Protein AF-0000000085127861 (afdb_homodimer)

Secondary structure (DSSP, 8-state):
--------GGG--HHHHHHHHHHHT--SS---B-HHHHHHHHTS-HHHHHHHHHHHHHTTSEEESSS-EEE-GGGHHHHHHHHHH-HHHHHHHHHHHHHHHHHS-EEEEEEEETTEEEEEEE-----SSS-SSGGG--TT-EEEGGGSHHHHHHHHTS-HHHHHHHHHH------STT----HHHHHHHHHHHHHHT-EEEESSSSTT-EEEEEEEE-TTS-EEEEEEEEE-TTTS-HHHHHHHHHHHHHHHHHHHGGG-/---PPP--GGG--HHHHHHHHHHHT--SS---B-HHHHHHHHTS-HHHHHHHHHHHHHTTSEEESSS-EEE-GGGHHHHHHHHHH-HHHHHHHHHHHHHHHHHS-EEEEEEEETTEEEEEEE-----SSS-SSGGG--TT-EEEGGGSHHHHHHHHTS-HHHHHHHHHH------STT----HHHHHHHHHHHHHHT-EEEESSSSTT-EEEEEEEE-TTS-EEEEEEEEE-TTTS-HHHHHHHHHHHHHHHHHHHGGG-

InterPro domains:
  IPR005471 Transcription regulator IclR, N-terminal [PF09339] (16-66)
  IPR005471 Transcription regulator IclR, N-terminal [PS51077] (13-73)
  IPR005471 Transcription regulator IclR, N-terminal [SM00346] (13-101)
  IPR012794 Beta-ketoadipate transcriptional regulator, PcaR/PcaU/PobR [TIGR02431] (10-260)
  IPR014757 Transcription regulator IclR, C-terminal [PF01614] (81-256)
  IPR014757 Transcription regulator IclR, C-terminal [PS51078] (74-260)
  IPR029016 GAF-like domain superfamily [G3DSA:3.30.450.40] (82-260)
  IPR036388 Winged helix-like DNA-binding domain superfamily [G3DSA:1.10.10.10] (8-81)
  IPR036390 Winged helix DNA-binding domain superfamily [SSF46785] (15-84)
  IPR050707 HTH-type Transcriptional Regulators in Metabolic Pathways [PTHR30136] (10-257)

Foldseek 3Di:
DPPDDDDDPVPDDVLVLLLVLLLVLDDPVHFKDFLVSSCVRSVHDSVSSVVSQVVCVVVQQWDDPVGIIGGGCVVCVVLVVCLVDPQVQVLQQVLQQVLCVVPVFKKFKWADDQQKIFTQYIDQRPPPPDDDRVVPDDGGDIFGLLQDFFSLLNLLLDDPVVNVVSLVVDFQDFQDPQADGDSVVSVVQSVVCNVVQKDWHACRRHHQKIKIKGFQEAPVRHGGIIMMTMDGCVVPPSVRCCVPPVVSRVVSSVVSHHSD/DPPDDDDDPVPDDVLVLLLVLLLVLDDPVHFKDFLVSSCVRSVHDSVSSVVSQVVCVVVQQWDDPVGIIGGGPVVCVVLVVCLVDPQVQVLQQVLQQVLCVVPVFKKFKWADDQQKIFTQYIDQRPPPPDDDRVVPDDGGDIFGLLQAFFSLLNLLLDDPVVNVVSLVVDFQDFQDPQADGDSVVSVVQSVVCNVVQKDWHACRRHRQKIKIKGFQEAPVRHGGIIMMTMDGCVVPPSVRCCVPCVVSRVVSSVVSHHSD

Structure (mmCIF, N/CA/C/O backbone):
data_AF-0000000085127861-model_v1
#
loop_
_entity.id
_entity.type
_entity.pdbx_description
1 polymer 'Transcriptional regulator, IclR family'
#
loop_
_atom_site.group_PDB
_atom_site.id
_atom_site.type_symbol
_atom_site.label_atom_id
_atom_site.label_alt_id
_atom_site.label_comp_id
_atom_site.label_asym_id
_atom_site.label_entity_id
_atom_site.label_seq_id
_atom_site.pdbx_PDB_ins_code
_atom_site.Cartn_x
_atom_site.Cartn_y
_atom_site.Cartn_z
_atom_site.occupancy
_atom_site.B_iso_or_equiv
_atom_site.auth_seq_id
_atom_site.auth_comp_id
_atom_site.auth_asym_id
_atom_site.auth_atom_id
_atom_site.pdbx_PDB_model_num
ATOM 1 N N . MET A 1 1 ? -6.098 -23.094 -6.652 1 32.69 1 MET A N 1
ATOM 2 C CA . MET A 1 1 ? -6.93 -22.047 -7.227 1 32.69 1 MET A CA 1
ATOM 3 C C . MET A 1 1 ? -7.555 -21.188 -6.129 1 32.69 1 MET A C 1
ATOM 5 O O . MET A 1 1 ? -8.312 -21.688 -5.301 1 32.69 1 MET A O 1
ATOM 9 N N . ASN A 1 2 ? -6.934 -20.281 -5.465 1 49.72 2 ASN A N 1
ATOM 10 C CA . ASN A 1 2 ? -7.379 -20.234 -4.074 1 49.72 2 ASN A CA 1
ATOM 11 C C . ASN A 1 2 ? -8.883 -20 -3.979 1 49.72 2 ASN A C 1
ATOM 13 O O . ASN A 1 2 ? -9.383 -18.953 -4.406 1 49.72 2 ASN A O 1
ATOM 17 N N . GLN A 1 3 ? -9.672 -21.219 -4.379 1 59.19 3 GLN A N 1
ATOM 18 C CA . GLN A 1 3 ? -11.117 -21.141 -4.16 1 59.19 3 GLN A CA 1
ATOM 19 C C . GLN A 1 3 ? -11.445 -20.188 -3.016 1 59.19 3 GLN A C 1
ATOM 21 O O . GLN A 1 3 ? -10.742 -20.156 -2.006 1 59.19 3 GLN A O 1
ATOM 26 N N . PRO A 1 4 ? -12.375 -19.281 -3.523 1 72.75 4 PRO A N 1
ATOM 27 C CA . PRO A 1 4 ? -12.789 -18.406 -2.418 1 72.75 4 PRO A CA 1
ATOM 28 C C . PRO A 1 4 ? -13.141 -19.188 -1.153 1 72.75 4 PRO A C 1
ATOM 30 O O . PRO A 1 4 ? -13.648 -20.312 -1.238 1 72.75 4 PRO A O 1
ATOM 33 N N . PHE A 1 5 ? -12.703 -18.781 -0.207 1 82.25 5 PHE A N 1
ATOM 34 C CA . PHE A 1 5 ? -13.078 -19.344 1.084 1 82.25 5 PHE A CA 1
ATOM 35 C C . PHE A 1 5 ? -14.586 -19.531 1.181 1 82.25 5 PHE A C 1
ATOM 37 O O . PHE A 1 5 ? -15.352 -18.609 0.922 1 82.25 5 PHE A O 1
ATOM 44 N N . PRO A 1 6 ? -15.039 -20.766 1.319 1 89 6 PRO A N 1
ATOM 45 C CA . PRO A 1 6 ? -16.484 -21 1.403 1 89 6 PRO A CA 1
ATOM 46 C C . PRO A 1 6 ? -17.141 -20.219 2.537 1 89 6 PRO A C 1
ATOM 48 O O . PRO A 1 6 ? -16.531 -20.031 3.598 1 89 6 PRO A O 1
ATOM 51 N N . ILE A 1 7 ? -18.359 -19.703 2.236 1 92.31 7 ILE A N 1
ATOM 52 C CA . ILE A 1 7 ? -19.078 -18.938 3.254 1 92.31 7 ILE A CA 1
ATOM 53 C C . ILE A 1 7 ? -20.578 -19.266 3.195 1 92.31 7 ILE A C 1
ATOM 55 O O . ILE A 1 7 ? -21.141 -19.422 2.109 1 92.31 7 ILE A O 1
ATOM 59 N N . ASP A 1 8 ? -21.188 -19.469 4.375 1 93.62 8 ASP A N 1
ATOM 60 C CA . ASP A 1 8 ? -22.641 -19.594 4.465 1 93.62 8 ASP A CA 1
ATOM 61 C C . ASP A 1 8 ? -23.328 -18.297 4.004 1 93.62 8 ASP A C 1
ATOM 63 O O . ASP A 1 8 ? -23 -17.219 4.477 1 93.62 8 ASP A O 1
ATOM 67 N N . PRO A 1 9 ? -24.281 -18.438 3.145 1 92.94 9 PRO A N 1
ATOM 68 C CA . PRO A 1 9 ? -24.984 -17.25 2.664 1 92.94 9 PRO A CA 1
ATOM 69 C C . PRO A 1 9 ? -25.531 -16.375 3.801 1 92.94 9 PRO A C 1
ATOM 71 O O . PRO A 1 9 ? -25.594 -15.156 3.67 1 92.94 9 PRO A O 1
ATOM 74 N N . ASP A 1 10 ? -25.859 -16.984 4.867 1 93.94 10 ASP A N 1
ATOM 75 C CA . ASP A 1 10 ? -26.406 -16.25 6.004 1 93.94 10 ASP A CA 1
ATOM 76 C C . ASP A 1 10 ? -25.328 -15.406 6.684 1 93.94 10 ASP A C 1
ATOM 78 O O . ASP A 1 10 ? -25.641 -14.461 7.41 1 93.94 10 ASP A O 1
ATOM 82 N N . ASP A 1 11 ? -24.125 -15.758 6.484 1 95.06 11 ASP A N 1
ATOM 83 C CA . ASP A 1 11 ? -23.031 -15.039 7.117 1 95.06 11 ASP A CA 1
ATOM 84 C C . ASP A 1 11 ? -22.5 -13.93 6.215 1 95.06 11 ASP A C 1
ATOM 86 O O . ASP A 1 11 ? -21.766 -13.047 6.672 1 95.06 11 ASP A O 1
ATOM 90 N N . PHE A 1 12 ? -22.875 -13.961 4.992 1 96.88 12 PHE A N 1
ATOM 91 C CA . PHE A 1 12 ? -22.312 -13.055 3.998 1 96.88 12 PHE A CA 1
ATOM 92 C C . PHE A 1 12 ? -22.906 -11.656 4.137 1 96.88 12 PHE A C 1
ATOM 94 O O . PHE A 1 12 ? -24.125 -11.492 4.199 1 96.88 12 PHE A O 1
ATOM 101 N N . ILE A 1 13 ? -22.094 -10.695 4.176 1 97.19 13 ILE A N 1
ATOM 102 C CA . ILE A 1 13 ? -22.547 -9.305 4.312 1 97.19 13 ILE A CA 1
ATOM 103 C C . ILE A 1 13 ? -22.469 -8.609 2.957 1 97.19 13 ILE A C 1
ATOM 105 O O . ILE A 1 13 ? -21.422 -8.094 2.57 1 97.19 13 ILE A O 1
ATOM 109 N N . ALA A 1 14 ? -23.562 -8.414 2.355 1 96.38 14 ALA A N 1
ATOM 110 C CA . ALA A 1 14 ? -23.672 -7.902 0.99 1 96.38 14 ALA A CA 1
ATOM 111 C C . ALA A 1 14 ? -23.188 -6.457 0.909 1 96.38 14 ALA A C 1
ATOM 113 O O . ALA A 1 14 ? -22.516 -6.074 -0.058 1 96.38 14 ALA A O 1
ATOM 114 N N . GLY A 1 15 ? -23.547 -5.645 1.892 1 96.38 15 GLY A N 1
ATOM 115 C CA . GLY A 1 15 ? -23.141 -4.25 1.896 1 96.38 15 GLY A CA 1
ATOM 116 C C . GLY A 1 15 ? -21.625 -4.078 1.909 1 96.38 15 GLY A C 1
ATOM 117 O O . GLY A 1 15 ? -21.094 -3.186 1.248 1 96.38 15 GLY A O 1
ATOM 118 N N . LEU A 1 16 ? -21 -4.906 2.645 1 97.25 16 LEU A N 1
ATOM 119 C CA . LEU A 1 16 ? -19.547 -4.895 2.682 1 97.25 16 LEU A CA 1
ATOM 120 C C . LEU A 1 16 ? -18.969 -5.297 1.33 1 97.25 16 LEU A C 1
ATOM 122 O O . LEU A 1 16 ? -18.078 -4.621 0.805 1 97.25 16 LEU A O 1
ATOM 126 N N . ALA A 1 17 ? -19.469 -6.336 0.783 1 97.31 17 ALA A N 1
ATOM 127 C CA . ALA A 1 17 ? -18.984 -6.836 -0.5 1 97.31 17 ALA A CA 1
ATOM 128 C C . ALA A 1 17 ? -19.125 -5.785 -1.595 1 97.31 17 ALA A C 1
ATOM 130 O O . ALA A 1 17 ? -18.203 -5.543 -2.367 1 97.31 17 ALA A O 1
ATOM 131 N N . LYS A 1 18 ? -20.266 -5.191 -1.631 1 97.38 18 LYS A N 1
ATOM 132 C CA . LYS A 1 18 ? -20.531 -4.164 -2.633 1 97.38 18 LYS A CA 1
ATOM 133 C C . LYS A 1 18 ? -19.609 -2.957 -2.436 1 97.38 18 LYS A C 1
ATOM 135 O O . LYS A 1 18 ? -19.109 -2.387 -3.404 1 97.38 18 LYS A O 1
ATOM 140 N N . GLY A 1 19 ? -19.453 -2.588 -1.191 1 97.44 19 GLY A N 1
ATOM 141 C CA . GLY A 1 19 ? -18.562 -1.467 -0.896 1 97.44 19 GLY A CA 1
ATOM 142 C C . GLY A 1 19 ? -17.141 -1.701 -1.329 1 97.44 19 GLY A C 1
ATOM 143 O O . GLY A 1 19 ? -16.5 -0.813 -1.903 1 97.44 19 GLY A O 1
ATOM 144 N N . LEU A 1 20 ? -16.656 -2.883 -1.036 1 96.25 20 LEU A N 1
ATOM 145 C CA . LEU A 1 20 ? -15.289 -3.229 -1.438 1 96.25 20 LEU A CA 1
ATOM 146 C C . LEU A 1 20 ? -15.18 -3.311 -2.957 1 96.25 20 LEU A C 1
ATOM 148 O O . LEU A 1 20 ? -14.148 -2.934 -3.527 1 96.25 20 LEU A O 1
ATOM 152 N N . ALA A 1 21 ? -16.219 -3.764 -3.607 1 96 21 ALA A N 1
ATOM 153 C CA . ALA A 1 21 ? -16.234 -3.771 -5.07 1 96 21 ALA A CA 1
ATOM 154 C C . ALA A 1 21 ? -16.141 -2.355 -5.629 1 96 21 ALA A C 1
ATOM 156 O O . ALA A 1 21 ? -15.453 -2.113 -6.621 1 96 21 ALA A O 1
ATOM 157 N N . VAL A 1 22 ? -16.844 -1.441 -5.027 1 96.44 22 VAL A N 1
ATOM 158 C CA . VAL A 1 22 ? -16.797 -0.042 -5.438 1 96.44 22 VAL A CA 1
ATOM 159 C C . VAL A 1 22 ? -15.375 0.494 -5.258 1 96.44 22 VAL A C 1
ATOM 161 O O . VAL A 1 22 ? -14.836 1.15 -6.152 1 96.44 22 VAL A O 1
ATOM 164 N N . LEU A 1 23 ? -14.766 0.206 -4.125 1 94.38 23 LEU A N 1
ATOM 165 C CA . LEU A 1 23 ? -13.391 0.645 -3.885 1 94.38 23 LEU A CA 1
ATOM 166 C C . LEU A 1 23 ? -12.445 0.084 -4.945 1 94.38 23 LEU A C 1
ATOM 168 O O . LEU A 1 23 ? -11.562 0.793 -5.434 1 94.38 23 LEU A O 1
ATOM 172 N N . GLU A 1 24 ? -12.672 -1.13 -5.332 1 91.88 24 GLU A N 1
ATOM 173 C CA . GLU A 1 24 ? -11.812 -1.811 -6.301 1 91.88 24 GLU A CA 1
ATOM 174 C C . GLU A 1 24 ? -12.039 -1.271 -7.711 1 91.88 24 GLU A C 1
ATOM 176 O O . GLU A 1 24 ? -11.258 -1.555 -8.625 1 91.88 24 GLU A O 1
ATOM 181 N N . SER A 1 25 ? -13.086 -0.525 -7.891 1 93.25 25 SER A N 1
ATOM 182 C CA . SER A 1 25 ? -13.406 0.002 -9.211 1 93.25 25 SER A CA 1
ATOM 183 C C . SER A 1 25 ? -12.453 1.123 -9.609 1 93.25 25 SER A C 1
ATOM 185 O O . SER A 1 25 ? -12.352 1.48 -10.781 1 93.25 25 SER A O 1
ATOM 187 N N . PHE A 1 26 ? -11.812 1.666 -8.578 1 91.75 26 PHE A N 1
ATOM 188 C CA . PHE A 1 26 ? -10.805 2.682 -8.852 1 91.75 26 PHE A CA 1
ATOM 189 C C . PHE A 1 26 ? -9.477 2.035 -9.227 1 91.75 26 PHE A C 1
ATOM 191 O O . PHE A 1 26 ? -8.984 1.156 -8.516 1 91.75 26 PHE A O 1
ATOM 198 N N . ASP A 1 27 ? -9 2.369 -10.383 1 81 27 ASP A N 1
ATOM 199 C CA . ASP A 1 27 ? -7.723 1.786 -10.797 1 81 27 ASP A CA 1
ATOM 200 C C . ASP A 1 27 ? -6.902 2.779 -11.609 1 81 27 ASP A C 1
ATOM 202 O O . ASP A 1 27 ? -7.199 3.977 -11.625 1 81 27 ASP A O 1
ATOM 206 N N . THR A 1 28 ? -5.848 2.363 -12.234 1 71.62 28 THR A N 1
ATOM 207 C CA . THR A 1 28 ? -4.898 3.227 -12.93 1 71.62 28 THR A CA 1
ATOM 208 C C . THR A 1 28 ? -5.559 3.893 -14.133 1 71.62 28 THR A C 1
ATOM 210 O O . THR A 1 28 ? -5.203 5.016 -14.5 1 71.62 28 THR A O 1
ATOM 213 N N . GLU A 1 29 ? -6.5 3.232 -14.688 1 74.62 29 GLU A N 1
ATOM 214 C CA . GLU A 1 29 ? -7.16 3.76 -15.875 1 74.62 29 GLU A CA 1
ATOM 215 C C . GLU A 1 29 ? -8.297 4.707 -15.5 1 74.62 29 GLU A C 1
ATOM 217 O O . GLU A 1 29 ? -8.602 5.641 -16.25 1 74.62 29 GLU A O 1
ATOM 222 N N . ARG A 1 30 ? -8.898 4.461 -14.391 1 79.06 30 ARG A N 1
ATOM 223 C CA . ARG A 1 30 ? -10.031 5.246 -13.922 1 79.06 30 ARG A CA 1
ATOM 224 C C . ARG A 1 30 ? -9.82 5.707 -12.484 1 79.06 30 ARG A C 1
ATOM 226 O O . ARG A 1 30 ? -10.219 5.02 -11.539 1 79.06 30 ARG A O 1
ATOM 233 N N . GLN A 1 31 ? -9.422 6.902 -12.422 1 85.75 31 GLN A N 1
ATOM 234 C CA . GLN A 1 31 ? -9.031 7.43 -11.117 1 85.75 31 GLN A CA 1
ATOM 235 C C . GLN A 1 31 ? -10.172 8.211 -10.469 1 85.75 31 GLN A C 1
ATOM 237 O O . GLN A 1 31 ? -10.188 8.398 -9.25 1 85.75 31 GLN A O 1
ATOM 242 N N . ARG A 1 32 ? -11.016 8.688 -11.352 1 92.75 32 ARG A N 1
ATOM 243 C CA . ARG A 1 32 ? -12.18 9.438 -10.914 1 92.75 32 ARG A CA 1
ATOM 244 C C . ARG A 1 32 ? -13.469 8.82 -11.461 1 92.75 32 ARG A C 1
ATOM 246 O O . ARG A 1 32 ? -13.586 8.586 -12.664 1 92.75 32 ARG A O 1
ATOM 253 N N . LEU A 1 33 ? -14.289 8.531 -10.578 1 96.38 33 LEU A N 1
ATOM 254 C CA . LEU A 1 33 ? -15.547 7.91 -10.992 1 96.38 33 LEU A CA 1
ATOM 255 C C . LEU A 1 33 ? -16.734 8.695 -10.461 1 96.38 33 LEU A C 1
ATOM 257 O O . LEU A 1 33 ? -16.688 9.219 -9.344 1 96.38 33 LEU A O 1
ATOM 261 N N . ASN A 1 34 ? -17.734 8.805 -11.258 1 97.38 34 ASN A N 1
ATOM 262 C CA . ASN A 1 34 ? -19.031 9.195 -10.734 1 97.38 34 ASN A CA 1
ATOM 263 C C . ASN A 1 34 ? -19.891 7.973 -10.398 1 97.38 34 ASN A C 1
ATOM 265 O O . ASN A 1 34 ? -19.422 6.836 -10.523 1 97.38 34 ASN A O 1
ATOM 269 N N . ALA A 1 35 ? -21.094 8.258 -9.945 1 97.44 35 ALA A N 1
ATOM 270 C CA . ALA A 1 35 ? -21.953 7.172 -9.477 1 97.44 35 ALA A CA 1
ATOM 271 C C . ALA A 1 35 ? -22.281 6.199 -10.602 1 97.44 35 ALA A C 1
ATOM 273 O O . ALA A 1 35 ? -22.328 4.988 -10.391 1 97.44 35 ALA A O 1
ATOM 274 N N . THR A 1 36 ? -22.484 6.684 -11.758 1 97.75 36 THR A N 1
ATOM 275 C CA . THR A 1 36 ? -22.812 5.852 -12.906 1 97.75 36 THR A CA 1
ATOM 276 C C . THR A 1 36 ? -21.641 4.945 -13.273 1 97.75 36 THR A C 1
ATOM 278 O O . THR A 1 36 ? -21.812 3.738 -13.461 1 97.75 36 THR A O 1
ATOM 281 N N . MET A 1 37 ? -20.516 5.469 -13.367 1 97.12 37 MET A N 1
ATOM 282 C CA . MET A 1 37 ? -19.312 4.719 -13.711 1 97.12 37 MET A CA 1
ATOM 283 C C . MET A 1 37 ? -19 3.662 -12.648 1 97.12 37 MET A C 1
ATOM 285 O O . MET A 1 37 ? -18.656 2.525 -12.977 1 97.12 37 MET A O 1
ATOM 289 N N . ALA A 1 38 ? -19.125 4.051 -11.383 1 97.25 38 ALA A N 1
ATOM 290 C CA . ALA A 1 38 ? -18.891 3.115 -10.289 1 97.25 38 ALA A CA 1
ATOM 291 C C . ALA A 1 38 ? -19.891 1.958 -10.336 1 97.25 38 ALA A C 1
ATOM 293 O O . ALA A 1 38 ? -19.531 0.807 -10.078 1 97.25 38 ALA A O 1
ATOM 294 N N . ALA A 1 39 ? -21.125 2.299 -10.641 1 98 39 ALA A N 1
ATOM 295 C CA . ALA A 1 39 ? -22.156 1.275 -10.758 1 98 39 ALA A CA 1
ATOM 296 C C . ALA A 1 39 ? -21.812 0.271 -11.852 1 98 39 ALA A C 1
ATOM 298 O O . ALA A 1 39 ? -21.891 -0.941 -11.641 1 98 39 ALA A O 1
ATOM 299 N N . GLU A 1 40 ? -21.438 0.696 -12.945 1 97 40 GLU A N 1
ATOM 300 C CA . GLU A 1 40 ? -21.094 -0.15 -14.086 1 97 40 GLU A CA 1
ATOM 301 C C . GLU A 1 40 ? -19.906 -1.049 -13.758 1 97 40 GLU A C 1
ATOM 303 O O . GLU A 1 40 ? -19.922 -2.248 -14.047 1 97 40 GLU A O 1
ATOM 308 N N . ARG A 1 41 ? -18.969 -0.551 -13.125 1 94.75 41 ARG A N 1
ATOM 309 C CA . ARG A 1 41 ? -17.719 -1.267 -12.883 1 94.75 41 ARG A CA 1
ATOM 310 C C . ARG A 1 41 ? -17.859 -2.252 -11.727 1 94.75 41 ARG A C 1
ATOM 312 O O . ARG A 1 41 ? -17.188 -3.287 -11.703 1 94.75 41 ARG A O 1
ATOM 319 N N . SER A 1 42 ? -18.688 -1.932 -10.781 1 95.75 42 SER A N 1
ATOM 320 C CA . SER A 1 42 ? -18.844 -2.785 -9.609 1 95.75 42 SER A CA 1
ATOM 321 C C . SER A 1 42 ? -20 -3.754 -9.773 1 95.75 42 SER A C 1
ATOM 323 O O . SER A 1 42 ? -20.172 -4.68 -8.977 1 95.75 42 SER A O 1
ATOM 325 N N . GLY A 1 43 ? -20.844 -3.553 -10.773 1 96.12 43 GLY A N 1
ATOM 326 C CA . GLY A 1 43 ? -21.953 -4.445 -11.055 1 96.12 43 GLY A CA 1
ATOM 327 C C . GLY A 1 43 ? -23.109 -4.266 -10.102 1 96.12 43 GLY A C 1
ATOM 328 O O . GLY A 1 43 ? -23.766 -5.238 -9.719 1 96.12 43 GLY A O 1
ATOM 329 N N . ILE A 1 44 ? -23.312 -3.043 -9.602 1 97.5 44 ILE A N 1
ATOM 330 C CA . ILE A 1 44 ? -24.438 -2.762 -8.703 1 97.5 44 ILE A CA 1
ATOM 331 C C . ILE A 1 44 ? -25.266 -1.606 -9.258 1 97.5 44 ILE A C 1
ATOM 333 O O . ILE A 1 44 ? -24.938 -1.053 -10.312 1 97.5 44 ILE A O 1
ATOM 337 N N . THR A 1 45 ? -26.438 -1.333 -8.648 1 97.31 45 THR A N 1
ATOM 338 C CA . THR A 1 45 ? -27.312 -0.262 -9.133 1 97.31 45 THR A CA 1
ATOM 339 C C . THR A 1 45 ? -26.672 1.102 -8.875 1 97.31 45 THR A C 1
ATOM 341 O O . THR A 1 45 ? -25.828 1.243 -7.984 1 97.31 45 THR A O 1
ATOM 344 N N . ARG A 1 46 ? -27.078 2.049 -9.625 1 97.44 46 ARG A N 1
ATOM 345 C CA . ARG A 1 46 ? -26.578 3.406 -9.461 1 97.44 46 ARG A CA 1
ATOM 346 C C . ARG A 1 46 ? -26.875 3.936 -8.062 1 97.44 46 ARG A C 1
ATOM 348 O O . ARG A 1 46 ? -26.031 4.605 -7.449 1 97.44 46 ARG A O 1
ATOM 355 N N . THR A 1 47 ? -28.062 3.689 -7.578 1 97.31 47 THR A N 1
ATOM 356 C CA . THR A 1 47 ? -28.469 4.133 -6.246 1 97.31 47 THR A CA 1
ATOM 357 C C . THR A 1 47 ? -27.547 3.527 -5.184 1 97.31 47 THR A C 1
ATOM 359 O O . THR A 1 47 ? -27.062 4.234 -4.297 1 97.31 47 THR A O 1
ATOM 362 N N . ALA A 1 48 ? -27.297 2.26 -5.277 1 97.5 48 ALA A N 1
ATOM 363 C CA . ALA A 1 48 ? -26.406 1.587 -4.348 1 97.5 48 ALA A CA 1
ATOM 364 C C . ALA A 1 48 ? -24.984 2.152 -4.453 1 97.5 48 ALA A C 1
ATOM 366 O O . ALA A 1 48 ? -24.328 2.4 -3.436 1 97.5 48 ALA A O 1
ATOM 367 N N . ALA A 1 49 ? -24.516 2.33 -5.656 1 98.06 49 ALA A N 1
ATOM 368 C CA . ALA A 1 49 ? -23.188 2.875 -5.879 1 98.06 49 ALA A CA 1
ATOM 369 C C . ALA A 1 49 ? -23.031 4.238 -5.215 1 98.06 49 ALA A C 1
ATOM 371 O O . ALA A 1 49 ? -22.016 4.508 -4.559 1 98.06 49 ALA A O 1
ATOM 372 N N . ARG A 1 50 ? -24 5.043 -5.398 1 97.5 50 ARG A N 1
ATOM 373 C CA . ARG A 1 50 ? -23.938 6.375 -4.809 1 97.5 50 ARG A CA 1
ATOM 374 C C . ARG A 1 50 ? -23.844 6.297 -3.289 1 97.5 50 ARG A C 1
ATOM 376 O O . ARG A 1 50 ? -23.031 6.988 -2.678 1 97.5 50 ARG A O 1
ATOM 383 N N . ARG A 1 51 ? -24.672 5.508 -2.674 1 98.06 51 ARG A N 1
ATOM 384 C CA . ARG A 1 51 ? -24.641 5.367 -1.223 1 98.06 51 ARG A CA 1
ATOM 385 C C . ARG A 1 51 ? -23.297 4.848 -0.746 1 98.06 51 ARG A C 1
ATOM 387 O O . ARG A 1 51 ? -22.766 5.305 0.27 1 98.06 51 ARG A O 1
ATOM 394 N N . HIS A 1 52 ? -22.766 3.904 -1.446 1 98.44 52 HIS A N 1
ATOM 395 C CA . HIS A 1 52 ? -21.469 3.361 -1.071 1 98.44 52 HIS A CA 1
ATOM 396 C C . HIS A 1 52 ? -20.359 4.402 -1.251 1 98.44 52 HIS A C 1
ATOM 398 O O . HIS A 1 52 ? -19.469 4.52 -0.406 1 98.44 52 HIS A O 1
ATOM 404 N N . LEU A 1 53 ? -20.438 5.121 -2.346 1 98.25 53 LEU A N 1
ATOM 405 C CA . LEU A 1 53 ? -19.469 6.188 -2.58 1 98.25 53 LEU A CA 1
ATOM 406 C C . LEU A 1 53 ? -19.516 7.215 -1.454 1 98.25 53 LEU A C 1
ATOM 408 O O . LEU A 1 53 ? -18.469 7.613 -0.936 1 98.25 53 LEU A O 1
ATOM 412 N N . LEU A 1 54 ? -20.672 7.609 -1.097 1 98 54 LEU A N 1
ATOM 413 C CA . LEU A 1 54 ? -20.844 8.602 -0.04 1 98 54 LEU A CA 1
ATOM 414 C C . LEU A 1 54 ? -20.359 8.055 1.301 1 98 54 LEU A C 1
ATOM 416 O O . LEU A 1 54 ? -19.703 8.766 2.066 1 98 54 LEU A O 1
ATOM 420 N N . THR A 1 55 ? -20.688 6.844 1.608 1 98 55 THR A N 1
ATOM 421 C CA . THR A 1 55 ? -20.234 6.215 2.848 1 98 55 THR A CA 1
ATOM 422 C C . THR A 1 55 ? -18.719 6.129 2.893 1 98 55 THR A C 1
ATOM 424 O O . THR A 1 55 ? -18.094 6.469 3.904 1 98 55 THR A O 1
ATOM 427 N N . LEU A 1 56 ? -18.109 5.684 1.794 1 97.44 56 LEU A N 1
ATOM 428 C CA . LEU A 1 56 ? -16.656 5.566 1.71 1 97.44 56 LEU A CA 1
ATOM 429 C C . LEU A 1 56 ? -16 6.934 1.869 1 97.44 56 LEU A C 1
ATOM 431 O O . LEU A 1 56 ? -14.914 7.035 2.443 1 97.44 56 LEU A O 1
ATOM 435 N N . THR A 1 57 ? -16.609 7.949 1.288 1 96.62 57 THR A N 1
ATOM 436 C CA . THR A 1 57 ? -16.109 9.312 1.451 1 96.62 57 THR A CA 1
ATOM 437 C C . THR A 1 57 ? -16.188 9.75 2.91 1 96.62 57 THR A C 1
ATOM 439 O O . THR A 1 57 ? -15.234 10.289 3.461 1 96.62 57 THR A O 1
ATOM 442 N N . HI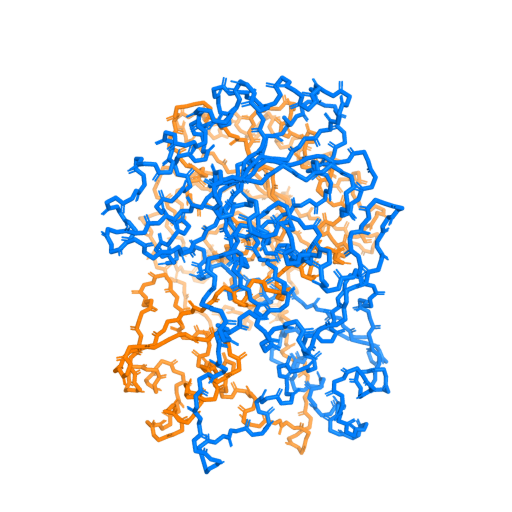S A 1 58 ? -17.312 9.469 3.508 1 95.88 58 HIS A N 1
ATOM 443 C CA . HIS A 1 58 ? -17.531 9.805 4.91 1 95.88 58 HIS A CA 1
ATOM 444 C C . HIS A 1 58 ? -16.5 9.125 5.805 1 95.88 58 HIS A C 1
ATOM 446 O O . HIS A 1 58 ? -16.031 9.711 6.789 1 95.88 58 HIS A O 1
ATOM 452 N N . LEU A 1 59 ? -16.141 7.945 5.438 1 94.62 59 LEU A N 1
ATOM 453 C CA . LEU A 1 59 ? -15.219 7.156 6.234 1 94.62 59 LEU A CA 1
ATOM 454 C C . LEU A 1 59 ? -13.773 7.516 5.902 1 94.62 59 LEU A C 1
ATOM 456 O O . LEU A 1 59 ? -12.844 6.984 6.516 1 94.62 59 LEU A O 1
ATOM 460 N N . GLY A 1 60 ? -13.5 8.266 4.879 1 93.25 60 GLY A N 1
ATOM 461 C CA . GLY A 1 60 ? -12.188 8.812 4.602 1 93.25 60 GLY A CA 1
ATOM 462 C C . GLY A 1 60 ? -11.438 8.039 3.529 1 93.25 60 GLY A C 1
ATOM 463 O O . GLY A 1 60 ? -10.273 8.344 3.238 1 93.25 60 GLY A O 1
ATOM 464 N N . TYR A 1 61 ? -12.07 7.09 2.844 1 94.56 61 TYR A N 1
ATOM 465 C CA . TYR A 1 61 ? -11.391 6.262 1.853 1 94.56 61 TYR A CA 1
ATOM 466 C C . TYR A 1 61 ? -11.43 6.914 0.476 1 94.56 61 TYR A C 1
ATOM 468 O O . TYR A 1 61 ? -10.641 6.566 -0.405 1 94.56 61 TYR A O 1
ATOM 476 N N . LEU A 1 62 ? -12.406 7.785 0.33 1 95.38 62 LEU A N 1
ATOM 477 C CA . LEU A 1 62 ? -12.555 8.523 -0.922 1 95.38 62 LEU A CA 1
ATOM 478 C C . LEU A 1 62 ? -12.648 10.023 -0.664 1 95.38 62 LEU A C 1
ATOM 480 O O . LEU A 1 62 ? -12.961 10.445 0.452 1 95.38 62 LEU A O 1
ATOM 484 N N . GLU A 1 63 ? -12.273 10.758 -1.604 1 93.69 63 GLU A N 1
ATOM 485 C CA . GLU A 1 63 ? -12.555 12.188 -1.69 1 93.69 63 GLU A CA 1
ATOM 486 C C . GLU A 1 63 ? -13.5 12.492 -2.854 1 93.69 63 GLU A C 1
ATOM 488 O O . GLU A 1 63 ? -13.734 11.633 -3.707 1 93.69 63 GLU A O 1
ATOM 493 N N . THR A 1 64 ? -14.102 13.672 -2.865 1 95.44 64 THR A N 1
ATOM 494 C CA . THR A 1 64 ? -15.055 14.016 -3.91 1 95.44 64 THR A CA 1
ATOM 495 C C . THR A 1 64 ? -15.102 15.523 -4.125 1 95.44 64 THR A C 1
ATOM 497 O O . THR A 1 64 ? -14.797 16.297 -3.213 1 95.44 64 THR A O 1
ATOM 500 N N . ASP A 1 65 ? -15.422 15.898 -5.297 1 92.88 65 ASP A N 1
ATOM 501 C CA . ASP A 1 65 ? -15.703 17.297 -5.594 1 92.88 65 ASP A CA 1
ATOM 502 C C . ASP A 1 65 ? -17.203 17.531 -5.75 1 92.88 65 ASP A C 1
ATOM 504 O O . ASP A 1 65 ? -17.625 18.578 -6.262 1 92.88 65 ASP A O 1
ATOM 508 N N . GLY A 1 66 ? -17.969 16.516 -5.312 1 93.06 66 GLY A N 1
ATOM 509 C CA . GLY A 1 66 ? -19.406 16.594 -5.438 1 93.06 66 GLY A CA 1
ATOM 510 C C . GLY A 1 66 ? -19.953 15.766 -6.574 1 93.06 66 GLY A C 1
ATOM 511 O O . GLY A 1 66 ? -21.047 15.18 -6.461 1 93.06 66 GLY A O 1
ATOM 512 N N . SER A 1 67 ? -19.188 15.656 -7.656 1 94.19 67 SER A N 1
ATOM 513 C CA . SER A 1 67 ? -19.641 14.914 -8.828 1 94.19 67 SER A CA 1
ATOM 514 C C . SER A 1 67 ? -18.812 13.648 -9.031 1 94.19 67 SER A C 1
ATOM 516 O O . SER A 1 67 ? -19.359 12.617 -9.445 1 94.19 67 SER A O 1
ATOM 518 N N . HIS A 1 68 ? -17.562 13.719 -8.781 1 96.69 68 HIS A N 1
ATOM 519 C CA . HIS A 1 68 ? -16.656 12.578 -8.953 1 96.69 68 HIS A CA 1
ATOM 520 C C . HIS A 1 68 ? -15.969 12.219 -7.645 1 96.69 68 HIS A C 1
ATOM 522 O O . HIS A 1 68 ? -15.891 13.047 -6.734 1 96.69 68 HIS A O 1
ATOM 528 N N . PHE A 1 69 ? -15.578 11.031 -7.629 1 96.69 69 PHE A N 1
ATOM 529 C CA . PHE A 1 69 ? -14.898 10.461 -6.469 1 96.69 69 PHE A CA 1
ATOM 530 C C . PHE A 1 69 ? -13.547 9.891 -6.859 1 96.69 69 PHE A C 1
ATOM 532 O O . PHE A 1 69 ? -13.359 9.414 -7.984 1 96.69 69 PHE A O 1
ATOM 539 N N . TRP A 1 70 ? -12.57 9.914 -5.891 1 94.25 70 TRP A N 1
ATOM 540 C CA . TRP A 1 70 ? -11.273 9.281 -6.102 1 94.25 70 TRP A CA 1
ATOM 541 C C . TRP A 1 70 ? -10.688 8.789 -4.785 1 94.25 70 TRP A C 1
ATOM 543 O O . TRP A 1 70 ? -11.148 9.172 -3.709 1 94.25 70 TRP A O 1
ATOM 553 N N . LEU A 1 71 ? -9.695 7.918 -4.895 1 92.88 71 LEU A N 1
ATOM 554 C CA . LEU A 1 71 ? -9.109 7.277 -3.723 1 92.88 71 LEU A CA 1
ATOM 555 C C . LEU A 1 71 ? -8.391 8.297 -2.85 1 92.88 71 LEU A C 1
ATOM 557 O O . LEU A 1 71 ? -7.688 9.172 -3.361 1 92.88 71 LEU A O 1
ATOM 561 N N . ALA A 1 72 ? -8.594 8.172 -1.529 1 92.56 72 ALA A N 1
ATOM 562 C CA . ALA A 1 72 ? -7.891 9 -0.545 1 92.56 72 ALA A CA 1
ATOM 563 C C . ALA A 1 72 ? -6.703 8.242 0.051 1 92.56 72 ALA A C 1
ATOM 565 O O . ALA A 1 72 ? -6.625 7.02 -0.047 1 92.56 72 ALA A O 1
ATOM 566 N N . PRO A 1 73 ? -5.785 8.93 0.744 1 89.94 73 PRO A N 1
ATOM 567 C CA . PRO A 1 73 ? -4.578 8.305 1.293 1 89.94 73 PRO A CA 1
ATOM 568 C C . PRO A 1 73 ? -4.887 7.238 2.34 1 89.94 73 PRO A C 1
ATOM 570 O O . PRO A 1 73 ? -4.074 6.336 2.564 1 89.94 73 PRO A O 1
ATOM 573 N N . LYS A 1 74 ? -6.016 7.32 2.916 1 90.75 74 LYS A N 1
ATOM 574 C CA . LYS A 1 74 ? -6.363 6.371 3.969 1 90.75 74 LYS A CA 1
ATOM 575 C C . LYS A 1 74 ? -6.293 4.934 3.461 1 90.75 74 LYS A C 1
ATOM 577 O O . LYS A 1 74 ? -6.094 4 4.246 1 90.75 74 LYS A O 1
ATOM 582 N N . VAL A 1 75 ? -6.434 4.719 2.152 1 90.5 75 VAL A N 1
ATOM 583 C CA . VAL A 1 75 ? -6.379 3.377 1.587 1 90.5 75 VAL A CA 1
ATOM 584 C C . VAL A 1 75 ? -5 2.77 1.823 1 90.5 75 VAL A C 1
ATOM 586 O O . VAL A 1 75 ? -4.832 1.55 1.759 1 90.5 75 VAL A O 1
ATOM 589 N N . LEU A 1 76 ? -4.016 3.594 2.107 1 88.56 76 LEU A N 1
ATOM 590 C CA . LEU A 1 76 ? -2.658 3.119 2.355 1 88.56 76 LEU A CA 1
ATOM 591 C C . LEU A 1 76 ? -2.557 2.447 3.721 1 88.56 76 LEU A C 1
ATOM 593 O O . LEU A 1 76 ? -1.589 1.736 3.998 1 88.56 76 LEU A O 1
ATOM 597 N N . ARG A 1 77 ? -3.498 2.645 4.59 1 84.88 77 ARG A N 1
ATOM 598 C CA . ARG A 1 77 ? -3.459 2.111 5.945 1 84.88 77 ARG A CA 1
ATOM 599 C C . ARG A 1 77 ? -3.377 0.589 5.938 1 84.88 77 ARG A C 1
ATOM 601 O O . ARG A 1 77 ? -2.551 0.001 6.637 1 84.88 77 ARG A O 1
ATOM 608 N N . LEU A 1 78 ? -4.211 0.019 5.117 1 83.69 78 LEU A N 1
ATOM 609 C CA . LEU A 1 78 ? -4.281 -1.438 5.125 1 83.69 78 LEU A CA 1
ATOM 610 C C . LEU A 1 78 ? -2.99 -2.047 4.59 1 83.69 78 LEU A C 1
ATOM 612 O O . LEU A 1 78 ? -2.52 -3.064 5.102 1 83.69 78 LEU A O 1
ATOM 616 N N . SER A 1 79 ? -2.457 -1.459 3.584 1 82.62 79 SER A N 1
ATOM 617 C CA . SER A 1 79 ? -1.194 -1.947 3.039 1 82.62 79 SER A CA 1
ATOM 618 C C . SER A 1 79 ? -0.062 -1.803 4.051 1 82.62 79 SER A C 1
ATOM 620 O O . SER A 1 79 ? 0.794 -2.684 4.16 1 82.62 79 SER A O 1
ATOM 622 N N . GLY A 1 80 ? -0.077 -0.696 4.715 1 78.94 80 GLY A N 1
ATOM 623 C CA . GLY A 1 80 ? 0.924 -0.509 5.754 1 78.94 80 GLY A CA 1
ATOM 624 C C . GLY A 1 80 ? 0.866 -1.569 6.836 1 78.94 80 GLY A C 1
ATOM 625 O O . GLY A 1 80 ? 1.901 -2.09 7.262 1 78.94 80 GLY A O 1
ATOM 626 N N . SER A 1 81 ? -0.25 -1.858 7.266 1 82.38 81 SER A N 1
ATOM 627 C CA . SER A 1 81 ? -0.433 -2.877 8.289 1 82.38 81 SER A CA 1
ATOM 628 C C . SER A 1 81 ? 0.017 -4.25 7.797 1 82.38 81 SER A C 1
ATOM 630 O O . SER A 1 81 ? 0.657 -5 8.531 1 82.38 81 SER A O 1
ATOM 632 N N . TYR A 1 82 ? -0.331 -4.523 6.57 1 85.19 82 TYR A N 1
ATOM 633 C CA . TYR A 1 82 ? 0.076 -5.789 5.969 1 85.19 82 TYR A CA 1
ATOM 634 C C . TYR A 1 82 ? 1.595 -5.891 5.895 1 85.19 82 TYR A C 1
ATOM 636 O O . TYR A 1 82 ? 2.176 -6.891 6.324 1 85.19 82 TYR A O 1
ATOM 644 N N . LEU A 1 83 ? 2.176 -4.883 5.398 1 79 83 LEU A N 1
ATOM 645 C CA . LEU A 1 83 ? 3.619 -4.902 5.176 1 79 83 LEU A CA 1
ATOM 646 C C . LEU A 1 83 ? 4.371 -4.941 6.5 1 79 83 LEU A C 1
ATOM 648 O O . LEU A 1 83 ? 5.453 -5.527 6.586 1 79 83 LEU A O 1
ATOM 652 N N . ALA A 1 84 ? 3.844 -4.391 7.469 1 73.38 84 ALA A N 1
ATOM 653 C CA . ALA A 1 84 ? 4.488 -4.355 8.781 1 73.38 84 ALA A CA 1
ATOM 654 C C . ALA A 1 84 ? 4.301 -5.676 9.516 1 73.38 84 ALA A C 1
ATOM 656 O O . ALA A 1 84 ? 5.027 -5.973 10.469 1 73.38 84 ALA A O 1
ATOM 657 N N . SER A 1 85 ? 3.365 -6.484 9.07 1 76.5 85 SER A N 1
ATOM 658 C CA . SER A 1 85 ? 3.006 -7.605 9.93 1 76.5 85 SER A CA 1
ATOM 659 C C . SER A 1 85 ? 3.104 -8.93 9.188 1 76.5 85 SER A C 1
ATOM 661 O O . SER A 1 85 ? 3.25 -9.984 9.805 1 76.5 85 SER A O 1
ATOM 663 N N . ALA A 1 86 ? 2.992 -8.914 7.891 1 85.81 86 ALA A N 1
ATOM 664 C CA . ALA A 1 86 ? 2.955 -10.164 7.137 1 85.81 86 ALA A CA 1
ATOM 665 C C . ALA A 1 86 ? 4.297 -10.891 7.211 1 85.81 86 ALA A C 1
ATOM 667 O O . ALA A 1 86 ? 5.352 -10.266 7.098 1 85.81 86 ALA A O 1
ATOM 668 N N . ARG A 1 87 ? 4.199 -12.125 7.355 1 86.31 87 ARG A N 1
ATOM 669 C CA . ARG A 1 87 ? 5.379 -12.961 7.562 1 86.31 87 ARG A CA 1
ATOM 670 C C . ARG A 1 87 ? 6.227 -13.039 6.297 1 86.31 87 ARG A C 1
ATOM 672 O O . ARG A 1 87 ? 7.445 -12.867 6.352 1 86.31 87 ARG A O 1
ATOM 679 N N . LEU A 1 88 ? 5.625 -13.203 5.176 1 92.38 88 LEU A N 1
ATOM 680 C CA . LEU A 1 88 ? 6.355 -13.445 3.938 1 92.38 88 LEU A CA 1
ATOM 681 C C . LEU A 1 88 ? 7.199 -12.234 3.553 1 92.38 88 LEU A C 1
ATOM 683 O O . LEU A 1 88 ? 8.414 -12.352 3.359 1 92.38 88 LEU A O 1
ATOM 687 N N . PRO A 1 89 ? 6.629 -11.039 3.504 1 89.69 89 PRO A N 1
ATOM 688 C CA . PRO A 1 89 ? 7.473 -9.883 3.193 1 89.69 89 PRO A CA 1
ATOM 689 C C . PRO A 1 89 ? 8.617 -9.703 4.184 1 89.69 89 PRO A C 1
ATOM 691 O O . PRO A 1 89 ? 9.742 -9.391 3.781 1 89.69 89 PRO A O 1
ATOM 694 N N . ARG A 1 90 ? 8.391 -9.969 5.387 1 84.94 90 ARG A N 1
ATOM 695 C CA . ARG A 1 90 ? 9.398 -9.781 6.426 1 84.94 90 ARG A CA 1
ATOM 696 C C . ARG A 1 90 ? 10.578 -10.734 6.227 1 84.94 90 ARG A C 1
ATOM 698 O O . ARG A 1 90 ? 11.734 -10.344 6.395 1 84.94 90 ARG A O 1
ATOM 705 N N . ILE A 1 91 ? 10.25 -11.898 5.82 1 91.94 91 ILE A N 1
ATOM 706 C CA . ILE A 1 91 ? 11.258 -12.938 5.688 1 91.94 91 ILE A CA 1
ATOM 707 C C . ILE A 1 91 ? 12.047 -12.734 4.395 1 91.94 91 ILE A C 1
ATOM 709 O O . ILE A 1 91 ? 13.258 -12.977 4.352 1 91.94 91 ILE A O 1
ATOM 713 N N . VAL A 1 92 ? 11.461 -12.258 3.395 1 95.12 92 VAL A N 1
ATOM 714 C CA . VAL A 1 92 ? 12.07 -12.266 2.072 1 95.12 92 VAL A CA 1
ATOM 715 C C . VAL A 1 92 ? 12.828 -10.961 1.844 1 95.12 92 VAL A C 1
ATOM 717 O O . VAL A 1 92 ? 13.797 -10.914 1.083 1 95.12 92 VAL A O 1
ATOM 720 N N . GLN A 1 93 ? 12.453 -9.922 2.518 1 89.81 93 GLN A N 1
ATOM 721 C CA . GLN A 1 93 ? 12.938 -8.578 2.213 1 89.81 93 GLN A CA 1
ATOM 722 C C . GLN A 1 93 ? 14.445 -8.477 2.395 1 89.81 93 GLN A C 1
ATOM 724 O O . GLN A 1 93 ? 15.148 -7.941 1.536 1 89.81 93 GLN A O 1
ATOM 729 N N . PRO A 1 94 ? 15.016 -9.031 3.494 1 88.88 94 PRO A N 1
ATOM 730 C CA . PRO A 1 94 ? 16.469 -8.961 3.641 1 88.88 94 PRO A CA 1
ATOM 731 C C . PRO A 1 94 ? 17.219 -9.664 2.504 1 88.88 94 PRO A C 1
ATOM 733 O O . PRO A 1 94 ? 18.281 -9.211 2.082 1 88.88 94 PRO A O 1
ATOM 736 N N . VAL A 1 95 ? 16.688 -10.703 2.035 1 94.88 95 VAL A N 1
ATOM 737 C CA . VAL A 1 95 ? 17.297 -11.461 0.948 1 94.88 95 VAL A CA 1
ATOM 738 C C . VAL A 1 95 ? 17.234 -10.648 -0.342 1 94.88 95 VAL A C 1
ATOM 740 O O . VAL A 1 95 ? 18.203 -10.633 -1.11 1 94.88 95 VAL A O 1
ATOM 743 N N . LEU A 1 96 ? 16.125 -9.969 -0.576 1 92.94 96 LEU A N 1
ATOM 744 C CA . LEU A 1 96 ? 16 -9.109 -1.753 1 92.94 96 LEU A CA 1
ATOM 745 C C . LEU A 1 96 ? 17.031 -7.984 -1.713 1 92.94 96 LEU A C 1
ATOM 747 O O . LEU A 1 96 ? 17.625 -7.656 -2.736 1 92.94 96 LEU A O 1
ATOM 751 N N . TYR A 1 97 ? 17.234 -7.477 -0.574 1 85.69 97 TYR A N 1
ATOM 752 C CA . TYR A 1 97 ? 18.234 -6.422 -0.422 1 85.69 97 TYR A CA 1
ATOM 753 C C . TYR A 1 97 ? 19.625 -6.934 -0.748 1 85.69 97 TYR A C 1
ATOM 755 O O . TYR A 1 97 ? 20.406 -6.266 -1.443 1 85.69 97 TYR A O 1
ATOM 763 N N . ARG A 1 98 ? 19.953 -8.031 -0.248 1 91.5 98 ARG A N 1
ATOM 764 C CA . ARG A 1 98 ? 21.266 -8.625 -0.502 1 91.5 98 ARG A CA 1
ATOM 765 C C . ARG A 1 98 ? 21.469 -8.883 -1.991 1 91.5 98 ARG A C 1
ATOM 767 O O . ARG A 1 98 ? 22.531 -8.586 -2.539 1 91.5 98 ARG A O 1
ATOM 774 N N . LEU A 1 99 ? 20.469 -9.406 -2.645 1 93.75 99 LEU A N 1
ATOM 775 C CA . LEU A 1 99 ? 20.547 -9.672 -4.074 1 93.75 99 LEU A CA 1
ATOM 776 C C . LEU A 1 99 ? 20.734 -8.383 -4.859 1 93.75 99 LEU A C 1
ATOM 778 O O . LEU A 1 99 ? 21.547 -8.328 -5.789 1 93.75 99 LEU A O 1
ATOM 782 N N . ALA A 1 100 ? 19.969 -7.418 -4.48 1 88.88 100 ALA A N 1
ATOM 783 C CA . ALA A 1 100 ? 20.078 -6.125 -5.145 1 88.88 100 ALA A CA 1
ATOM 784 C C . ALA A 1 100 ? 21.469 -5.523 -4.965 1 88.88 100 ALA A C 1
ATOM 786 O O . ALA A 1 100 ? 22.047 -4.992 -5.914 1 88.88 100 ALA A O 1
ATOM 787 N N . ALA A 1 101 ? 21.969 -5.594 -3.785 1 83.19 101 ALA A N 1
ATOM 788 C CA . ALA A 1 101 ? 23.297 -5.074 -3.488 1 83.19 101 ALA A CA 1
ATOM 789 C C . ALA A 1 101 ? 24.359 -5.809 -4.293 1 83.19 101 ALA A C 1
ATOM 791 O O . ALA A 1 101 ? 25.312 -5.191 -4.785 1 83.19 101 ALA A O 1
ATOM 792 N N . GLN A 1 102 ? 24.188 -7.016 -4.434 1 88.69 102 GLN A N 1
ATOM 793 C CA . GLN A 1 102 ? 25.156 -7.875 -5.109 1 88.69 102 GLN A CA 1
ATOM 794 C C . GLN A 1 102 ? 25.125 -7.656 -6.617 1 88.69 102 GLN A C 1
ATOM 796 O O . GLN A 1 102 ? 26.156 -7.758 -7.285 1 88.69 102 GLN A O 1
ATOM 801 N N . THR A 1 103 ? 23.953 -7.297 -7.137 1 89.88 103 THR A N 1
ATOM 802 C CA . THR A 1 103 ? 23.812 -7.363 -8.586 1 89.88 103 THR A CA 1
ATOM 803 C C . THR A 1 103 ? 23.516 -5.98 -9.164 1 89.88 103 THR A C 1
ATOM 805 O O . THR A 1 103 ? 23.625 -5.773 -10.375 1 89.88 103 THR A O 1
ATOM 808 N N . GLN A 1 104 ? 23 -5.109 -8.328 1 83.25 104 GLN A N 1
ATOM 809 C CA . GLN A 1 104 ? 22.531 -3.787 -8.734 1 83.25 104 GLN A CA 1
ATOM 810 C C . GLN A 1 104 ? 21.312 -3.887 -9.633 1 83.25 104 GLN A C 1
ATOM 812 O O . GLN A 1 104 ? 21.156 -3.119 -10.586 1 83.25 104 GLN A O 1
ATOM 817 N N . LEU A 1 105 ? 20.578 -4.922 -9.445 1 86.94 105 LEU A N 1
ATOM 818 C CA . LEU A 1 105 ? 19.312 -5.148 -10.133 1 86.94 105 LEU A CA 1
ATOM 819 C C . LEU A 1 105 ? 18.141 -5.176 -9.148 1 86.94 105 LEU A C 1
ATOM 821 O O . LEU A 1 105 ? 18.359 -5.188 -7.93 1 86.94 105 LEU A O 1
ATOM 825 N N . SER A 1 106 ? 16.891 -5.125 -9.648 1 86.31 106 SER A N 1
ATOM 826 C CA . SER A 1 106 ? 15.703 -5.125 -8.805 1 86.31 106 SER A CA 1
ATOM 827 C C . SER A 1 106 ? 15.07 -6.508 -8.734 1 86.31 106 SER A C 1
ATOM 829 O O . SER A 1 106 ? 14.875 -7.156 -9.766 1 86.31 106 SER A O 1
ATOM 831 N N . PHE A 1 107 ? 14.789 -6.871 -7.531 1 92.69 107 PHE A N 1
ATOM 832 C CA . PHE A 1 107 ? 14.172 -8.172 -7.281 1 92.69 107 PHE A CA 1
ATOM 833 C C . PHE A 1 107 ? 12.82 -8 -6.582 1 92.69 107 PHE A C 1
ATOM 835 O O . PHE A 1 107 ? 12.594 -7 -5.902 1 92.69 107 PHE A O 1
ATOM 842 N N . SER A 1 108 ? 11.953 -8.992 -6.793 1 94.31 108 SER A N 1
ATOM 843 C CA . SER A 1 108 ? 10.633 -8.938 -6.168 1 94.31 108 SER A CA 1
ATOM 844 C C . SER A 1 108 ? 10.172 -10.32 -5.723 1 94.31 108 SER A C 1
ATOM 846 O O . SER A 1 108 ? 10.703 -11.336 -6.184 1 94.31 108 SER A O 1
ATOM 848 N N . CYS A 1 109 ? 9.344 -10.344 -4.773 1 96.44 109 CYS A N 1
ATOM 849 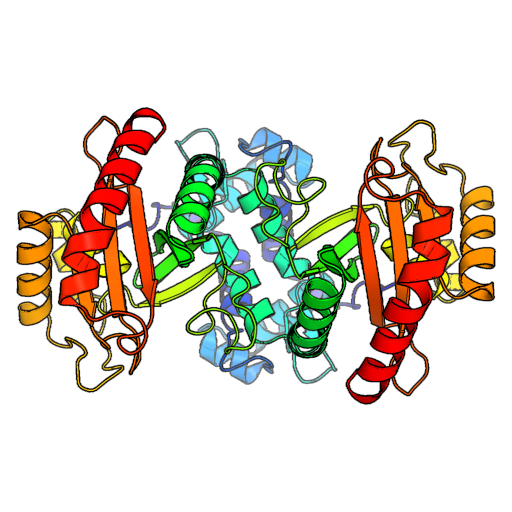C CA . CYS A 1 109 ? 8.562 -11.508 -4.355 1 96.44 109 CYS A CA 1
ATOM 850 C C . CYS A 1 109 ? 7.086 -11.312 -4.664 1 96.44 109 CYS A C 1
ATOM 852 O O . CYS A 1 109 ? 6.516 -10.266 -4.352 1 96.44 109 CYS A O 1
ATOM 854 N N . VAL A 1 110 ? 6.555 -12.336 -5.25 1 96.88 110 VAL A N 1
ATOM 855 C CA . VAL A 1 110 ? 5.227 -12.188 -5.828 1 96.88 110 VAL A CA 1
ATOM 856 C C . VAL A 1 110 ? 4.344 -13.367 -5.418 1 96.88 110 VAL A C 1
ATOM 858 O O . VAL A 1 110 ? 4.809 -14.508 -5.379 1 96.88 110 VAL A O 1
ATOM 861 N N . VAL A 1 111 ? 3.086 -13.039 -5.094 1 96.19 111 VAL A N 1
ATOM 862 C CA . VAL A 1 111 ? 2.119 -14.078 -4.77 1 96.19 111 VAL A CA 1
ATOM 863 C C . VAL A 1 111 ? 0.955 -14.031 -5.758 1 96.19 111 VAL A C 1
ATOM 865 O O . VAL A 1 111 ? 0.771 -13.039 -6.461 1 96.19 111 VAL A O 1
ATOM 868 N N . ARG A 1 112 ? 0.267 -15.117 -5.816 1 93.88 112 ARG A N 1
ATOM 869 C CA . ARG A 1 112 ? -0.886 -15.18 -6.707 1 93.88 112 ARG A CA 1
ATOM 870 C C . ARG A 1 112 ? -2.15 -14.703 -6 1 93.88 112 ARG A C 1
ATOM 872 O O . ARG A 1 112 ? -2.369 -15.016 -4.828 1 93.88 112 ARG A O 1
ATOM 879 N N . ASP A 1 113 ? -2.947 -13.984 -6.711 1 89.12 113 ASP A N 1
ATOM 880 C CA . ASP A 1 113 ? -4.289 -13.57 -6.316 1 89.12 113 ASP A CA 1
ATOM 881 C C . ASP A 1 113 ? -5.258 -13.656 -7.492 1 89.12 113 ASP A C 1
ATOM 883 O O . ASP A 1 113 ? -5.406 -12.695 -8.25 1 89.12 113 ASP A O 1
ATOM 887 N N . GLY A 1 114 ? -5.957 -14.828 -7.477 1 87.19 114 GLY A N 1
ATOM 888 C CA . GLY A 1 114 ? -6.852 -15.062 -8.602 1 87.19 114 GLY A CA 1
ATOM 889 C C . GLY A 1 114 ? -6.125 -15.172 -9.93 1 87.19 114 GLY A C 1
ATOM 890 O O . GLY A 1 114 ? -5.246 -16.016 -10.094 1 87.19 114 GLY A O 1
ATOM 891 N N . HIS A 1 115 ? -6.461 -14.188 -10.844 1 89.19 115 HIS A N 1
ATOM 892 C CA . HIS A 1 115 ? -5.902 -14.227 -12.195 1 89.19 115 HIS A CA 1
ATOM 893 C C . HIS A 1 115 ? -4.664 -13.344 -12.305 1 89.19 115 HIS A C 1
ATOM 895 O O . HIS A 1 115 ? -4.031 -13.281 -13.359 1 89.19 115 HIS A O 1
ATOM 901 N N . GLU A 1 116 ? -4.359 -12.734 -11.203 1 92.12 116 GLU A N 1
ATOM 902 C CA . GLU A 1 116 ? -3.207 -11.836 -11.188 1 92.12 116 GLU A CA 1
ATOM 903 C C . GLU A 1 116 ? -2.193 -12.266 -10.125 1 92.12 116 GLU A C 1
ATOM 905 O O . GLU A 1 116 ? -2.439 -13.203 -9.367 1 92.12 116 GLU A O 1
ATOM 910 N N . VAL A 1 117 ? -1.042 -11.664 -10.266 1 94.69 117 VAL A N 1
ATOM 911 C CA . VAL A 1 117 ? -0.028 -11.781 -9.227 1 94.69 117 VAL A CA 1
ATOM 912 C C . VAL A 1 117 ? 0.242 -10.406 -8.609 1 94.69 117 VAL A C 1
ATOM 914 O O . VAL A 1 117 ? 0.025 -9.383 -9.25 1 94.69 117 VAL A O 1
ATOM 917 N N . VAL A 1 118 ? 0.62 -10.43 -7.355 1 92 118 VAL A N 1
ATOM 918 C CA . VAL A 1 118 ? 0.813 -9.203 -6.598 1 92 118 VAL A CA 1
ATOM 919 C C . VAL A 1 118 ? 2.23 -9.156 -6.031 1 92 118 VAL A C 1
ATOM 921 O O . VAL A 1 118 ? 2.701 -10.141 -5.445 1 92 118 VAL A O 1
ATOM 924 N N . ILE A 1 119 ? 2.898 -8.023 -6.223 1 91.31 119 ILE A N 1
ATOM 925 C CA . ILE A 1 119 ? 4.223 -7.836 -5.637 1 91.31 119 ILE A CA 1
ATOM 926 C C . ILE A 1 119 ? 4.09 -7.531 -4.148 1 91.31 119 ILE A C 1
ATOM 928 O O . ILE A 1 119 ? 3.506 -6.512 -3.766 1 91.31 119 ILE A O 1
ATOM 932 N N . VAL A 1 120 ? 4.711 -8.383 -3.293 1 91.5 120 VAL A N 1
ATOM 933 C CA . VAL A 1 120 ? 4.516 -8.211 -1.857 1 91.5 120 VAL A CA 1
ATOM 934 C C . VAL A 1 120 ? 5.82 -7.766 -1.204 1 91.5 120 VAL A C 1
ATOM 936 O O . VAL A 1 120 ? 5.828 -7.316 -0.056 1 91.5 120 VAL A O 1
ATOM 939 N N . ALA A 1 121 ? 6.898 -7.887 -1.892 1 89.38 121 ALA A N 1
ATOM 940 C CA . ALA A 1 121 ? 8.203 -7.391 -1.474 1 89.38 121 ALA A CA 1
ATOM 941 C C . ALA A 1 121 ? 9.062 -7.016 -2.682 1 89.38 121 ALA A C 1
ATOM 943 O O . ALA A 1 121 ? 8.93 -7.609 -3.752 1 89.38 121 ALA A O 1
ATOM 944 N N . ARG A 1 122 ? 9.859 -6.016 -2.451 1 87.88 122 ARG A N 1
ATOM 945 C CA . ARG A 1 122 ? 10.656 -5.551 -3.578 1 87.88 122 ARG A CA 1
ATOM 946 C C . ARG A 1 122 ? 11.883 -4.781 -3.098 1 87.88 122 ARG A C 1
ATOM 948 O O . ARG A 1 122 ? 11.836 -4.105 -2.068 1 87.88 122 ARG A O 1
ATOM 955 N N . SER A 1 123 ? 13.039 -4.945 -3.789 1 81.06 123 SER A N 1
ATOM 956 C CA . SER A 1 123 ? 14.25 -4.18 -3.52 1 81.06 123 SER A CA 1
ATOM 957 C C . SER A 1 123 ? 14.414 -3.035 -4.512 1 81.06 123 SER A C 1
ATOM 959 O O . SER A 1 123 ? 14.516 -3.262 -5.719 1 81.06 123 SER A O 1
ATOM 961 N N . ALA A 1 124 ? 13.609 -2.113 -4.762 1 60.38 124 ALA A N 1
ATOM 962 C CA . ALA A 1 124 ? 13.758 -1.139 -5.84 1 60.38 124 ALA A CA 1
ATOM 963 C C . ALA A 1 124 ? 15.086 -0.391 -5.723 1 60.38 124 ALA A C 1
ATOM 965 O O . ALA A 1 124 ? 15.469 0.033 -4.633 1 60.38 124 ALA A O 1
ATOM 966 N N . LEU A 1 125 ? 16.172 -0.665 -6.695 1 54.41 125 LEU A N 1
ATOM 967 C CA . LEU A 1 125 ? 17.391 0.125 -6.805 1 54.41 125 LEU A CA 1
ATOM 968 C C . LEU A 1 125 ? 17.094 1.498 -7.402 1 54.41 125 LEU A C 1
ATOM 970 O O . LEU A 1 125 ? 16.188 1.639 -8.234 1 54.41 125 LEU A O 1
ATOM 974 N N . HIS A 1 126 ? 17.297 2.605 -6.586 1 48.12 126 HIS A N 1
ATOM 975 C CA . HIS A 1 126 ? 17.297 3.922 -7.211 1 48.12 126 HIS A CA 1
ATOM 976 C C . HIS A 1 126 ? 18.25 3.961 -8.398 1 48.12 126 HIS A C 1
ATOM 978 O O . HIS A 1 126 ? 19.469 3.805 -8.234 1 48.12 126 HIS A O 1
ATOM 984 N N . GLU A 1 127 ? 18.188 3.297 -9.344 1 41.59 127 GLU A N 1
ATOM 985 C CA . GLU A 1 127 ? 19.125 3.525 -10.438 1 41.59 127 GLU A CA 1
ATOM 986 C C . GLU A 1 127 ? 19.281 5.016 -10.734 1 41.59 127 GLU A C 1
ATOM 988 O O . GLU A 1 127 ? 18.297 5.746 -10.781 1 41.59 127 GLU A O 1
ATOM 993 N N . ARG A 1 128 ? 20.469 5.66 -10.453 1 36.69 128 ARG A N 1
ATOM 994 C CA . ARG A 1 128 ? 20.938 6.926 -11.008 1 36.69 128 ARG A CA 1
ATOM 995 C C . ARG A 1 128 ? 20.469 7.102 -12.445 1 36.69 128 ARG A C 1
ATOM 997 O O . ARG A 1 128 ? 20.625 6.203 -13.273 1 36.69 128 ARG A O 1
ATOM 1004 N N . GLY A 1 129 ? 19.812 8.461 -12.719 1 37.44 129 GLY A N 1
ATOM 1005 C CA . GLY A 1 129 ? 19.359 8.93 -14.008 1 37.44 129 GLY A CA 1
ATOM 1006 C C . GLY A 1 129 ? 18.109 8.211 -14.5 1 37.44 129 GLY A C 1
ATOM 1007 O O . GLY A 1 129 ? 17.438 8.688 -15.414 1 37.44 129 GLY A O 1
ATOM 1008 N N . GLN A 1 130 ? 18.609 6.992 -14.961 1 34.09 130 GLN A N 1
ATOM 1009 C CA . GLN A 1 130 ? 17.594 6.348 -15.789 1 34.09 130 GLN A CA 1
ATOM 1010 C C . GLN A 1 130 ? 16.266 6.254 -15.055 1 34.09 130 GLN A C 1
ATOM 1012 O O . GLN A 1 130 ? 16.234 6.156 -13.828 1 34.09 130 GLN A O 1
ATOM 1017 N N . ARG A 1 131 ? 15.188 6.441 -15.773 1 34.5 131 ARG A N 1
ATOM 1018 C CA . ARG A 1 131 ? 13.742 6.336 -15.578 1 34.5 131 ARG A CA 1
ATOM 1019 C C . ARG A 1 131 ? 13.414 5.422 -14.406 1 34.5 131 ARG A C 1
ATOM 1021 O O . ARG A 1 131 ? 14.203 4.543 -14.055 1 34.5 131 ARG A O 1
ATOM 1028 N N . LEU A 1 132 ? 12.211 5.734 -13.531 1 37.06 132 LEU A N 1
ATOM 1029 C CA . LEU A 1 132 ? 11.297 5.062 -12.609 1 37.06 132 LEU A CA 1
ATOM 1030 C C . LEU A 1 132 ? 11.578 3.564 -12.562 1 37.06 132 LEU A C 1
ATOM 1032 O O . LEU A 1 132 ? 12.148 3.006 -13.492 1 37.06 132 LEU A O 1
ATOM 1036 N N . MET A 1 133 ? 11.141 2.924 -11.344 1 43.09 133 MET A N 1
ATOM 1037 C CA . MET A 1 133 ? 11.016 1.471 -11.273 1 43.09 133 MET A CA 1
ATOM 1038 C C . MET A 1 133 ? 10.906 0.87 -12.672 1 43.09 133 MET A C 1
ATOM 1040 O O . MET A 1 133 ? 10.188 1.388 -13.523 1 43.09 133 MET A O 1
ATOM 1044 N N . ALA A 1 134 ? 12.062 0.301 -13.07 1 40.25 134 ALA A N 1
ATOM 1045 C CA . ALA A 1 134 ? 11.812 -0.607 -14.188 1 40.25 134 ALA A CA 1
ATOM 1046 C C . ALA A 1 134 ? 10.344 -1.006 -14.25 1 40.25 134 ALA A C 1
ATOM 1048 O O . ALA A 1 134 ? 9.812 -1.628 -13.328 1 40.25 134 ALA A O 1
ATOM 1049 N N . HIS A 1 135 ? 9.758 -0.338 -15.07 1 55 135 HIS A N 1
ATOM 1050 C CA . HIS A 1 135 ? 8.5 -0.751 -15.688 1 55 135 HIS A CA 1
ATOM 1051 C C . HIS A 1 135 ? 7.309 -0.289 -14.859 1 55 135 HIS A C 1
ATOM 1053 O O . HIS A 1 135 ? 6.211 -0.84 -14.977 1 55 135 HIS A O 1
ATOM 1059 N N . GLY A 1 136 ? 7.641 0.676 -13.789 1 64.81 136 GLY A N 1
ATOM 1060 C CA . GLY A 1 136 ? 6.512 1.2 -13.039 1 64.81 136 GLY A CA 1
ATOM 1061 C C . GLY A 1 136 ? 6.004 0.243 -11.977 1 64.81 136 GLY A C 1
ATOM 1062 O O . GLY A 1 136 ? 4.883 0.39 -11.484 1 64.81 136 GLY A O 1
ATOM 1063 N N . LEU A 1 137 ? 6.902 -0.688 -11.633 1 73.94 137 LEU A N 1
ATOM 1064 C CA . LEU A 1 137 ? 6.484 -1.693 -10.664 1 73.94 137 LEU A CA 1
ATOM 1065 C C . LEU A 1 137 ? 6.711 -1.2 -9.234 1 73.94 137 LEU A C 1
ATOM 1067 O O . LEU A 1 137 ? 7.723 -0.558 -8.953 1 73.94 137 LEU A O 1
ATOM 1071 N N . HIS A 1 138 ? 5.785 -1.433 -8.359 1 75.56 138 HIS A N 1
ATOM 1072 C CA . HIS A 1 138 ? 5.836 -1.082 -6.945 1 75.56 138 HIS A CA 1
ATOM 1073 C C . HIS A 1 138 ? 5.133 -2.133 -6.09 1 75.56 138 HIS A C 1
ATOM 1075 O O . HIS A 1 138 ? 4.492 -3.041 -6.621 1 75.56 138 HIS A O 1
ATOM 1081 N N . LEU A 1 139 ? 5.391 -2.039 -4.832 1 79.31 139 LEU A N 1
ATOM 1082 C CA . LEU A 1 139 ? 4.656 -2.918 -3.928 1 79.31 139 LEU A CA 1
ATOM 1083 C C . LEU A 1 139 ? 3.154 -2.814 -4.172 1 79.31 139 LEU A C 1
ATOM 1085 O O . LEU A 1 139 ? 2.621 -1.714 -4.324 1 79.31 139 LEU A O 1
ATOM 1089 N N . GLY A 1 140 ? 2.527 -4.012 -4.355 1 81.56 140 GLY A N 1
ATOM 1090 C CA . GLY A 1 140 ? 1.095 -4.047 -4.605 1 81.56 140 GLY A CA 1
ATOM 1091 C C . GLY A 1 140 ? 0.75 -4.059 -6.082 1 81.56 140 GLY A C 1
ATOM 1092 O O . GLY A 1 140 ? -0.403 -4.285 -6.457 1 81.56 140 GLY A O 1
ATOM 1093 N N . SER A 1 141 ? 1.735 -3.84 -6.93 1 83.69 141 SER A N 1
ATOM 1094 C CA . SER A 1 141 ? 1.483 -3.957 -8.359 1 83.69 141 SER A CA 1
ATOM 1095 C C . SER A 1 141 ? 0.858 -5.305 -8.703 1 83.69 141 SER A C 1
ATOM 1097 O O . SER A 1 141 ? 1.271 -6.34 -8.18 1 83.69 141 SER A O 1
ATOM 1099 N N . ARG A 1 142 ? -0.147 -5.184 -9.562 1 87.75 142 ARG A N 1
ATOM 1100 C CA . ARG A 1 142 ? -0.829 -6.387 -10.031 1 87.75 142 ARG A CA 1
ATOM 1101 C C . ARG A 1 142 ? -0.541 -6.637 -11.508 1 87.75 142 ARG A C 1
ATOM 1103 O O . ARG A 1 142 ? -0.561 -5.707 -12.32 1 87.75 142 ARG A O 1
ATOM 1110 N N . LEU A 1 143 ? -0.202 -7.844 -11.773 1 91.31 143 LEU A N 1
ATOM 1111 C CA . LEU A 1 143 ? 0.18 -8.227 -13.125 1 91.31 143 LEU A CA 1
ATOM 1112 C C . LEU A 1 143 ? -0.546 -9.492 -13.562 1 91.31 143 LEU A C 1
ATOM 1114 O O . LEU A 1 143 ? -0.873 -10.344 -12.727 1 91.31 143 LEU A O 1
ATOM 1118 N N . PRO A 1 144 ? -0.781 -9.617 -14.836 1 94.44 144 PRO A N 1
ATOM 1119 C CA . PRO A 1 144 ? -1.431 -10.836 -15.305 1 94.44 144 PRO A CA 1
ATOM 1120 C C . PRO A 1 144 ? -0.557 -12.078 -15.133 1 94.44 144 PRO A C 1
ATOM 1122 O O . PRO A 1 144 ? 0.585 -12.109 -15.594 1 94.44 144 PRO A O 1
ATOM 1125 N N . ALA A 1 145 ? -1.152 -13.094 -14.586 1 96.56 145 ALA A N 1
ATOM 1126 C CA . ALA A 1 145 ? -0.387 -14.289 -14.234 1 96.56 145 ALA A CA 1
ATOM 1127 C C . ALA A 1 145 ? 0.095 -15.016 -15.484 1 96.56 145 ALA A C 1
ATOM 1129 O O . ALA A 1 145 ? 1.22 -15.523 -15.523 1 96.56 145 ALA A O 1
ATOM 1130 N N . HIS A 1 146 ? -0.67 -14.969 -16.531 1 97.25 146 HIS A N 1
ATOM 1131 C CA . HIS A 1 146 ? -0.371 -15.789 -17.703 1 97.25 146 HIS A CA 1
ATOM 1132 C C . HIS A 1 146 ? 0.788 -15.203 -18.5 1 97.25 146 HIS A C 1
ATOM 1134 O O . HIS A 1 146 ? 1.377 -15.891 -19.344 1 97.25 146 HIS A O 1
ATOM 1140 N N . ALA A 1 147 ? 1.148 -13.93 -18.234 1 96.88 147 ALA A N 1
ATOM 1141 C CA . ALA A 1 147 ? 2.086 -13.242 -19.125 1 96.88 147 ALA A CA 1
ATOM 1142 C C . ALA A 1 147 ? 3.324 -12.781 -18.359 1 96.88 147 ALA A C 1
ATOM 1144 O O . ALA A 1 147 ? 4.105 -11.969 -18.859 1 96.88 147 ALA A O 1
ATOM 1145 N N . THR A 1 148 ? 3.49 -13.227 -17.141 1 96.75 148 THR A N 1
ATOM 1146 C CA . THR A 1 148 ? 4.645 -12.852 -16.328 1 96.75 148 THR A CA 1
ATOM 1147 C C . THR A 1 148 ? 5.402 -14.086 -15.852 1 96.75 148 THR A C 1
ATOM 1149 O O . THR A 1 148 ? 4.812 -15.156 -15.703 1 96.75 148 THR A O 1
ATOM 1152 N N . SER A 1 149 ? 6.734 -13.898 -15.664 1 97.62 149 SER A N 1
ATOM 1153 C CA . SER A 1 149 ? 7.551 -15.016 -15.195 1 97.62 149 SER A CA 1
ATOM 1154 C C . SER A 1 149 ? 7.047 -15.539 -13.852 1 97.62 149 SER A C 1
ATOM 1156 O O . SER A 1 149 ? 6.91 -16.75 -13.664 1 97.62 149 SER A O 1
ATOM 1158 N N . THR A 1 150 ? 6.723 -14.648 -12.922 1 98.06 150 THR A N 1
ATOM 1159 C CA . THR A 1 150 ? 6.254 -15.039 -11.602 1 98.06 150 THR A CA 1
ATOM 1160 C C . THR A 1 150 ? 4.891 -15.719 -11.688 1 98.06 150 THR A C 1
ATOM 1162 O O . THR A 1 150 ? 4.648 -16.719 -11.016 1 98.06 150 THR A O 1
ATOM 1165 N N . GLY A 1 151 ? 4.008 -15.156 -12.508 1 97.88 151 GLY A N 1
ATOM 1166 C CA . GLY A 1 151 ? 2.703 -15.773 -12.695 1 97.88 151 GLY A CA 1
ATOM 1167 C C . GLY A 1 151 ? 2.783 -17.203 -13.227 1 97.88 151 GLY A C 1
ATOM 1168 O O . GLY A 1 151 ? 2.107 -18.094 -12.711 1 97.88 151 GLY A O 1
ATOM 1169 N N . ARG A 1 152 ? 3.635 -17.391 -14.156 1 98.25 152 ARG A N 1
ATOM 1170 C CA . ARG A 1 152 ? 3.777 -18.719 -14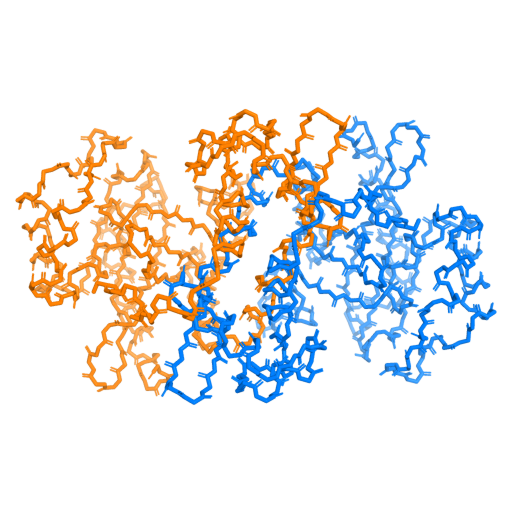.758 1 98.25 152 ARG A CA 1
ATOM 1171 C C . ARG A 1 152 ? 4.367 -19.703 -13.766 1 98.25 152 ARG A C 1
ATOM 1173 O O . ARG A 1 152 ? 3.947 -20.875 -13.711 1 98.25 152 ARG A O 1
ATOM 1180 N N . VAL A 1 153 ? 5.305 -19.281 -12.977 1 98.56 153 VAL A N 1
ATOM 1181 C CA . VAL A 1 153 ? 5.871 -20.125 -11.93 1 98.56 153 VAL A CA 1
ATOM 1182 C C . VAL A 1 153 ? 4.781 -20.531 -10.953 1 98.56 153 VAL A C 1
ATOM 1184 O O . VAL A 1 153 ? 4.695 -21.703 -10.562 1 98.56 153 VAL A O 1
ATOM 1187 N N . LEU A 1 154 ? 3.938 -19.656 -10.594 1 98.25 154 LEU A N 1
ATOM 1188 C CA . LEU A 1 154 ? 2.9 -19.906 -9.602 1 98.25 154 LEU A CA 1
ATOM 1189 C C . LEU A 1 154 ? 1.776 -20.75 -10.188 1 98.25 154 LEU A C 1
ATOM 1191 O O . LEU A 1 154 ? 1.216 -21.609 -9.508 1 98.25 154 LEU A O 1
ATOM 1195 N N . LEU A 1 155 ? 1.458 -20.484 -11.453 1 97.62 155 LEU A N 1
ATOM 1196 C CA . LEU A 1 155 ? 0.453 -21.297 -12.133 1 97.62 155 LEU A CA 1
ATOM 1197 C C . LEU A 1 155 ? 0.947 -22.719 -12.32 1 97.62 155 LEU A C 1
ATOM 1199 O O . LEU A 1 155 ? 0.176 -23.672 -12.172 1 97.62 155 LEU A O 1
ATOM 1203 N N . ALA A 1 156 ? 2.225 -22.875 -12.695 1 98.12 156 ALA A N 1
ATOM 1204 C CA . ALA A 1 156 ? 2.812 -24.188 -12.922 1 98.12 156 ALA A CA 1
ATOM 1205 C C . ALA A 1 156 ? 2.756 -25.047 -11.656 1 98.12 156 ALA A C 1
ATOM 1207 O O . ALA A 1 156 ? 2.795 -26.266 -11.727 1 98.12 156 ALA A O 1
ATOM 1208 N N . ALA A 1 157 ? 2.658 -24.422 -10.5 1 97.38 157 ALA A N 1
ATOM 1209 C CA . ALA A 1 157 ? 2.686 -25.125 -9.219 1 97.38 157 ALA A CA 1
ATOM 1210 C C . ALA A 1 157 ? 1.29 -25.594 -8.82 1 97.38 157 ALA A C 1
ATOM 1212 O O . ALA A 1 157 ? 1.134 -26.359 -7.863 1 97.38 157 ALA A O 1
ATOM 1213 N N . LEU A 1 158 ? 0.284 -25.203 -9.539 1 95.69 158 LEU A N 1
ATOM 1214 C CA . LEU A 1 158 ? -1.082 -25.594 -9.211 1 95.69 158 LEU A CA 1
ATOM 1215 C C . LEU A 1 158 ? -1.318 -27.062 -9.531 1 95.69 158 LEU A C 1
ATOM 1217 O O . LEU A 1 158 ? -0.815 -27.578 -10.531 1 95.69 158 LEU A O 1
ATOM 1221 N N . PRO A 1 159 ? -2.143 -27.688 -8.703 1 94.5 159 PRO A N 1
ATOM 1222 C CA . PRO A 1 159 ? -2.633 -29 -9.117 1 94.5 159 PRO A CA 1
ATOM 1223 C C . PRO A 1 159 ? -3.375 -28.953 -10.453 1 94.5 159 PRO A C 1
ATOM 1225 O O . PRO A 1 159 ? -4.008 -27.953 -10.781 1 94.5 159 PRO A O 1
ATOM 1228 N N . ALA A 1 160 ? -3.363 -30.031 -11.117 1 93.94 160 ALA A N 1
ATOM 1229 C CA . ALA A 1 160 ? -3.896 -30.109 -12.477 1 93.94 160 ALA A CA 1
ATOM 1230 C C . ALA A 1 160 ? -5.352 -29.656 -12.523 1 93.94 160 ALA A C 1
ATOM 1232 O O . ALA A 1 160 ? -5.746 -28.922 -13.422 1 93.94 160 ALA A O 1
ATOM 1233 N N . ALA A 1 161 ? -6.141 -30.078 -11.602 1 94.19 161 ALA A N 1
ATOM 1234 C CA . ALA A 1 161 ? -7.562 -29.734 -11.578 1 94.19 161 ALA A CA 1
ATOM 1235 C C . ALA A 1 161 ? -7.758 -28.234 -11.391 1 94.19 161 ALA A C 1
ATOM 1237 O O . ALA A 1 161 ? -8.609 -27.625 -12.047 1 94.19 161 ALA A O 1
ATOM 1238 N N . GLU A 1 162 ? -6.965 -27.625 -10.531 1 93.12 162 GLU A N 1
ATOM 1239 C CA . GLU A 1 162 ? -7.051 -26.188 -10.281 1 93.12 162 GLU A CA 1
ATOM 1240 C C . GLU A 1 162 ? -6.578 -25.391 -11.492 1 93.12 162 GLU A C 1
ATOM 1242 O O . GLU A 1 162 ? -7.148 -24.344 -11.805 1 93.12 162 GLU A O 1
ATOM 1247 N N . LEU A 1 163 ? -5.574 -25.859 -12.125 1 94.81 163 LEU A N 1
ATOM 1248 C CA . LEU A 1 163 ? -5.078 -25.188 -13.32 1 94.81 163 LEU A CA 1
ATOM 1249 C C . LEU A 1 163 ? -6.121 -25.203 -14.43 1 94.81 163 LEU A C 1
ATOM 1251 O O . LEU A 1 163 ? -6.344 -24.188 -15.102 1 94.81 163 LEU A O 1
ATOM 1255 N N . ARG A 1 164 ? -6.766 -26.297 -14.617 1 93.81 164 ARG A N 1
ATOM 1256 C CA . ARG A 1 164 ? -7.809 -26.406 -15.633 1 93.81 164 ARG A CA 1
ATOM 1257 C C . ARG A 1 164 ? -8.945 -25.422 -15.367 1 93.81 164 ARG A C 1
ATOM 1259 O O . ARG A 1 164 ? -9.445 -24.781 -16.281 1 93.81 164 ARG A O 1
ATOM 1266 N N . GLN A 1 165 ? -9.32 -25.406 -14.117 1 92.69 165 GLN A N 1
ATOM 1267 C CA . GLN A 1 165 ? -10.367 -24.453 -13.734 1 92.69 165 GL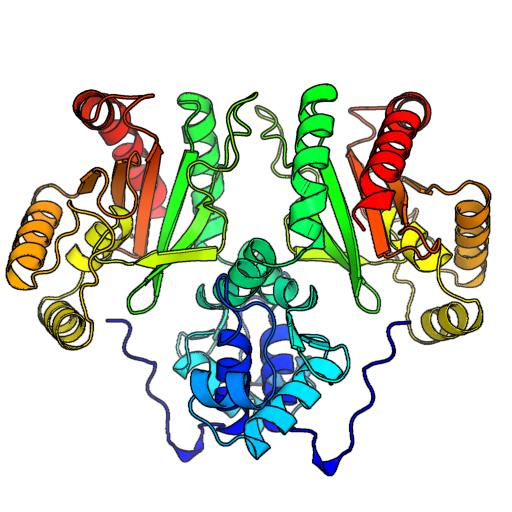N A CA 1
ATOM 1268 C C . GLN A 1 165 ? -9.93 -23.016 -14 1 92.69 165 GLN A C 1
ATOM 1270 O O . GLN A 1 165 ? -10.719 -22.203 -14.477 1 92.69 165 GLN A O 1
ATOM 1275 N N . TRP A 1 166 ? -8.688 -22.719 -13.625 1 93.38 166 TRP A N 1
ATOM 1276 C CA . TRP A 1 166 ? -8.141 -21.391 -13.859 1 93.38 166 TRP A CA 1
ATOM 1277 C C . TRP A 1 166 ? -8.164 -21.031 -15.344 1 93.38 166 TRP A C 1
ATOM 1279 O O . TRP A 1 166 ? -8.609 -19.953 -15.727 1 93.38 166 TRP A O 1
ATOM 1289 N N . LEU A 1 167 ? -7.781 -21.938 -16.172 1 93.75 167 LEU A N 1
ATOM 1290 C CA . LEU A 1 167 ? -7.715 -21.734 -17.625 1 93.75 167 LEU A CA 1
ATOM 1291 C C . LEU A 1 167 ? -9.109 -21.562 -18.219 1 93.75 167 LEU A C 1
ATOM 1293 O O . LEU A 1 167 ? -9.297 -20.828 -19.188 1 93.75 167 LEU A O 1
ATOM 1297 N N . ALA A 1 168 ? -10.047 -22.172 -17.578 1 91.69 168 ALA A N 1
ATOM 1298 C CA . ALA A 1 168 ? -11.422 -22.125 -18.078 1 91.69 168 ALA A CA 1
ATOM 1299 C C . ALA A 1 168 ? -12.094 -20.812 -17.719 1 91.69 168 ALA A C 1
ATOM 1301 O O . ALA A 1 168 ? -13.031 -20.375 -18.391 1 91.69 168 ALA A O 1
ATOM 1302 N N . SER A 1 169 ? -11.617 -20.234 -16.703 1 88.19 169 SER A N 1
ATOM 1303 C CA . SER A 1 169 ? -12.336 -19.094 -16.156 1 88.19 169 SER A CA 1
ATOM 1304 C C . SER A 1 169 ? -11.672 -17.781 -16.547 1 88.19 169 SER A C 1
ATOM 1306 O O . SER A 1 169 ? -12.164 -16.703 -16.203 1 88.19 169 SER A O 1
ATOM 1308 N N . HIS A 1 170 ? -10.617 -17.828 -17.25 1 83.31 170 HIS A N 1
ATOM 1309 C CA . HIS A 1 170 ? -9.867 -16.609 -17.5 1 83.31 170 HIS A CA 1
ATOM 1310 C C . HIS A 1 170 ? -9.461 -16.5 -18.953 1 83.31 170 HIS A C 1
ATOM 1312 O O . HIS A 1 170 ? -8.945 -17.453 -19.547 1 83.31 170 HIS A O 1
ATOM 1318 N N . ASP A 1 171 ? -9.75 -15.266 -19.453 1 87.62 171 ASP A N 1
ATOM 1319 C CA . ASP A 1 171 ? -9.266 -14.977 -20.797 1 87.62 171 ASP A CA 1
ATOM 1320 C C . ASP A 1 171 ? -7.789 -14.602 -20.781 1 87.62 171 ASP A C 1
ATOM 1322 O O . ASP A 1 171 ? -7.344 -13.852 -19.906 1 87.62 171 ASP A O 1
ATOM 1326 N N . LEU A 1 172 ? -7.066 -15.164 -21.703 1 95.06 172 LEU A N 1
ATOM 1327 C CA . LEU A 1 172 ? -5.652 -14.844 -21.859 1 95.06 172 LEU A CA 1
ATOM 1328 C C . LEU A 1 172 ? -5.461 -13.648 -22.781 1 95.06 172 LEU A C 1
ATOM 1330 O O . LEU A 1 172 ? -5.199 -13.82 -23.984 1 95.06 172 LEU A O 1
ATOM 1334 N N . ARG A 1 173 ? -5.562 -12.531 -22.25 1 93.25 173 ARG A N 1
ATOM 1335 C CA . ARG A 1 173 ? -5.512 -11.297 -23.031 1 93.25 173 ARG A CA 1
ATOM 1336 C C . ARG A 1 173 ? -4.137 -11.102 -23.656 1 93.25 173 ARG A C 1
ATOM 1338 O O . ARG A 1 173 ? -3.113 -11.328 -23.016 1 93.25 173 ARG A O 1
ATOM 1345 N N . ARG A 1 174 ? -4.152 -10.625 -24.922 1 96.31 174 ARG A N 1
ATOM 1346 C CA . ARG A 1 174 ? -2.908 -10.266 -25.594 1 96.31 174 ARG A CA 1
ATOM 1347 C C . ARG A 1 174 ? -2.402 -8.906 -25.109 1 96.31 174 ARG A C 1
ATOM 1349 O O . ARG A 1 174 ? -3.109 -7.902 -25.219 1 96.31 174 ARG A O 1
ATOM 1356 N N . LEU A 1 175 ? -1.244 -8.867 -24.641 1 95.06 175 LEU A N 1
ATOM 1357 C CA . LEU A 1 175 ? -0.662 -7.617 -24.156 1 95.06 175 LEU A CA 1
ATOM 1358 C C . LEU A 1 175 ? 0.402 -7.105 -25.125 1 95.06 175 LEU A C 1
ATOM 1360 O O . LEU A 1 175 ? 0.559 -5.895 -25.297 1 95.06 175 LEU A O 1
ATOM 1364 N N . THR A 1 176 ? 1.164 -7.984 -25.688 1 95.94 176 THR A N 1
ATOM 1365 C CA . THR A 1 176 ? 2.154 -7.723 -26.734 1 95.94 176 THR A CA 1
ATOM 1366 C C . THR A 1 176 ? 2.084 -8.789 -27.812 1 95.94 176 THR A C 1
ATOM 1368 O O . THR A 1 176 ? 1.294 -9.727 -27.719 1 95.94 176 THR A O 1
ATOM 1371 N N . ALA A 1 177 ? 2.885 -8.609 -28.828 1 96.12 177 ALA A N 1
ATOM 1372 C CA . ALA A 1 177 ? 2.947 -9.578 -29.906 1 96.12 177 ALA A CA 1
ATOM 1373 C C . ALA A 1 177 ? 3.498 -10.922 -29.422 1 96.12 177 ALA A C 1
ATOM 1375 O O . ALA A 1 177 ? 3.326 -11.945 -30.078 1 96.12 177 ALA A O 1
ATOM 1376 N N . HIS A 1 178 ? 4.137 -10.945 -28.266 1 96.19 178 HIS A N 1
ATOM 1377 C CA . HIS A 1 178 ? 4.812 -12.141 -27.781 1 96.19 178 HIS A CA 1
ATOM 1378 C C . HIS A 1 178 ? 3.965 -12.859 -26.734 1 96.19 178 HIS A C 1
ATOM 1380 O O . HIS A 1 178 ? 4.332 -13.938 -26.266 1 96.19 178 HIS A O 1
ATOM 1386 N N . THR A 1 179 ? 2.787 -12.344 -26.344 1 97.44 179 THR A N 1
ATOM 1387 C CA . THR A 1 179 ? 1.953 -12.914 -25.297 1 97.44 179 THR A CA 1
ATOM 1388 C C . THR A 1 179 ? 1.358 -14.242 -25.734 1 97.44 179 THR A C 1
ATOM 1390 O O . THR A 1 179 ? 0.853 -14.367 -26.859 1 97.44 179 THR A O 1
ATOM 1393 N N . VAL A 1 180 ? 1.491 -15.227 -24.922 1 96.81 180 VAL A N 1
ATOM 1394 C CA . VAL A 1 180 ? 0.807 -16.5 -25.156 1 96.81 180 VAL A CA 1
ATOM 1395 C C . VAL A 1 180 ? -0.68 -16.344 -24.844 1 96.81 180 VAL A C 1
ATOM 1397 O O . VAL A 1 180 ? -1.053 -16.047 -23.703 1 96.81 180 VAL A O 1
ATOM 1400 N N . THR A 1 181 ? -1.578 -16.547 -25.781 1 95.69 181 THR A N 1
ATOM 1401 C CA . THR A 1 181 ? -2.994 -16.266 -25.594 1 95.69 181 THR A CA 1
ATOM 1402 C C . THR A 1 181 ? -3.836 -17.516 -25.766 1 95.69 181 THR A C 1
ATOM 1404 O O . THR A 1 181 ? -5.062 -17.469 -25.688 1 95.69 181 THR A O 1
ATOM 1407 N N . ASP A 1 182 ? -3.16 -18.562 -26.031 1 94.81 182 ASP A N 1
ATOM 1408 C CA . ASP A 1 182 ? -3.822 -19.859 -26.203 1 94.81 182 ASP A CA 1
ATOM 1409 C C . ASP A 1 182 ? -3.627 -20.75 -24.984 1 94.81 182 ASP A C 1
ATOM 1411 O O . ASP A 1 182 ? -2.506 -20.891 -24.5 1 94.81 182 ASP A O 1
ATOM 1415 N N . SER A 1 183 ? -4.75 -21.375 -24.594 1 95.62 183 SER A N 1
ATOM 1416 C CA . SER A 1 183 ? -4.711 -22.156 -23.359 1 95.62 183 SER A CA 1
ATOM 1417 C C . SER A 1 183 ? -3.777 -23.344 -23.5 1 95.62 183 SER A C 1
ATOM 1419 O O . SER A 1 183 ? -3.021 -23.656 -22.578 1 95.62 183 SER A O 1
ATOM 1421 N N . ALA A 1 184 ? -3.857 -24 -24.562 1 95.38 184 ALA A N 1
ATOM 1422 C CA . ALA A 1 184 ? -3.01 -25.172 -24.781 1 95.38 184 ALA A CA 1
ATOM 1423 C C . ALA A 1 184 ? -1.535 -24.781 -24.828 1 95.38 184 ALA A C 1
ATOM 1425 O O . ALA A 1 184 ? -0.681 -25.469 -24.281 1 95.38 184 ALA A O 1
ATOM 1426 N N . ALA A 1 185 ? -1.268 -23.719 -25.562 1 96.81 185 ALA A N 1
ATOM 1427 C CA . ALA A 1 185 ? 0.101 -23.203 -25.625 1 96.81 185 ALA A CA 1
ATOM 1428 C C . ALA A 1 185 ? 0.615 -22.828 -24.25 1 96.81 185 ALA A C 1
ATOM 1430 O O . ALA A 1 185 ? 1.768 -23.094 -23.906 1 96.81 185 ALA A O 1
ATOM 1431 N N . LEU A 1 186 ? -0.225 -22.172 -23.453 1 97.56 186 LEU A N 1
ATOM 1432 C CA . LEU A 1 186 ? 0.168 -21.797 -22.109 1 97.56 186 LEU A CA 1
ATOM 1433 C C . LEU A 1 186 ? 0.44 -23.047 -21.25 1 97.56 186 LEU A C 1
ATOM 1435 O O . LEU A 1 186 ? 1.406 -23.078 -20.484 1 97.56 186 LEU A O 1
ATOM 1439 N N . GLU A 1 187 ? -0.385 -24.016 -21.375 1 96.62 187 GLU A N 1
ATOM 1440 C CA . GLU A 1 187 ? -0.166 -25.266 -20.641 1 96.62 187 GLU A CA 1
ATOM 1441 C C . GLU A 1 187 ? 1.198 -25.859 -20.969 1 96.62 187 GLU A C 1
ATOM 1443 O O . GLU A 1 187 ? 1.874 -26.406 -20.094 1 96.62 187 GLU A O 1
ATOM 1448 N N . GLY A 1 188 ? 1.521 -25.844 -22.25 1 97.06 188 GLY A N 1
ATOM 1449 C CA . GLY A 1 188 ? 2.846 -26.297 -22.656 1 97.06 188 GLY A CA 1
ATOM 1450 C C . GLY A 1 188 ? 3.965 -25.531 -21.969 1 97.06 188 GLY A C 1
ATOM 1451 O O . GLY A 1 188 ? 4.926 -26.125 -21.484 1 97.06 188 GLY A O 1
ATOM 1452 N N . VAL A 1 189 ? 3.818 -24.234 -21.953 1 97.56 189 VAL A N 1
ATOM 1453 C CA . VAL A 1 189 ? 4.793 -23.391 -21.281 1 97.56 189 VAL A CA 1
ATOM 1454 C C . VAL A 1 189 ? 4.879 -23.766 -19.812 1 97.56 189 VAL A C 1
ATOM 1456 O O . VAL A 1 189 ? 5.973 -23.875 -19.25 1 97.56 189 VAL A O 1
ATOM 1459 N N . LEU A 1 190 ? 3.768 -23.984 -19.141 1 98.38 190 LEU A N 1
ATOM 1460 C CA . LEU A 1 190 ? 3.721 -24.297 -17.719 1 98.38 190 LEU A CA 1
ATOM 1461 C C . LEU A 1 190 ? 4.352 -25.656 -17.438 1 98.38 190 LEU A C 1
ATOM 1463 O O . LEU A 1 190 ? 4.988 -25.844 -16.406 1 98.38 190 LEU A O 1
ATOM 1467 N N . ASP A 1 191 ? 4.156 -26.562 -18.344 1 97.62 191 ASP A N 1
ATOM 1468 C CA . ASP A 1 191 ? 4.805 -27.875 -18.219 1 97.62 191 ASP A CA 1
ATOM 1469 C C . ASP A 1 191 ? 6.324 -27.734 -18.219 1 97.62 191 ASP A C 1
ATOM 1471 O O . ASP A 1 191 ? 7.02 -28.391 -17.438 1 97.62 191 ASP A O 1
ATOM 1475 N N . GLU A 1 192 ? 6.773 -26.938 -19.141 1 97.69 192 GLU A N 1
ATOM 1476 C CA . GLU A 1 192 ? 8.211 -26.688 -19.188 1 97.69 192 GLU A CA 1
ATOM 1477 C C . GLU A 1 192 ? 8.703 -26.031 -17.906 1 97.69 192 GLU A C 1
ATOM 1479 O O . GLU A 1 192 ? 9.766 -26.391 -17.391 1 97.69 192 GLU A O 1
ATOM 1484 N N . VAL A 1 193 ? 7.965 -25.062 -17.375 1 98.31 193 VAL A N 1
ATOM 1485 C CA . VAL A 1 193 ? 8.312 -24.375 -16.141 1 98.31 193 VAL A CA 1
ATOM 1486 C C . VAL A 1 193 ? 8.367 -25.375 -14.992 1 98.31 193 VAL A C 1
ATOM 1488 O O . VAL A 1 193 ? 9.273 -25.312 -14.148 1 98.31 193 VAL A O 1
ATOM 1491 N N . ARG A 1 194 ? 7.441 -26.312 -14.992 1 96.75 194 ARG A N 1
ATOM 1492 C CA . ARG A 1 194 ? 7.418 -27.344 -13.961 1 96.75 194 ARG A CA 1
ATOM 1493 C C . ARG A 1 194 ? 8.672 -28.219 -14.016 1 96.75 194 ARG A C 1
ATOM 1495 O O . ARG A 1 194 ? 9.242 -28.562 -12.984 1 96.75 194 ARG A O 1
ATOM 1502 N N . ARG A 1 195 ? 9.062 -28.5 -15.195 1 96.44 195 ARG A N 1
ATOM 1503 C CA . ARG A 1 195 ? 10.203 -29.391 -15.398 1 96.44 195 ARG A CA 1
ATOM 1504 C C . ARG A 1 195 ? 11.508 -28.688 -15.039 1 96.44 195 ARG A C 1
ATOM 1506 O O . ARG A 1 195 ? 12.359 -29.266 -14.359 1 96.44 195 ARG A O 1
ATOM 1513 N N . GLN A 1 196 ? 11.672 -27.484 -15.414 1 96.5 196 GLN A N 1
ATOM 1514 C CA . GLN A 1 196 ? 12.953 -26.812 -15.258 1 96.5 196 GLN A CA 1
ATOM 1515 C C . GLN A 1 196 ? 13.016 -26.031 -13.945 1 96.5 196 GLN A C 1
ATOM 1517 O O . GLN A 1 196 ? 14.094 -25.641 -13.5 1 96.5 196 GLN A O 1
ATOM 1522 N N . ASP A 1 197 ? 11.797 -25.703 -13.438 1 97.31 197 ASP A N 1
ATOM 1523 C CA . ASP A 1 197 ? 11.656 -25.078 -12.117 1 97.31 197 ASP A CA 1
ATOM 1524 C C . ASP A 1 197 ? 12.062 -23.609 -12.156 1 97.31 197 ASP A C 1
ATOM 1526 O O . ASP A 1 197 ? 12.547 -23.062 -11.164 1 97.31 197 ASP A O 1
ATOM 1530 N N . PHE A 1 198 ? 12 -23.016 -13.273 1 98.31 198 PHE A N 1
ATOM 1531 C CA . PHE A 1 198 ? 12.125 -21.578 -13.453 1 98.31 198 PHE A CA 1
ATOM 1532 C C . PHE A 1 198 ? 11.375 -21.109 -14.695 1 98.31 198 PHE A C 1
ATOM 1534 O O . PHE A 1 198 ? 10.938 -21.938 -15.5 1 98.31 198 PHE A O 1
ATOM 1541 N N . CYS A 1 199 ? 11.156 -19.797 -14.828 1 98.38 199 CYS A N 1
ATOM 1542 C CA . CYS A 1 199 ? 10.508 -19.234 -16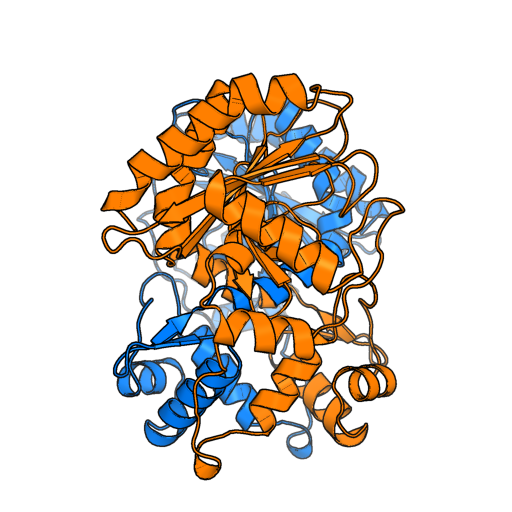 1 98.38 199 CYS A CA 1
ATOM 1543 C C . CYS A 1 199 ? 11.234 -17.969 -16.469 1 98.38 199 CYS A C 1
ATOM 1545 O O . CYS A 1 199 ? 11.523 -17.078 -15.68 1 98.38 199 CYS A O 1
ATOM 1547 N N . LEU A 1 200 ? 11.578 -17.984 -17.688 1 96.81 200 LEU A N 1
ATOM 1548 C CA . LEU A 1 200 ? 12.047 -16.797 -18.375 1 96.81 200 LEU A CA 1
ATOM 1549 C C . LEU A 1 200 ? 10.953 -16.219 -19.266 1 96.81 200 LEU A C 1
ATOM 1551 O O . LEU A 1 200 ? 10.422 -16.906 -20.141 1 96.81 200 LEU A O 1
ATOM 1555 N N . ALA A 1 201 ? 10.5 -15.047 -18.984 1 95.88 201 ALA A N 1
ATOM 1556 C CA . ALA A 1 201 ? 9.508 -14.344 -19.797 1 95.88 201 ALA A CA 1
ATOM 1557 C C . ALA A 1 201 ? 10.148 -13.188 -20.562 1 95.88 201 ALA A C 1
ATOM 1559 O O . ALA A 1 201 ? 10.75 -12.297 -19.953 1 95.88 201 ALA A O 1
ATOM 1560 N N . LEU A 1 202 ? 10 -13.188 -21.828 1 95 202 LEU A N 1
ATOM 1561 C CA . LEU A 1 202 ? 10.633 -12.195 -22.672 1 95 202 LEU A CA 1
ATOM 1562 C C . LEU A 1 202 ? 9.586 -11.344 -23.391 1 95 202 LEU A C 1
ATOM 1564 O O . LEU A 1 202 ? 9.023 -11.781 -24.406 1 95 202 LEU A O 1
ATOM 1568 N N . GLU A 1 203 ? 9.352 -10.141 -22.891 1 94.06 203 GLU A N 1
ATOM 1569 C CA . GLU A 1 203 ? 8.562 -9.094 -23.531 1 94.06 203 GLU A CA 1
ATOM 1570 C C . GLU A 1 203 ? 7.113 -9.531 -23.719 1 94.06 203 GLU A C 1
ATOM 1572 O O . GLU A 1 203 ? 6.48 -9.203 -24.719 1 94.06 203 GLU A O 1
ATOM 1577 N N . GLU A 1 204 ? 6.633 -10.367 -22.875 1 94.25 204 GLU A N 1
ATOM 1578 C CA . GLU A 1 204 ? 5.277 -10.898 -22.984 1 94.25 204 GLU A CA 1
ATOM 1579 C C . GLU A 1 204 ? 4.266 -9.992 -22.281 1 94.25 204 GLU A C 1
ATOM 1581 O O . GLU A 1 204 ? 3.125 -9.875 -22.734 1 94.25 204 GLU A O 1
ATOM 1586 N N . HIS A 1 205 ? 4.691 -9.445 -21.141 1 93.75 205 HIS A N 1
ATOM 1587 C CA . HIS A 1 205 ? 3.83 -8.516 -20.422 1 93.75 205 HIS A CA 1
ATOM 1588 C C . HIS A 1 205 ? 3.949 -7.102 -20.969 1 93.75 205 HIS A C 1
ATOM 1590 O O . HIS A 1 205 ? 2.945 -6.398 -21.125 1 93.75 205 HIS A O 1
ATOM 1596 N N . GLU A 1 206 ? 5.055 -6.715 -21.281 1 92.12 206 GLU A N 1
ATOM 1597 C CA . GLU A 1 206 ? 5.418 -5.406 -21.812 1 92.12 206 GLU A CA 1
ATOM 1598 C C . GLU A 1 206 ? 6.629 -5.512 -22.734 1 92.12 206 GLU A C 1
ATOM 1600 O O . GLU A 1 206 ? 7.566 -6.266 -22.469 1 92.12 206 GLU A O 1
ATOM 1605 N N . LEU A 1 207 ? 6.57 -4.691 -23.812 1 91.5 207 LEU A N 1
ATOM 1606 C CA . LEU A 1 207 ? 7.719 -4.672 -24.719 1 91.5 207 LEU A CA 1
ATOM 1607 C C . LEU A 1 207 ? 8.961 -4.148 -24 1 91.5 207 LEU A C 1
ATOM 1609 O O . LEU A 1 207 ? 8.859 -3.281 -23.141 1 91.5 207 LEU A O 1
ATOM 1613 N N . ALA A 1 208 ? 10.094 -4.668 -24.219 1 90.19 208 ALA A N 1
ATOM 1614 C CA . ALA A 1 208 ? 11.406 -4.25 -23.734 1 90.19 208 ALA A CA 1
ATOM 1615 C C . ALA A 1 208 ? 11.57 -4.602 -22.25 1 90.19 208 ALA A C 1
ATOM 1617 O O . ALA A 1 208 ? 12.375 -3.986 -21.547 1 90.19 208 ALA A O 1
ATOM 1618 N N . VAL A 1 209 ? 10.766 -5.562 -21.812 1 91.12 209 VAL A N 1
ATOM 1619 C CA . VAL A 1 209 ? 10.891 -6.039 -20.438 1 91.12 209 VAL A CA 1
ATOM 1620 C C . VAL A 1 209 ? 11.125 -7.547 -20.438 1 91.12 209 VAL A C 1
ATOM 1622 O O . VAL A 1 209 ? 10.453 -8.289 -21.156 1 91.12 209 VAL A O 1
ATOM 1625 N N . GLN A 1 210 ? 12.078 -7.957 -19.672 1 93.69 210 GLN A N 1
ATOM 1626 C CA . GLN A 1 210 ? 12.328 -9.383 -19.453 1 93.69 210 GLN A CA 1
ATOM 1627 C C . GLN A 1 210 ? 12.391 -9.703 -17.969 1 93.69 210 GLN A C 1
ATOM 1629 O O . GLN A 1 210 ? 12.703 -8.828 -17.156 1 93.69 210 GLN A O 1
ATOM 1634 N N . ALA A 1 211 ? 12.07 -10.961 -17.688 1 95.94 211 ALA A N 1
ATOM 1635 C CA . ALA A 1 211 ? 12.039 -11.352 -16.281 1 95.94 211 ALA A CA 1
ATOM 1636 C C . ALA A 1 211 ? 12.383 -12.828 -16.109 1 95.94 211 ALA A C 1
ATOM 1638 O O . ALA A 1 211 ? 12.078 -13.641 -16.984 1 95.94 211 ALA A O 1
ATOM 1639 N N . LEU A 1 212 ? 13.016 -13.125 -15.055 1 97.5 212 LEU A N 1
ATOM 1640 C CA . LEU A 1 212 ? 13.375 -14.477 -14.648 1 97.5 212 LEU A CA 1
ATOM 1641 C C . LEU A 1 212 ? 12.859 -14.773 -13.242 1 97.5 212 LEU A C 1
ATOM 1643 O O . LEU A 1 212 ? 13.086 -14 -12.312 1 97.5 212 LEU A O 1
ATOM 1647 N N . ALA A 1 213 ? 12.109 -15.93 -13.102 1 98.56 213 ALA A N 1
ATOM 1648 C CA . ALA A 1 213 ? 11.5 -16.219 -11.805 1 98.56 213 ALA A CA 1
ATOM 1649 C C . ALA A 1 213 ? 11.742 -17.656 -11.391 1 98.56 213 ALA A C 1
ATOM 1651 O O . ALA A 1 213 ? 11.875 -18.547 -12.242 1 98.56 213 ALA A O 1
ATOM 1652 N N . VAL A 1 214 ? 11.812 -17.891 -10.094 1 98.81 214 VAL A N 1
ATOM 1653 C CA . VAL A 1 214 ? 11.875 -19.219 -9.492 1 98.81 214 VAL A CA 1
ATOM 1654 C C . VAL A 1 214 ? 10.805 -19.344 -8.406 1 98.81 214 VAL A C 1
ATOM 1656 O O . VAL A 1 214 ? 10.367 -18.344 -7.836 1 98.81 214 VAL A O 1
ATOM 1659 N N . PRO A 1 215 ? 10.344 -20.594 -8.164 1 98.75 215 PRO A N 1
ATOM 1660 C CA . PRO A 1 215 ? 9.359 -20.781 -7.098 1 98.75 215 PRO A CA 1
ATOM 1661 C C . PRO A 1 215 ? 9.969 -20.688 -5.703 1 98.75 215 PRO A C 1
ATOM 1663 O O . PRO A 1 215 ? 11.125 -21.078 -5.5 1 98.75 215 PRO A O 1
ATOM 1666 N N . LEU A 1 216 ? 9.297 -20.094 -4.816 1 98.38 216 LEU A N 1
ATOM 1667 C CA . LEU A 1 216 ? 9.586 -20.172 -3.391 1 98.38 216 LEU A CA 1
ATOM 1668 C C . LEU A 1 216 ? 8.734 -21.25 -2.725 1 98.38 216 LEU A C 1
ATOM 1670 O O . LEU A 1 216 ? 7.512 -21.125 -2.656 1 98.38 216 LEU A O 1
ATOM 1674 N N . ARG A 1 217 ? 9.453 -22.281 -2.217 1 97.81 217 ARG A N 1
ATOM 1675 C CA . ARG A 1 217 ? 8.742 -23.406 -1.621 1 97.81 217 ARG A CA 1
ATOM 1676 C C . ARG A 1 217 ? 9.047 -23.516 -0.13 1 97.81 217 ARG A C 1
ATOM 1678 O O . ARG A 1 217 ? 10.148 -23.172 0.313 1 97.81 217 ARG A O 1
ATOM 1685 N N . ASN A 1 218 ? 7.988 -23.953 0.578 1 96.25 218 ASN A N 1
ATOM 1686 C CA . ASN A 1 218 ? 8.227 -24.25 1.985 1 96.25 218 ASN A CA 1
ATOM 1687 C C . ASN A 1 218 ? 8.805 -25.656 2.168 1 96.25 218 ASN A C 1
ATOM 1689 O O . ASN A 1 218 ? 9.125 -26.328 1.19 1 96.25 218 ASN A O 1
ATOM 1693 N N . MET A 1 219 ? 8.945 -26.094 3.42 1 95.62 219 MET A N 1
ATOM 1694 C CA . MET A 1 219 ? 9.586 -27.359 3.73 1 95.62 219 MET A CA 1
ATOM 1695 C C . MET A 1 219 ? 8.734 -28.531 3.256 1 95.62 219 MET A C 1
ATOM 1697 O O . MET A 1 219 ? 9.242 -29.641 3.045 1 95.62 219 MET A O 1
ATOM 1701 N N . GLU A 1 220 ? 7.477 -28.344 3.012 1 95.81 220 GLU A N 1
ATOM 1702 C CA . GLU A 1 220 ? 6.574 -29.391 2.523 1 95.81 220 GLU A CA 1
ATOM 1703 C C . GLU A 1 220 ? 6.609 -29.484 1.001 1 95.81 220 GLU A C 1
ATOM 1705 O O . GLU A 1 220 ? 5.965 -30.344 0.411 1 95.81 220 GLU A O 1
ATOM 1710 N N . GLY A 1 221 ? 7.277 -28.562 0.367 1 95.5 221 GLY A N 1
ATOM 1711 C CA . GLY A 1 221 ? 7.398 -28.594 -1.082 1 95.5 221 GLY A CA 1
ATOM 1712 C C . GLY A 1 221 ? 6.328 -27.766 -1.781 1 95.5 221 GLY A C 1
ATOM 1713 O O . GLY A 1 221 ? 6.266 -27.75 -3.012 1 95.5 221 GLY A O 1
ATOM 1714 N N . ARG A 1 222 ? 5.508 -27.156 -0.98 1 95.88 222 ARG A N 1
ATOM 1715 C CA . ARG A 1 222 ? 4.449 -26.328 -1.551 1 95.88 222 ARG A CA 1
ATOM 1716 C C . ARG A 1 222 ? 4.988 -24.969 -1.986 1 95.88 222 ARG A C 1
ATOM 1718 O O . ARG A 1 222 ? 5.707 -24.312 -1.233 1 95.88 222 ARG A O 1
ATOM 1725 N N . THR A 1 223 ? 4.66 -24.547 -3.203 1 97.75 223 THR A N 1
ATOM 1726 C CA . THR A 1 223 ? 5.043 -23.219 -3.688 1 97.75 223 THR A CA 1
ATOM 1727 C C . THR A 1 223 ? 4.172 -22.141 -3.057 1 97.75 223 THR A C 1
ATOM 1729 O O . THR A 1 223 ? 2.955 -22.125 -3.258 1 97.75 223 THR A O 1
ATOM 1732 N N . VAL A 1 224 ? 4.789 -21.172 -2.354 1 96.5 224 VAL A N 1
ATOM 1733 C CA . VAL A 1 224 ? 4.023 -20.172 -1.603 1 96.5 224 VAL A CA 1
ATOM 1734 C C . VAL A 1 224 ? 4.156 -18.812 -2.27 1 96.5 224 VAL A C 1
ATOM 1736 O O . VAL A 1 224 ? 3.373 -17.891 -1.989 1 96.5 224 VAL A O 1
ATOM 1739 N N . ALA A 1 225 ? 5.125 -18.609 -3.084 1 98.25 225 ALA A N 1
ATOM 1740 C CA . ALA A 1 225 ? 5.402 -17.375 -3.805 1 98.25 225 ALA A CA 1
ATOM 1741 C C . ALA A 1 225 ? 6.414 -17.609 -4.922 1 98.25 225 ALA A C 1
ATOM 1743 O O . ALA A 1 225 ? 6.828 -18.734 -5.172 1 98.25 225 ALA A O 1
ATOM 1744 N N . ALA A 1 226 ? 6.684 -16.547 -5.645 1 98.69 226 ALA A N 1
ATOM 1745 C CA . ALA A 1 226 ? 7.734 -16.562 -6.66 1 98.69 226 ALA A CA 1
ATOM 1746 C C . ALA A 1 226 ? 8.727 -15.414 -6.438 1 98.69 226 ALA A C 1
ATOM 1748 O O . ALA A 1 226 ? 8.336 -14.32 -6.027 1 98.69 226 ALA A O 1
ATOM 1749 N N . LEU A 1 227 ? 9.93 -15.719 -6.668 1 98.25 227 LEU A N 1
ATOM 1750 C CA . LEU A 1 227 ? 11.023 -14.758 -6.629 1 98.25 227 LEU A CA 1
ATOM 1751 C C . LEU A 1 227 ? 11.5 -14.414 -8.039 1 98.25 227 LEU A C 1
ATOM 1753 O O . LEU A 1 227 ? 11.695 -15.305 -8.867 1 98.25 227 LEU A O 1
ATOM 1757 N N . ASN A 1 228 ? 11.688 -13.062 -8.266 1 97 228 ASN A N 1
ATOM 1758 C CA . ASN A 1 228 ? 12.102 -12.805 -9.641 1 97 228 ASN A CA 1
ATOM 1759 C C . ASN A 1 228 ? 12.984 -11.562 -9.734 1 97 228 ASN A C 1
ATOM 1761 O O . ASN A 1 228 ? 13.148 -10.836 -8.75 1 97 228 ASN A O 1
ATOM 1765 N N . ILE A 1 229 ? 13.586 -11.398 -10.844 1 94.88 229 ILE A N 1
ATOM 1766 C CA . ILE A 1 229 ? 14.273 -10.195 -11.312 1 94.88 229 ILE A CA 1
ATOM 1767 C C . ILE A 1 229 ? 13.625 -9.695 -12.602 1 94.88 229 ILE A C 1
ATOM 1769 O O . ILE A 1 229 ? 13.227 -10.5 -13.453 1 94.88 229 ILE A O 1
ATOM 1773 N N . VAL A 1 230 ? 13.453 -8.43 -12.688 1 91.06 230 VAL A N 1
ATOM 1774 C CA . VAL A 1 230 ? 12.938 -7.781 -13.891 1 91.06 230 VAL A CA 1
ATOM 1775 C C . VAL A 1 230 ? 13.969 -6.789 -14.422 1 91.06 230 VAL A C 1
ATOM 1777 O O . VAL A 1 230 ? 14.523 -5.996 -13.656 1 91.06 230 VAL A O 1
ATOM 1780 N N . THR A 1 231 ? 14.266 -6.859 -15.648 1 88.94 231 THR A N 1
ATOM 1781 C CA . THR A 1 231 ? 15.211 -5.945 -16.281 1 88.94 231 THR A CA 1
ATOM 1782 C C . THR A 1 231 ? 14.875 -5.762 -17.766 1 88.94 231 THR A C 1
ATOM 1784 O O . THR A 1 231 ? 13.797 -6.145 -18.203 1 88.94 231 THR A O 1
ATOM 1787 N N . SER A 1 232 ? 15.688 -5.039 -18.438 1 89.25 232 SER A N 1
ATOM 1788 C CA . SER A 1 232 ? 15.523 -4.82 -19.859 1 89.25 232 SER A CA 1
ATOM 1789 C C . SER A 1 232 ? 16.547 -5.617 -20.672 1 89.25 232 SER A C 1
ATOM 1791 O O . SER A 1 232 ? 17.688 -5.809 -20.219 1 89.25 232 SER A O 1
ATOM 1793 N N . PRO A 1 233 ? 16.125 -6.02 -21.859 1 88.06 233 PRO A N 1
ATOM 1794 C CA . PRO A 1 233 ? 17.094 -6.695 -22.719 1 88.06 233 PRO A CA 1
ATOM 1795 C C . PRO A 1 233 ? 18.281 -5.801 -23.094 1 88.06 233 PRO A C 1
ATOM 1797 O O . PRO A 1 233 ? 19.344 -6.301 -23.453 1 88.06 233 PRO A O 1
ATOM 1800 N N . GLN A 1 234 ? 18.094 -4.531 -23 1 86.56 234 GLN A N 1
ATOM 1801 C CA . GLN A 1 234 ? 19.172 -3.588 -23.281 1 86.56 234 GLN A CA 1
ATOM 1802 C C . GLN A 1 234 ? 20.25 -3.646 -22.188 1 86.56 234 GLN A C 1
ATOM 1804 O O . GLN A 1 234 ? 21.438 -3.484 -22.469 1 86.56 234 GLN A O 1
ATOM 1809 N N . ARG A 1 235 ? 19.859 -3.924 -21.047 1 85.62 235 ARG A N 1
ATOM 1810 C CA . ARG A 1 235 ? 20.797 -3.977 -19.922 1 85.62 235 ARG A CA 1
ATOM 1811 C C . ARG A 1 235 ? 21.484 -5.328 -19.859 1 85.62 235 ARG A C 1
ATOM 1813 O O . ARG A 1 235 ? 22.672 -5.41 -19.484 1 85.62 235 ARG A O 1
ATOM 1820 N N . MET A 1 236 ? 20.719 -6.348 -20.141 1 88.56 236 MET A N 1
ATOM 1821 C CA . MET A 1 236 ? 21.25 -7.703 -20.031 1 88.56 236 MET A CA 1
ATOM 1822 C C . MET A 1 236 ? 20.562 -8.625 -21.047 1 88.56 236 MET A C 1
ATOM 1824 O O . MET A 1 236 ? 19.344 -8.711 -21.078 1 88.56 236 MET A O 1
ATOM 1828 N N . ALA A 1 237 ? 21.406 -9.273 -21.781 1 90.75 237 ALA A N 1
ATOM 1829 C CA . ALA A 1 237 ? 20.844 -10.25 -22.719 1 90.75 237 ALA A CA 1
ATOM 1830 C C . ALA A 1 237 ? 20.188 -11.406 -21.984 1 90.75 237 ALA A C 1
ATOM 1832 O O . ALA A 1 237 ? 20.672 -11.852 -20.938 1 90.75 237 ALA A O 1
ATOM 1833 N N . PRO A 1 238 ? 19.109 -11.984 -22.562 1 88.44 238 PRO A N 1
ATOM 1834 C CA . PRO A 1 238 ? 18.375 -13.062 -21.891 1 88.44 238 PRO A CA 1
ATOM 1835 C C . PRO A 1 238 ? 19.281 -14.234 -21.516 1 88.44 238 PRO A C 1
ATOM 1837 O O . PRO A 1 238 ? 19.141 -14.805 -20.422 1 88.44 238 PRO A O 1
ATOM 1840 N N . ALA A 1 239 ? 20.125 -14.633 -22.359 1 89.12 239 ALA A N 1
ATOM 1841 C CA . ALA A 1 239 ? 21.016 -15.758 -22.094 1 89.12 239 ALA A CA 1
ATOM 1842 C C . ALA A 1 239 ? 21.922 -15.461 -20.906 1 89.12 239 ALA A C 1
ATOM 1844 O O . ALA A 1 239 ? 22.188 -16.344 -20.078 1 89.12 239 ALA A O 1
ATOM 1845 N N . ASP A 1 240 ? 22.359 -14.289 -20.828 1 92.25 240 ASP A N 1
ATOM 1846 C CA . ASP A 1 240 ? 23.219 -13.883 -19.719 1 92.25 240 ASP A CA 1
ATOM 1847 C C . ASP A 1 240 ? 22.422 -13.836 -18.406 1 92.25 240 ASP A C 1
ATOM 1849 O O . ASP A 1 240 ? 22.953 -14.195 -17.359 1 92.25 240 ASP A O 1
ATOM 1853 N N . MET A 1 241 ? 21.203 -13.422 -18.562 1 91.62 241 MET A N 1
ATOM 1854 C CA . MET A 1 241 ? 20.359 -13.352 -17.375 1 91.62 241 MET A CA 1
ATOM 1855 C C . MET A 1 241 ? 20.188 -14.734 -16.75 1 91.62 241 MET A C 1
ATOM 1857 O O . MET A 1 241 ? 20.391 -14.906 -15.539 1 91.62 241 MET A O 1
ATOM 1861 N N . ALA A 1 242 ? 19.859 -15.703 -17.562 1 93.25 242 ALA A N 1
ATOM 1862 C CA . ALA A 1 242 ? 19.672 -17.047 -17.047 1 93.25 242 ALA A CA 1
ATOM 1863 C C . ALA A 1 242 ? 20.953 -17.609 -16.469 1 93.25 242 ALA A C 1
ATOM 1865 O O . ALA A 1 242 ? 20.953 -18.188 -15.375 1 93.25 242 ALA A O 1
ATOM 1866 N N . ALA A 1 243 ? 22.016 -17.375 -17.141 1 94.5 243 ALA A N 1
ATOM 1867 C CA . ALA A 1 243 ? 23.297 -17.953 -16.719 1 94.5 243 ALA A CA 1
ATOM 1868 C C . ALA A 1 243 ? 23.797 -17.297 -15.438 1 94.5 243 ALA A C 1
ATOM 1870 O O . ALA A 1 243 ? 24.328 -17.984 -14.555 1 94.5 243 ALA A O 1
ATOM 1871 N N . GLU A 1 244 ? 23.609 -16.047 -15.328 1 95.5 244 GLU A N 1
ATOM 1872 C CA . GLU A 1 244 ? 24.219 -15.297 -14.234 1 95.5 244 GLU A CA 1
ATOM 1873 C C . GLU A 1 244 ? 23.281 -15.211 -13.039 1 95.5 244 GLU A C 1
ATOM 1875 O O . GLU A 1 244 ? 23.719 -15.242 -11.891 1 95.5 244 GLU A O 1
ATOM 1880 N N . LEU A 1 245 ? 22.031 -15.109 -13.336 1 96.81 245 LEU A N 1
ATOM 1881 C CA . LEU A 1 245 ? 21.141 -14.711 -12.25 1 96.81 245 LEU A CA 1
ATOM 1882 C C . LEU A 1 245 ? 20.328 -15.898 -11.75 1 96.81 245 LEU A C 1
ATOM 1884 O O . LEU A 1 245 ? 19.844 -15.891 -10.609 1 96.81 245 LEU A O 1
ATOM 1888 N N . LEU A 1 246 ? 20.172 -16.906 -12.562 1 97.5 246 LEU A N 1
ATOM 1889 C CA . LEU A 1 246 ? 19.375 -18.062 -12.141 1 97.5 246 LEU A CA 1
ATOM 1890 C C . LEU A 1 246 ? 19.984 -18.719 -10.914 1 97.5 246 LEU A C 1
ATOM 1892 O O . LEU A 1 246 ? 19.281 -18.984 -9.93 1 97.5 246 LEU A O 1
ATOM 1896 N N . PRO A 1 247 ? 21.328 -18.938 -10.867 1 97.81 247 PRO A N 1
ATOM 1897 C CA . PRO A 1 247 ? 21.906 -19.562 -9.672 1 97.81 247 PRO A CA 1
ATOM 1898 C C . PRO A 1 247 ? 21.688 -18.719 -8.414 1 97.81 247 PRO A C 1
ATOM 1900 O O . PRO A 1 247 ? 21.484 -19.281 -7.332 1 97.81 247 PRO A O 1
ATOM 1903 N N . LEU A 1 248 ? 21.703 -17.438 -8.586 1 97.69 248 LEU A N 1
ATOM 1904 C CA . LEU A 1 248 ? 21.516 -16.547 -7.449 1 97.69 248 LEU A CA 1
ATOM 1905 C C . LEU A 1 248 ? 20.078 -16.641 -6.93 1 97.69 248 LEU A C 1
ATOM 1907 O O . LEU A 1 248 ? 19.859 -16.703 -5.719 1 97.69 248 LEU A O 1
ATOM 1911 N N . LEU A 1 249 ? 19.109 -16.656 -7.844 1 98.25 249 LEU A N 1
ATOM 1912 C CA . LEU A 1 249 ? 17.703 -16.781 -7.469 1 98.25 249 LEU A CA 1
ATOM 1913 C C . LEU A 1 249 ? 17.438 -18.125 -6.793 1 98.25 249 LEU A C 1
ATOM 1915 O O . LEU A 1 249 ? 16.719 -18.188 -5.789 1 98.25 249 LEU A O 1
ATOM 1919 N N . GLN A 1 250 ? 18 -19.141 -7.332 1 98.25 250 GLN A N 1
ATOM 1920 C CA . GLN A 1 250 ? 17.797 -20.484 -6.793 1 98.25 250 GLN A CA 1
ATOM 1921 C C . GLN A 1 250 ? 18.422 -20.625 -5.406 1 98.25 250 GLN A C 1
ATOM 1923 O O . GLN A 1 250 ? 17.844 -21.25 -4.516 1 98.25 250 GLN A O 1
ATOM 1928 N N . GLU A 1 251 ? 19.578 -20.047 -5.242 1 98.19 251 GLU A N 1
ATOM 1929 C CA . GLU A 1 251 ? 20.219 -20.047 -3.93 1 98.19 251 GLU A CA 1
ATOM 1930 C C . GLU A 1 251 ? 19.391 -19.281 -2.904 1 98.19 251 GLU A C 1
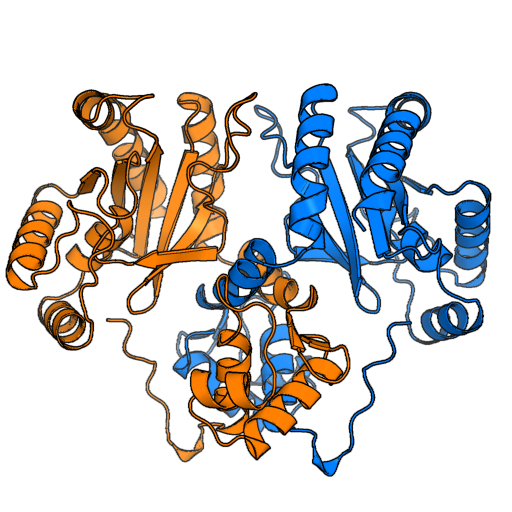ATOM 1932 O O . GLU A 1 251 ? 19.219 -19.734 -1.772 1 98.19 251 GLU A O 1
ATOM 1937 N N . ALA A 1 252 ? 18.906 -18.156 -3.332 1 98.12 252 ALA A N 1
ATOM 1938 C CA . ALA A 1 252 ? 18.047 -17.375 -2.457 1 98.12 252 ALA A CA 1
ATOM 1939 C C . ALA A 1 252 ? 16.797 -18.156 -2.066 1 98.12 252 ALA A C 1
ATOM 1941 O O . ALA A 1 252 ? 16.391 -18.141 -0.903 1 98.12 252 ALA A O 1
ATOM 1942 N N . ALA A 1 253 ? 16.203 -18.812 -3.029 1 98.31 253 ALA A N 1
ATOM 1943 C CA . ALA A 1 253 ? 15 -19.625 -2.77 1 98.31 253 ALA A CA 1
ATOM 1944 C C . ALA A 1 253 ? 15.297 -20.734 -1.774 1 98.31 253 ALA A C 1
ATOM 1946 O O . ALA A 1 253 ? 14.492 -21.016 -0.883 1 98.31 253 ALA A O 1
ATOM 1947 N N . ARG A 1 254 ? 16.453 -21.344 -1.926 1 97.44 254 ARG A N 1
ATOM 1948 C CA . ARG A 1 254 ? 16.859 -22.406 -1.012 1 97.44 254 ARG A CA 1
ATOM 1949 C C . ARG A 1 254 ? 17.047 -21.859 0.403 1 97.44 254 ARG A C 1
ATOM 1951 O O . ARG A 1 254 ? 16.625 -22.5 1.375 1 97.44 254 ARG A O 1
ATOM 1958 N N . GLU A 1 255 ? 17.688 -20.75 0.481 1 97.19 255 GLU A N 1
ATOM 1959 C CA . GLU A 1 255 ? 17.953 -20.125 1.771 1 97.19 255 GLU A CA 1
ATOM 1960 C C . GLU A 1 255 ? 16.641 -19.797 2.49 1 97.19 255 GLU A C 1
ATOM 1962 O O . GLU A 1 255 ? 16.562 -19.875 3.719 1 97.19 255 GLU A O 1
ATOM 1967 N N . LEU A 1 256 ? 15.617 -19.469 1.737 1 97.75 256 LEU A N 1
ATOM 1968 C CA . LEU A 1 256 ? 14.359 -19 2.303 1 97.75 256 LEU A CA 1
ATOM 1969 C C . LEU A 1 256 ? 13.461 -20.172 2.691 1 97.75 256 LEU A C 1
ATOM 1971 O O . LEU A 1 256 ? 12.531 -20.016 3.479 1 97.75 256 LEU A O 1
ATOM 1975 N N . ARG A 1 257 ? 13.75 -21.312 2.209 1 97 257 ARG A N 1
ATOM 1976 C CA . ARG A 1 257 ? 12.852 -22.469 2.297 1 97 257 ARG A CA 1
ATOM 1977 C C . ARG A 1 257 ? 12.523 -22.797 3.748 1 97 257 ARG A C 1
ATOM 1979 O O . ARG A 1 257 ? 11.352 -22.938 4.109 1 97 257 ARG A O 1
ATOM 1986 N N . PRO A 1 258 ? 13.516 -22.828 4.68 1 96.31 258 PRO A N 1
ATOM 1987 C CA . PRO A 1 258 ? 13.203 -23.203 6.059 1 96.31 258 PRO A CA 1
ATOM 1988 C C . PRO A 1 258 ? 12.398 -22.141 6.797 1 96.31 258 PRO A C 1
ATOM 1990 O O . PRO A 1 258 ? 11.852 -22.406 7.867 1 96.31 258 PRO A O 1
ATOM 1993 N N . LEU A 1 259 ? 12.383 -20.969 6.25 1 94.12 259 LEU A N 1
ATOM 1994 C CA . LEU A 1 259 ? 11.727 -19.859 6.93 1 94.12 259 LEU A CA 1
ATOM 1995 C C . LEU A 1 259 ? 10.289 -19.703 6.445 1 94.12 259 LEU A C 1
ATOM 1997 O O . LEU A 1 259 ? 9.523 -18.922 7.004 1 94.12 259 LEU A O 1
ATOM 2001 N N . LEU A 1 260 ? 9.922 -20.422 5.367 1 91.94 260 LEU A N 1
ATOM 2002 C CA . LEU A 1 260 ? 8.625 -20.266 4.715 1 91.94 260 LEU A CA 1
ATOM 2003 C C . LEU A 1 260 ? 7.613 -21.266 5.258 1 91.94 260 LEU A C 1
ATOM 2005 O O . LEU A 1 260 ? 7.984 -22.359 5.668 1 91.94 260 LEU A O 1
ATOM 2009 N N . MET B 1 1 ? -9.547 20.375 9.68 1 33.03 1 MET B N 1
ATOM 2010 C CA . MET B 1 1 ? -9.758 19.188 10.492 1 33.03 1 MET B CA 1
ATOM 2011 C C . MET B 1 1 ? -10.469 18.109 9.695 1 33.03 1 MET B C 1
ATOM 2013 O O . MET B 1 1 ? -11.602 18.297 9.242 1 33.03 1 MET B O 1
ATOM 2017 N N . ASN B 1 2 ? -9.93 17.359 8.797 1 50.22 2 ASN B N 1
ATOM 2018 C CA . ASN B 1 2 ? -10.812 17.125 7.664 1 50.22 2 ASN B CA 1
ATOM 2019 C C . ASN B 1 2 ? -12.117 16.453 8.109 1 50.22 2 ASN B C 1
ATOM 2021 O O . ASN B 1 2 ? -12.102 15.328 8.609 1 50.22 2 ASN B O 1
ATOM 2025 N N . GLN B 1 3 ? -13.023 17.422 8.859 1 59.5 3 GLN B N 1
ATOM 2026 C CA . GLN B 1 3 ? -14.344 16.906 9.18 1 59.5 3 GLN B CA 1
ATOM 2027 C C . GLN B 1 3 ? -14.781 15.844 8.172 1 59.5 3 GLN B C 1
ATOM 2029 O O . GLN B 1 3 ? -14.508 15.961 6.977 1 59.5 3 GLN B O 1
ATOM 2034 N N . PRO B 1 4 ? -15.156 14.742 8.938 1 72.88 4 PRO B N 1
ATOM 2035 C CA . PRO B 1 4 ? -15.672 13.734 8 1 72.88 4 PRO B CA 1
ATOM 2036 C C . PRO B 1 4 ? -16.688 14.312 7.012 1 72.88 4 PRO B C 1
ATOM 2038 O O . PRO B 1 4 ? -17.422 15.242 7.344 1 72.88 4 PRO B O 1
ATOM 2041 N N . PHE B 1 5 ? -16.531 14 5.957 1 82.19 5 PHE B N 1
ATOM 2042 C CA . PHE B 1 5 ? -17.5 14.375 4.93 1 82.19 5 PHE B CA 1
ATOM 2043 C C . PHE B 1 5 ? -18.922 14.117 5.41 1 82.19 5 PHE B C 1
ATOM 2045 O O . PHE B 1 5 ? -19.234 13.016 5.879 1 82.19 5 PHE B O 1
ATOM 2052 N N . PRO B 1 6 ? -19.734 15.148 5.508 1 89 6 PRO B N 1
ATOM 2053 C CA . PRO B 1 6 ? -21.109 14.953 5.977 1 89 6 PRO B CA 1
ATOM 2054 C C . PRO B 1 6 ? -21.875 13.953 5.121 1 89 6 PRO B C 1
ATOM 2056 O O . PRO B 1 6 ? -21.688 13.891 3.904 1 89 6 PRO B O 1
ATOM 2059 N N . ILE B 1 7 ? -22.703 13.125 5.82 1 92.44 7 ILE B N 1
ATOM 2060 C CA . ILE B 1 7 ? -23.484 12.133 5.094 1 92.44 7 ILE B CA 1
ATOM 2061 C C . ILE B 1 7 ? -24.875 12.016 5.715 1 92.44 7 ILE B C 1
ATOM 2063 O O . ILE B 1 7 ? -25.016 12.062 6.941 1 92.44 7 ILE B O 1
ATOM 2067 N N . ASP B 1 8 ? -25.922 11.945 4.867 1 93.62 8 ASP B N 1
ATOM 2068 C CA . ASP B 1 8 ? -27.266 11.633 5.324 1 93.62 8 ASP B CA 1
ATOM 2069 C C . ASP B 1 8 ? -27.328 10.234 5.934 1 93.62 8 ASP B C 1
ATOM 2071 O O . ASP B 1 8 ? -26.891 9.266 5.312 1 93.62 8 ASP B O 1
ATOM 2075 N N . PRO B 1 9 ? -27.891 10.133 7.086 1 93 9 PRO B N 1
ATOM 2076 C CA . PRO B 1 9 ? -28 8.82 7.727 1 93 9 PRO B CA 1
ATOM 2077 C C . PRO B 1 9 ? -28.641 7.77 6.824 1 93 9 PRO B C 1
ATOM 2079 O O . PRO B 1 9 ? -28.297 6.59 6.902 1 93 9 PRO B O 1
ATOM 2082 N N . ASP B 1 10 ? -29.5 8.188 5.977 1 94.06 10 ASP B N 1
ATOM 2083 C CA . ASP B 1 10 ? -30.188 7.258 5.086 1 94.06 10 ASP B CA 1
ATOM 2084 C C . ASP B 1 10 ? -29.234 6.723 4.012 1 94.06 10 ASP B C 1
ATOM 2086 O O . ASP B 1 10 ? -29.5 5.684 3.402 1 94.06 10 ASP B O 1
ATOM 2090 N N . ASP B 1 11 ? -28.203 7.422 3.791 1 95.12 11 ASP B N 1
ATOM 2091 C CA . ASP B 1 11 ? -27.25 7.02 2.758 1 95.12 11 ASP B CA 1
ATOM 2092 C C . ASP B 1 11 ? -26.141 6.16 3.344 1 95.12 11 ASP B C 1
ATOM 2094 O O . ASP B 1 11 ? -25.406 5.5 2.605 1 95.12 11 ASP B O 1
ATOM 2098 N N . PHE B 1 12 ? -26.031 6.164 4.613 1 96.94 12 PHE B N 1
ATOM 2099 C CA . PHE B 1 12 ? -24.906 5.52 5.281 1 96.94 12 PHE B CA 1
ATOM 2100 C C . PHE B 1 12 ? -25.078 4.008 5.293 1 96.94 12 PHE B C 1
ATOM 2102 O O . PHE B 1 12 ? -26.125 3.496 5.684 1 96.94 12 PHE B O 1
ATOM 2109 N N . ILE B 1 13 ? -24.109 3.311 4.906 1 97.25 13 ILE B N 1
ATOM 2110 C CA . ILE B 1 13 ? -24.156 1.853 4.867 1 97.25 13 ILE B CA 1
ATOM 2111 C C . ILE B 1 13 ? -23.391 1.28 6.059 1 97.25 13 ILE B C 1
ATOM 2113 O O . ILE B 1 13 ? -22.172 1.115 6 1 97.25 13 ILE B O 1
ATOM 2117 N N . ALA B 1 14 ? -24.078 0.803 7.008 1 96.38 14 ALA B N 1
ATOM 2118 C CA . ALA B 1 14 ? -23.516 0.363 8.281 1 96.38 14 ALA B CA 1
ATOM 2119 C C . ALA B 1 14 ? -22.641 -0.872 8.094 1 96.38 14 ALA B C 1
ATOM 2121 O O . ALA B 1 14 ? -21.594 -0.996 8.727 1 96.38 14 ALA B O 1
ATOM 2122 N N . GLY B 1 15 ? -23.094 -1.806 7.27 1 96.44 15 GLY B N 1
ATOM 2123 C CA . GLY B 1 15 ? -22.328 -3.016 7.031 1 96.44 15 GLY B CA 1
ATOM 2124 C C . GLY B 1 15 ? -20.953 -2.744 6.457 1 96.44 15 GLY B C 1
ATOM 2125 O O . GLY B 1 15 ? -19.984 -3.406 6.824 1 96.44 15 GLY B O 1
ATOM 2126 N N . LEU B 1 16 ? -20.906 -1.82 5.59 1 97.31 16 LEU B N 1
ATOM 2127 C CA . LEU B 1 16 ? -19.641 -1.41 5.02 1 97.31 16 LEU B CA 1
ATOM 2128 C C . LEU B 1 16 ? -18.734 -0.782 6.082 1 97.31 16 LEU B C 1
ATOM 2130 O O . LEU B 1 16 ? -17.562 -1.141 6.207 1 97.31 16 LEU B O 1
ATOM 2134 N N . ALA B 1 17 ? -19.281 0.094 6.832 1 97.31 17 ALA B N 1
ATOM 2135 C CA . ALA B 1 17 ? -18.531 0.789 7.875 1 97.31 17 ALA B CA 1
ATOM 2136 C C . ALA B 1 17 ? -17.953 -0.198 8.891 1 97.31 17 ALA B C 1
ATOM 2138 O O . ALA B 1 17 ? -16.781 -0.115 9.25 1 97.31 17 ALA B O 1
ATOM 2139 N N . LYS B 1 18 ? -18.766 -1.095 9.297 1 97.38 18 LYS B N 1
ATOM 2140 C CA . LYS B 1 18 ? -18.328 -2.096 10.266 1 97.38 18 LYS B CA 1
ATOM 2141 C C . LYS B 1 18 ? -17.25 -2.992 9.68 1 97.38 18 LYS B C 1
ATOM 2143 O O . LYS B 1 18 ? -16.281 -3.334 10.359 1 97.38 18 LYS B O 1
ATOM 2148 N N . GLY B 1 19 ? -17.453 -3.371 8.445 1 97.44 19 GLY B N 1
ATOM 2149 C CA . GLY B 1 19 ? -16.453 -4.203 7.785 1 97.44 19 GLY B CA 1
ATOM 2150 C C . GLY B 1 19 ? -15.094 -3.537 7.672 1 97.44 19 GLY B C 1
ATOM 2151 O O . GLY B 1 19 ? -14.07 -4.164 7.922 1 97.44 19 GLY B O 1
ATOM 2152 N N . LEU B 1 20 ? -15.125 -2.287 7.285 1 96.25 20 LEU B N 1
ATOM 2153 C CA . LEU B 1 20 ? -13.875 -1.538 7.18 1 96.25 20 LEU B CA 1
ATOM 2154 C C . LEU B 1 20 ? -13.242 -1.342 8.547 1 96.25 20 LEU B C 1
ATOM 2156 O O . LEU B 1 20 ? -12.016 -1.372 8.68 1 96.25 20 LEU B O 1
ATOM 2160 N N . ALA B 1 21 ? -14.047 -1.168 9.555 1 96 21 ALA B N 1
ATOM 2161 C CA . ALA B 1 21 ? -13.531 -1.081 10.922 1 96 21 ALA B CA 1
ATOM 2162 C C . ALA B 1 21 ? -12.836 -2.377 11.328 1 96 21 ALA B C 1
ATOM 2164 O O . ALA B 1 21 ? -11.789 -2.35 11.977 1 96 21 ALA B O 1
ATOM 2165 N N . VAL B 1 22 ? -13.414 -3.488 10.977 1 96.44 22 VAL B N 1
ATOM 2166 C CA . VAL B 1 22 ? -12.812 -4.785 11.258 1 96.44 22 VAL B CA 1
ATOM 2167 C C . VAL B 1 22 ? -11.469 -4.895 10.539 1 96.44 22 VAL B C 1
ATOM 2169 O O . VAL B 1 22 ? -10.469 -5.316 11.133 1 96.44 22 VAL B O 1
ATOM 2172 N N . LEU B 1 23 ? -11.422 -4.52 9.281 1 94.38 23 LEU B N 1
ATOM 2173 C CA . LEU B 1 23 ? -10.172 -4.555 8.531 1 94.38 23 LEU B CA 1
ATOM 2174 C C . LEU B 1 23 ? -9.109 -3.688 9.203 1 94.38 23 LEU B C 1
ATOM 2176 O O . LEU B 1 23 ? -7.949 -4.082 9.289 1 94.38 23 LEU B O 1
ATOM 2180 N N . GLU B 1 24 ? -9.516 -2.566 9.703 1 91.81 24 GLU B N 1
ATOM 2181 C CA . GLU B 1 24 ? -8.602 -1.613 10.328 1 91.81 24 GLU B CA 1
ATOM 2182 C C . GLU B 1 24 ? -8.125 -2.111 11.688 1 91.81 24 GLU B C 1
ATOM 2184 O O . GLU B 1 24 ? -7.188 -1.561 12.266 1 91.81 24 GLU B O 1
ATOM 2189 N N . SER B 1 25 ? -8.766 -3.117 12.195 1 93.25 25 SER B N 1
ATOM 2190 C CA . SER B 1 25 ? -8.406 -3.639 13.508 1 93.25 25 SER B CA 1
ATOM 2191 C C . SER B 1 25 ? -7.094 -4.41 13.461 1 93.25 25 SER B C 1
ATOM 2193 O O . SER B 1 25 ? -6.473 -4.66 14.492 1 93.25 25 SER B O 1
ATOM 2195 N N . PHE B 1 26 ? -6.758 -4.809 12.25 1 91.88 26 PHE B N 1
ATOM 2196 C CA . PHE B 1 26 ? -5.473 -5.469 12.07 1 91.88 26 PHE B CA 1
ATOM 2197 C C . PHE B 1 26 ? -4.348 -4.441 11.961 1 91.88 26 PHE B C 1
ATOM 2199 O O . PHE B 1 26 ? -4.43 -3.506 11.164 1 91.88 26 PHE B O 1
ATOM 2206 N N . ASP B 1 27 ? -3.402 -4.547 12.836 1 81.12 27 ASP B N 1
ATOM 2207 C CA . ASP B 1 27 ? -2.299 -3.592 12.781 1 81.12 27 ASP B CA 1
ATOM 2208 C C . ASP B 1 27 ? -0.98 -4.254 13.18 1 81.12 27 ASP B C 1
ATOM 2210 O O . ASP B 1 27 ? -0.889 -5.484 13.234 1 81.12 27 ASP B O 1
ATOM 2214 N N . THR B 1 28 ? 0.051 -3.512 13.383 1 71.75 28 THR B N 1
ATOM 2215 C CA . THR B 1 28 ? 1.396 -4.02 13.617 1 71.75 28 THR B CA 1
ATOM 2216 C C . THR B 1 28 ? 1.459 -4.781 14.938 1 71.75 28 THR B C 1
ATOM 2218 O O . THR B 1 28 ? 2.238 -5.727 15.078 1 71.75 28 THR B O 1
ATOM 2221 N N . GLU B 1 29 ? 0.647 -4.402 15.844 1 74.62 29 GLU B N 1
ATOM 2222 C CA . GLU B 1 29 ? 0.663 -5.035 17.156 1 74.62 29 GLU B CA 1
ATOM 2223 C C . GLU B 1 29 ? -0.199 -6.297 17.172 1 74.62 29 GLU B C 1
ATOM 2225 O O . GLU B 1 29 ? 0.088 -7.242 17.906 1 74.62 29 GLU B O 1
ATOM 2230 N N . ARG B 1 30 ? -1.215 -6.301 16.406 1 78.88 30 ARG B N 1
ATOM 2231 C CA . ARG B 1 30 ? -2.16 -7.41 16.344 1 78.88 30 ARG B CA 1
ATOM 2232 C C . ARG B 1 30 ? -2.375 -7.867 14.898 1 78.88 30 ARG B C 1
ATOM 2234 O O . ARG B 1 30 ? -3.275 -7.379 14.219 1 78.88 30 ARG B O 1
ATOM 2241 N N . GLN B 1 31 ? -1.702 -8.898 14.633 1 85.81 31 GLN B N 1
ATOM 2242 C CA . GLN B 1 31 ? -1.684 -9.359 13.25 1 85.81 31 GLN B CA 1
ATOM 2243 C C . GLN B 1 31 ? -2.705 -10.469 13.031 1 85.81 31 GLN B C 1
ATOM 2245 O O . GLN B 1 31 ? -3.117 -10.727 11.891 1 85.81 31 GLN B O 1
ATOM 2250 N N . ARG B 1 32 ? -2.984 -11.117 14.125 1 92.75 32 ARG B N 1
ATOM 2251 C CA . ARG B 1 32 ? -3.957 -12.203 14.109 1 92.75 32 ARG B CA 1
ATOM 2252 C C . ARG B 1 32 ? -5.07 -11.961 15.125 1 92.75 32 ARG B C 1
ATOM 2254 O O . ARG B 1 32 ? -4.801 -11.703 16.297 1 92.75 32 ARG B O 1
ATOM 2261 N N . LEU B 1 33 ? -6.211 -11.977 14.625 1 96.38 33 LEU B N 1
ATOM 2262 C CA . LEU B 1 33 ? -7.34 -11.727 15.516 1 96.38 33 LEU B CA 1
ATOM 2263 C C . LEU B 1 33 ? -8.367 -12.852 15.414 1 96.38 33 LEU B C 1
ATOM 2265 O O . LEU B 1 33 ? -8.586 -13.398 14.328 1 96.38 33 LEU B O 1
ATOM 2269 N N . ASN B 1 34 ? -8.922 -13.195 16.516 1 97.44 34 ASN B N 1
ATOM 2270 C CA . ASN B 1 34 ? -10.156 -13.969 16.484 1 97.44 34 ASN B CA 1
ATOM 2271 C C . ASN B 1 34 ? -11.391 -13.07 16.562 1 97.44 34 ASN B C 1
ATOM 2273 O O . ASN B 1 34 ? -11.266 -11.844 16.562 1 97.44 34 ASN B O 1
ATOM 2277 N N . ALA B 1 35 ? -12.539 -13.719 16.578 1 97.44 35 ALA B N 1
ATOM 2278 C CA . ALA B 1 35 ? -13.781 -12.953 16.5 1 97.44 35 ALA B CA 1
ATOM 2279 C C . ALA B 1 35 ? -13.938 -12.055 17.734 1 97.44 35 ALA B C 1
ATOM 2281 O O . ALA B 1 35 ? -14.414 -10.922 17.625 1 97.44 35 ALA B O 1
ATOM 2282 N N . THR B 1 36 ? -13.555 -12.508 18.844 1 97.81 36 THR B N 1
ATOM 2283 C CA . THR B 1 36 ? -13.664 -11.742 20.078 1 97.81 36 THR B CA 1
ATOM 2284 C C . THR B 1 36 ? -12.758 -10.516 20.047 1 97.81 36 THR B C 1
ATOM 2286 O O . THR B 1 36 ? -13.195 -9.406 20.344 1 97.81 36 THR B O 1
ATOM 2289 N N . MET B 1 37 ? -11.57 -10.688 19.688 1 97.19 37 MET B N 1
ATOM 2290 C CA . MET B 1 37 ? -10.602 -9.602 19.609 1 97.19 37 MET B CA 1
ATOM 2291 C C . MET B 1 37 ? -11.031 -8.562 18.578 1 97.19 37 MET B C 1
ATOM 2293 O O . MET B 1 37 ? -10.93 -7.363 18.812 1 97.19 37 MET B O 1
ATOM 2297 N N . ALA B 1 38 ? -11.492 -9.047 17.406 1 97.31 38 ALA B N 1
ATOM 2298 C CA . ALA B 1 38 ? -11.961 -8.148 16.359 1 97.31 38 ALA B CA 1
ATOM 2299 C C . ALA B 1 38 ? -13.156 -7.324 16.828 1 97.31 38 ALA B C 1
ATOM 2301 O O . ALA B 1 38 ? -13.266 -6.137 16.531 1 97.31 38 ALA B O 1
ATOM 2302 N N . ALA B 1 39 ? -14.039 -7.996 17.547 1 98 39 ALA B N 1
ATOM 2303 C CA . ALA B 1 39 ? -15.211 -7.309 18.094 1 98 39 ALA B CA 1
ATOM 2304 C C . ALA B 1 39 ? -14.797 -6.188 19.047 1 98 39 ALA B C 1
ATOM 2306 O O . ALA B 1 39 ? -15.289 -5.062 18.938 1 98 39 ALA B O 1
ATOM 2307 N N . GLU B 1 40 ? -13.93 -6.422 19.906 1 97 40 GLU B N 1
ATOM 2308 C CA . GLU B 1 40 ? -13.453 -5.445 20.875 1 97 40 GLU B CA 1
ATOM 2309 C C . GLU B 1 40 ? -12.781 -4.262 20.188 1 97 40 GLU B C 1
ATOM 2311 O O . GLU B 1 40 ? -13.039 -3.107 20.531 1 97 40 GLU B O 1
ATOM 2316 N N . ARG B 1 41 ? -12.039 -4.496 19.219 1 94.75 41 ARG B N 1
ATOM 2317 C CA . ARG B 1 41 ? -11.227 -3.465 18.578 1 94.75 41 ARG B CA 1
ATOM 2318 C C . ARG B 1 41 ? -12.07 -2.631 17.625 1 94.75 41 ARG B C 1
ATOM 2320 O O . ARG B 1 41 ? -11.789 -1.448 17.406 1 94.75 41 ARG B O 1
ATOM 2327 N N . SER B 1 42 ? -13.055 -3.227 17.031 1 95.81 42 SER B N 1
ATOM 2328 C CA . SER B 1 42 ? -13.867 -2.52 16.047 1 95.81 42 SER B CA 1
ATOM 2329 C C . SER B 1 42 ? -15.109 -1.921 16.688 1 95.81 42 SER B C 1
ATOM 2331 O O . SER B 1 42 ? -15.82 -1.125 16.062 1 95.81 42 SER B O 1
ATOM 2333 N N . GLY B 1 43 ? -15.422 -2.303 17.906 1 96.19 43 GLY B N 1
ATOM 2334 C CA . GLY B 1 43 ? -16.562 -1.753 18.625 1 96.19 43 GLY B CA 1
ATOM 2335 C C . GLY B 1 43 ? -17.891 -2.314 18.156 1 96.19 43 GLY B C 1
ATOM 2336 O O . GLY B 1 43 ? -18.891 -1.596 18.109 1 96.19 43 GLY B O 1
ATOM 2337 N N . ILE B 1 44 ? -17.891 -3.568 17.703 1 97.5 44 ILE B N 1
ATOM 2338 C CA . ILE B 1 44 ? -19.125 -4.207 17.266 1 97.5 44 ILE B CA 1
ATOM 2339 C C . ILE B 1 44 ? -19.328 -5.523 18.031 1 97.5 44 ILE B C 1
ATOM 2341 O O . ILE B 1 44 ? -18.5 -5.895 18.859 1 97.5 44 ILE B O 1
ATOM 2345 N N . THR B 1 45 ? -20.531 -6.168 17.875 1 97.31 45 THR B N 1
ATOM 2346 C CA . THR B 1 45 ? -20.797 -7.414 18.578 1 97.31 45 THR B CA 1
ATOM 2347 C C . THR B 1 45 ? -19.938 -8.547 18.031 1 97.31 45 THR B C 1
ATOM 2349 O O . THR B 1 45 ? -19.484 -8.492 16.891 1 97.31 45 THR B O 1
ATOM 2352 N N . ARG B 1 46 ? -19.75 -9.531 18.828 1 97.38 46 ARG B N 1
ATOM 2353 C CA . ARG B 1 46 ? -18.969 -10.695 18.406 1 97.38 46 ARG B CA 1
ATOM 2354 C C . ARG B 1 46 ? -19.594 -11.367 17.188 1 97.38 46 ARG B C 1
ATOM 2356 O O . ARG B 1 46 ? -18.891 -11.797 16.281 1 97.38 46 ARG B O 1
ATOM 2363 N N . THR B 1 47 ? -20.891 -11.508 17.203 1 97.25 47 THR B N 1
ATOM 2364 C CA . THR B 1 47 ? -21.609 -12.117 16.078 1 97.25 47 THR B CA 1
ATOM 2365 C C . THR B 1 47 ? -21.375 -11.336 14.797 1 97.25 47 THR B C 1
ATOM 2367 O O . THR B 1 47 ? -21.062 -11.922 13.758 1 97.25 47 THR B O 1
ATOM 2370 N N . ALA B 1 48 ? -21.484 -10.047 14.859 1 97.5 48 ALA B N 1
ATOM 2371 C CA . ALA B 1 48 ? -21.219 -9.195 13.703 1 97.5 48 ALA B CA 1
ATOM 2372 C C . ALA B 1 48 ? -19.766 -9.32 13.242 1 97.5 48 ALA B C 1
ATOM 2374 O O . ALA B 1 48 ? -19.5 -9.422 12.047 1 97.5 48 ALA B O 1
ATOM 2375 N N . ALA B 1 49 ? -18.875 -9.281 14.18 1 98.12 49 ALA B N 1
ATOM 2376 C CA . ALA B 1 49 ? -17.453 -9.398 13.867 1 98.12 49 ALA B CA 1
ATOM 2377 C C . ALA B 1 49 ? -17.156 -10.695 13.117 1 98.12 49 ALA B C 1
ATOM 2379 O O . ALA B 1 49 ? -16.438 -10.703 12.117 1 98.12 49 ALA B O 1
ATOM 2380 N N . ARG B 1 50 ? -17.719 -11.734 13.594 1 97.5 50 ARG B N 1
ATOM 2381 C CA . ARG B 1 50 ? -17.5 -13.023 12.945 1 97.5 50 ARG B CA 1
ATOM 2382 C C . ARG B 1 50 ? -17.984 -13.008 11.508 1 97.5 50 ARG B C 1
ATOM 2384 O O . ARG B 1 50 ? -17.297 -13.469 10.602 1 97.5 50 ARG B O 1
ATOM 2391 N N . ARG B 1 51 ? -19.188 -12.523 11.289 1 98.06 51 ARG B N 1
ATOM 2392 C CA . ARG B 1 51 ? -19.734 -12.469 9.938 1 98.06 51 ARG B CA 1
ATOM 2393 C C . ARG B 1 51 ? -18.859 -11.602 9.031 1 98.06 51 ARG B C 1
ATOM 2395 O O . ARG B 1 51 ? -18.641 -11.945 7.867 1 98.06 51 ARG B O 1
ATOM 2402 N N . HIS B 1 52 ? -18.406 -10.516 9.531 1 98.44 52 HIS B N 1
ATOM 2403 C CA . HIS B 1 52 ? -17.547 -9.641 8.734 1 98.44 52 HIS B CA 1
ATOM 2404 C C . HIS B 1 52 ? -16.219 -10.305 8.438 1 98.44 52 HIS B C 1
ATOM 2406 O O . HIS B 1 52 ? -15.703 -10.211 7.32 1 98.44 52 HIS B O 1
ATOM 2412 N N . LEU B 1 53 ? -15.672 -10.961 9.445 1 98.25 53 LEU B N 1
ATOM 2413 C CA . LEU B 1 53 ? -14.422 -11.688 9.25 1 98.25 53 LEU B CA 1
ATOM 2414 C C . LEU B 1 53 ? -14.57 -12.742 8.156 1 98.25 53 LEU B C 1
ATOM 2416 O O . LEU B 1 53 ? -13.727 -12.852 7.27 1 98.25 53 LEU B O 1
ATOM 2420 N N . LEU B 1 54 ? -15.609 -13.469 8.227 1 98 54 LEU B N 1
ATOM 2421 C CA . LEU B 1 54 ? -15.859 -14.523 7.254 1 98 54 LEU B CA 1
ATOM 2422 C C . LEU B 1 54 ? -16.094 -13.938 5.863 1 98 54 LEU B C 1
ATOM 2424 O O . LEU B 1 54 ? -15.586 -14.469 4.871 1 98 54 LEU B O 1
ATOM 2428 N N . THR B 1 55 ? -16.844 -12.898 5.77 1 98 55 THR B N 1
ATOM 2429 C CA . THR B 1 55 ? -17.078 -12.234 4.488 1 98 55 THR B CA 1
ATOM 2430 C C . THR B 1 55 ? -15.781 -11.719 3.891 1 98 55 THR B C 1
ATOM 2432 O O . THR B 1 55 ? -15.508 -11.922 2.705 1 98 55 THR B O 1
ATOM 2435 N N . LEU B 1 56 ? -14.977 -11.055 4.711 1 97.38 56 LEU B N 1
ATOM 2436 C CA . LEU B 1 56 ? -13.695 -10.523 4.262 1 97.38 56 LEU B CA 1
ATOM 2437 C C . LEU B 1 56 ? -12.773 -11.641 3.793 1 97.38 56 LEU B C 1
ATOM 2439 O O . LEU B 1 56 ? -11.992 -11.461 2.855 1 97.38 56 LEU B O 1
ATOM 2443 N N . THR B 1 57 ? -12.805 -12.758 4.5 1 96.62 57 THR B N 1
ATOM 2444 C CA . THR B 1 57 ? -12.023 -13.922 4.09 1 96.62 57 THR B CA 1
ATOM 2445 C C . THR B 1 57 ? -12.508 -14.445 2.74 1 96.62 57 THR B C 1
ATOM 2447 O O . THR B 1 57 ? -11.703 -14.719 1.847 1 96.62 57 THR B O 1
ATOM 2450 N N . HIS B 1 58 ? -13.805 -14.539 2.613 1 95.94 58 HIS B N 1
ATOM 2451 C CA . HIS B 1 58 ? -14.406 -15 1.371 1 95.94 58 HIS B CA 1
ATOM 2452 C C . HIS B 1 58 ? -14.031 -14.102 0.202 1 95.94 58 HIS B C 1
ATOM 2454 O O . HIS B 1 58 ? -13.805 -14.578 -0.912 1 95.94 58 HIS B O 1
ATOM 2460 N N . LEU B 1 59 ? -13.93 -12.852 0.473 1 94.62 59 LEU B N 1
ATOM 2461 C CA . LEU B 1 59 ? -13.625 -11.867 -0.563 1 94.62 59 LEU B CA 1
ATOM 2462 C C . LEU B 1 59 ? -12.125 -11.781 -0.811 1 94.62 59 LEU B C 1
ATOM 2464 O O . LEU B 1 59 ? -11.68 -11.039 -1.689 1 94.62 59 LEU B O 1
ATOM 2468 N N . GLY B 1 60 ? -11.289 -12.359 0 1 93.25 60 GLY B N 1
ATOM 2469 C CA . GLY B 1 60 ? -9.859 -12.484 -0.256 1 93.25 60 GLY B CA 1
ATOM 2470 C C . GLY B 1 60 ? -9.031 -11.469 0.507 1 93.25 60 GLY B C 1
ATOM 2471 O O . GLY B 1 60 ? -7.812 -11.406 0.335 1 93.25 60 GLY B O 1
ATOM 2472 N N . TYR B 1 61 ? -9.609 -10.711 1.43 1 94.56 61 TYR B N 1
ATOM 2473 C CA . TYR B 1 61 ? -8.891 -9.664 2.148 1 94.56 61 TYR B CA 1
ATOM 2474 C C . TYR B 1 61 ? -8.234 -10.227 3.404 1 94.56 61 TYR B C 1
ATOM 2476 O O . TYR B 1 61 ? -7.312 -9.609 3.955 1 94.56 61 TYR B O 1
ATOM 2484 N N . LEU B 1 62 ? -8.781 -11.328 3.844 1 95.44 62 LEU B N 1
ATOM 2485 C CA . LEU B 1 62 ? -8.242 -12.008 5.02 1 95.44 62 LEU B CA 1
ATOM 2486 C C . LEU B 1 62 ? -7.98 -13.477 4.73 1 95.44 62 LEU B C 1
ATOM 2488 O O . LEU B 1 62 ? -8.539 -14.039 3.785 1 95.44 62 LEU B O 1
ATOM 2492 N N . GLU B 1 63 ? -7.09 -14.023 5.426 1 93.69 63 GLU B N 1
ATOM 2493 C CA . GLU B 1 63 ? -6.898 -15.469 5.527 1 93.69 63 GLU B CA 1
ATOM 2494 C C . GLU B 1 63 ? -7.211 -15.969 6.934 1 93.69 63 GLU B C 1
ATOM 2496 O O . GLU B 1 63 ? -7.359 -15.172 7.863 1 93.69 63 GLU B O 1
ATOM 2501 N N . THR B 1 64 ? -7.398 -17.266 7.109 1 95.5 64 THR B N 1
ATOM 2502 C CA . THR B 1 64 ? -7.762 -17.812 8.414 1 95.5 64 THR B CA 1
ATOM 2503 C C . THR B 1 64 ? -7.289 -19.266 8.539 1 95.5 64 THR B C 1
ATOM 2505 O O . THR B 1 64 ? -7.125 -19.969 7.539 1 95.5 64 THR B O 1
ATOM 2508 N N . ASP B 1 65 ? -7.031 -19.641 9.727 1 92.94 65 ASP B N 1
ATOM 2509 C CA . ASP B 1 65 ? -6.773 -21.047 10.023 1 92.94 65 ASP B CA 1
ATOM 2510 C C . ASP B 1 65 ? -7.98 -21.688 10.711 1 92.94 65 ASP B C 1
ATOM 2512 O O . ASP B 1 65 ? -7.867 -22.781 11.281 1 92.94 65 ASP B O 1
ATOM 2516 N N . GLY B 1 66 ? -9.102 -20.953 10.641 1 93.19 66 GLY B N 1
ATOM 2517 C CA . GLY B 1 66 ? -10.312 -21.438 11.281 1 93.19 66 GLY B CA 1
ATOM 2518 C C . GLY B 1 66 ? -10.617 -20.734 12.586 1 93.19 66 GLY B C 1
ATOM 2519 O O . GLY B 1 66 ? -11.781 -20.469 12.906 1 93.19 66 GLY B O 1
ATOM 2520 N N . SER B 1 67 ? -9.555 -20.359 13.32 1 94.25 67 SER B N 1
ATOM 2521 C CA . SER B 1 67 ? -9.742 -19.719 14.617 1 94.25 67 SER B CA 1
ATOM 2522 C C . SER B 1 67 ? -9.312 -18.266 14.578 1 94.25 67 SER B C 1
ATOM 2524 O O . SER B 1 67 ? -9.922 -17.406 15.227 1 94.25 67 SER B O 1
ATOM 2526 N N . HIS B 1 68 ? -8.273 -17.984 13.875 1 96.75 68 HIS B N 1
ATOM 2527 C CA . HIS B 1 68 ? -7.746 -16.625 13.773 1 96.75 68 HIS B CA 1
ATOM 2528 C C . HIS B 1 68 ? -7.719 -16.156 12.32 1 96.75 68 HIS B C 1
ATOM 2530 O O . HIS B 1 68 ? -7.754 -16.969 11.398 1 96.75 68 HIS B O 1
ATOM 2536 N N . PHE B 1 69 ? -7.711 -14.906 12.227 1 96.75 69 PHE B N 1
ATOM 2537 C CA . PHE B 1 69 ? -7.711 -14.227 10.93 1 96.75 69 PHE B CA 1
ATOM 2538 C C . PHE B 1 69 ? -6.531 -13.266 10.828 1 96.75 69 PHE B C 1
ATOM 2540 O O . PHE B 1 69 ? -6.094 -12.703 11.828 1 96.75 69 PHE B O 1
ATOM 2547 N N . TRP B 1 70 ? -6.02 -13.055 9.57 1 94.25 70 TRP B N 1
ATOM 2548 C CA . TRP B 1 70 ? -4.977 -12.062 9.32 1 94.25 70 TRP B CA 1
ATOM 2549 C C . TRP B 1 70 ? -5.086 -11.492 7.91 1 94.25 70 TRP B C 1
ATOM 2551 O O . TRP B 1 70 ? -5.777 -12.062 7.059 1 94.25 70 TRP B O 1
ATOM 2561 N N . LEU B 1 71 ? -4.418 -10.383 7.688 1 92.81 71 LEU B N 1
ATOM 2562 C CA . LEU B 1 71 ? -4.527 -9.664 6.422 1 92.81 71 LEU B CA 1
ATOM 2563 C C . LEU B 1 71 ? -3.912 -10.477 5.285 1 92.81 71 LEU B C 1
ATOM 2565 O O . LEU B 1 71 ? -2.848 -11.078 5.453 1 92.81 71 LEU B O 1
ATOM 2569 N N . ALA B 1 72 ? -4.613 -10.492 4.148 1 92.5 72 ALA B N 1
ATOM 2570 C CA . ALA B 1 72 ? -4.113 -11.125 2.932 1 92.5 72 ALA B CA 1
ATOM 2571 C C . ALA B 1 72 ? -3.5 -10.102 1.988 1 92.5 72 ALA B C 1
ATOM 2573 O O . ALA B 1 72 ? -3.75 -8.898 2.121 1 92.5 72 ALA B O 1
ATOM 2574 N N . PRO B 1 73 ? -2.738 -10.531 0.968 1 90 73 PRO B N 1
ATOM 2575 C CA . PRO B 1 73 ? -2.053 -9.617 0.053 1 90 73 PRO B CA 1
ATOM 2576 C C . PRO B 1 73 ? -3.018 -8.742 -0.744 1 90 73 PRO B C 1
ATOM 2578 O O . PRO B 1 73 ? -2.646 -7.656 -1.195 1 90 73 PRO B O 1
ATOM 2581 N N . LYS B 1 74 ? -4.215 -9.172 -0.874 1 90.75 74 LYS B N 1
ATOM 2582 C CA . LYS B 1 74 ? -5.188 -8.43 -1.671 1 90.75 74 LYS B CA 1
ATOM 2583 C C . LYS B 1 74 ? -5.352 -7.008 -1.146 1 90.75 74 LYS B C 1
ATOM 2585 O O . LYS B 1 74 ? -5.738 -6.105 -1.892 1 90.75 74 LYS B O 1
ATOM 2590 N N . VAL B 1 75 ? -5.055 -6.77 0.14 1 90.56 75 VAL B N 1
ATOM 2591 C CA . VAL B 1 75 ? -5.191 -5.438 0.721 1 90.56 75 VAL B CA 1
ATOM 2592 C C . VAL B 1 75 ? -4.234 -4.469 0.026 1 90.56 75 VAL B C 1
ATOM 2594 O O . VAL B 1 75 ? -4.422 -3.252 0.091 1 90.56 75 VAL B O 1
ATOM 2597 N N . LEU B 1 76 ? -3.238 -4.984 -0.65 1 88.62 76 LEU B N 1
ATOM 2598 C CA . LEU B 1 76 ? -2.268 -4.152 -1.351 1 88.62 76 LEU B CA 1
ATOM 2599 C C . LEU B 1 76 ? -2.875 -3.559 -2.619 1 88.62 76 LEU B C 1
ATOM 2601 O O . LEU B 1 76 ? -2.326 -2.615 -3.191 1 88.62 76 LEU B O 1
ATOM 2605 N N . ARG B 1 77 ? -3.963 -4.078 -3.09 1 84.94 77 ARG B N 1
ATOM 2606 C CA . ARG B 1 77 ? -4.586 -3.641 -4.336 1 84.94 77 ARG B CA 1
ATOM 2607 C C . ARG B 1 77 ? -4.949 -2.16 -4.273 1 84.94 77 ARG B C 1
ATOM 2609 O O . ARG B 1 77 ? -4.645 -1.402 -5.199 1 84.94 77 ARG B O 1
ATOM 2616 N N . LEU B 1 78 ? -5.547 -1.805 -3.182 1 83.69 78 LEU B N 1
ATOM 2617 C CA . LEU B 1 78 ? -6.035 -0.434 -3.084 1 83.69 78 LEU B CA 1
ATOM 2618 C C . LEU B 1 78 ? -4.875 0.554 -3.023 1 83.69 78 LEU B C 1
ATOM 2620 O O . LEU B 1 78 ? -4.941 1.636 -3.611 1 83.69 78 LEU B O 1
ATOM 2624 N N . SER B 1 79 ? -3.867 0.194 -2.318 1 82.69 79 SER B N 1
ATOM 2625 C CA . SER B 1 79 ? -2.693 1.059 -2.246 1 82.69 79 SER B CA 1
ATOM 2626 C C . SER B 1 79 ? -2.02 1.19 -3.607 1 82.69 79 SER B C 1
ATOM 2628 O O . SER B 1 79 ? -1.557 2.271 -3.975 1 82.69 79 SER B O 1
ATOM 2630 N N . GLY B 1 80 ? -1.961 0.095 -4.281 1 79.06 80 GLY B N 1
ATOM 2631 C CA . GLY B 1 80 ? -1.403 0.146 -5.625 1 79.06 80 GLY B CA 1
ATOM 2632 C C . GLY B 1 80 ? -2.162 1.077 -6.551 1 79.06 80 GLY B C 1
ATOM 2633 O O . GLY B 1 80 ? -1.556 1.852 -7.293 1 79.06 80 GLY B O 1
ATOM 2634 N N . SER B 1 81 ? -3.389 1.002 -6.523 1 82.5 81 SER B N 1
ATOM 2635 C CA . SER B 1 81 ? -4.227 1.861 -7.352 1 82.5 81 SER B CA 1
ATOM 2636 C C . SER B 1 81 ? -4.047 3.33 -6.984 1 82.5 81 SER B C 1
ATOM 2638 O O . SER B 1 81 ? -3.975 4.191 -7.863 1 82.5 81 SER B O 1
ATOM 2640 N N . TYR B 1 82 ? -3.977 3.566 -5.707 1 85.31 82 TYR B N 1
ATOM 2641 C CA . TYR B 1 82 ? -3.764 4.93 -5.23 1 85.31 82 TYR B CA 1
ATOM 2642 C C . TYR B 1 82 ? -2.426 5.473 -5.719 1 85.31 82 TYR B C 1
ATOM 2644 O O . TYR B 1 82 ? -2.359 6.57 -6.277 1 85.31 82 TYR B O 1
ATOM 2652 N N . LEU B 1 83 ? -1.436 4.711 -5.523 1 79.12 83 LEU B N 1
ATOM 2653 C CA . LEU B 1 83 ? -0.087 5.164 -5.844 1 79.12 83 LEU B CA 1
ATOM 2654 C C . LEU B 1 83 ? 0.083 5.34 -7.348 1 79.12 83 LEU B C 1
ATOM 2656 O O . LEU B 1 83 ? 0.839 6.207 -7.797 1 79.12 83 LEU B O 1
ATOM 2660 N N . ALA B 1 84 ? -0.576 4.598 -8.07 1 73.44 84 ALA B N 1
ATOM 2661 C CA . ALA B 1 84 ? -0.478 4.668 -9.531 1 73.44 84 ALA B CA 1
ATOM 2662 C C . ALA B 1 84 ? -1.299 5.832 -10.078 1 73.44 84 ALA B C 1
ATOM 2664 O O . ALA B 1 84 ? -1.089 6.27 -11.211 1 73.44 84 ALA B O 1
ATOM 2665 N N . SER B 1 85 ? -2.195 6.359 -9.281 1 76.5 85 SER B N 1
ATOM 2666 C CA . SER B 1 85 ? -3.154 7.273 -9.898 1 76.5 85 SER B CA 1
ATOM 2667 C C . SER B 1 85 ? -3.182 8.617 -9.164 1 76.5 85 SER B C 1
ATOM 2669 O O . SER B 1 85 ? -3.584 9.625 -9.742 1 76.5 85 SER B O 1
ATOM 2671 N N . ALA B 1 86 ? -2.805 8.641 -7.922 1 85.94 86 ALA B N 1
ATOM 2672 C CA . ALA B 1 86 ? -2.93 9.875 -7.145 1 85.94 86 ALA B CA 1
ATOM 2673 C C . ALA B 1 86 ? -1.982 10.953 -7.664 1 85.94 86 ALA B C 1
ATOM 2675 O O . ALA B 1 86 ? -0.827 10.664 -7.988 1 85.94 86 ALA B O 1
ATOM 2676 N N . ARG B 1 87 ? -2.484 12.102 -7.691 1 86.44 87 ARG B N 1
ATOM 2677 C CA . ARG B 1 87 ? -1.765 13.227 -8.273 1 86.44 87 ARG B CA 1
ATOM 2678 C C . ARG B 1 87 ? -0.574 13.625 -7.402 1 86.44 87 ARG B C 1
ATOM 2680 O O . ARG B 1 87 ? 0.533 13.812 -7.91 1 86.44 87 ARG B O 1
ATOM 2687 N N . LEU B 1 88 ? -0.74 13.664 -6.133 1 92.38 88 LEU B N 1
ATOM 2688 C CA . LEU B 1 88 ? 0.287 14.188 -5.238 1 92.38 88 LEU B CA 1
ATOM 2689 C C . LEU B 1 88 ? 1.527 13.305 -5.254 1 92.38 88 LEU B C 1
ATOM 2691 O O . LEU B 1 88 ? 2.635 13.781 -5.516 1 92.38 88 LEU B O 1
ATOM 2695 N N . PRO B 1 89 ? 1.392 11.992 -5.066 1 89.75 89 PRO B N 1
ATOM 2696 C CA . PRO B 1 89 ? 2.59 11.156 -5.152 1 89.75 89 PRO B CA 1
ATOM 2697 C C . PRO B 1 89 ? 3.291 11.266 -6.508 1 89.75 89 PRO B C 1
ATOM 2699 O O . PRO B 1 89 ? 4.523 11.32 -6.566 1 89.75 89 PRO B O 1
ATOM 2702 N N . ARG B 1 90 ? 2.57 11.375 -7.52 1 85.06 90 ARG B N 1
ATOM 2703 C CA . ARG B 1 90 ? 3.133 11.43 -8.867 1 85.06 90 ARG B CA 1
ATOM 2704 C C . ARG B 1 90 ? 3.963 12.695 -9.062 1 85.06 90 ARG B C 1
ATOM 2706 O O . ARG B 1 90 ? 5.039 12.648 -9.664 1 85.06 90 ARG B O 1
ATOM 2713 N N . ILE B 1 91 ? 3.482 13.727 -8.508 1 92 91 ILE B N 1
ATOM 2714 C CA . ILE B 1 91 ? 4.121 15.031 -8.695 1 92 91 ILE B CA 1
ATOM 2715 C C . ILE B 1 91 ? 5.352 15.133 -7.805 1 92 91 ILE B C 1
ATOM 2717 O O . ILE B 1 91 ? 6.363 15.719 -8.195 1 92 91 ILE B O 1
ATOM 2721 N N . VAL B 1 92 ? 5.336 14.57 -6.68 1 95.19 92 VAL B N 1
ATOM 2722 C CA . VAL B 1 92 ? 6.367 14.836 -5.68 1 95.19 92 VAL B CA 1
ATOM 2723 C C . VAL B 1 92 ? 7.496 13.82 -5.82 1 95.19 92 VAL B C 1
ATOM 2725 O O . VAL B 1 92 ? 8.648 14.109 -5.477 1 95.19 92 VAL B O 1
ATOM 2728 N N . GLN B 1 93 ? 7.223 12.688 -6.375 1 89.88 93 GLN B N 1
ATOM 2729 C CA . GLN B 1 93 ? 8.148 11.562 -6.344 1 89.88 93 GLN B CA 1
ATOM 2730 C C . GLN B 1 93 ? 9.445 11.898 -7.078 1 89.88 93 GLN B C 1
ATOM 2732 O O . GLN B 1 93 ? 10.539 11.641 -6.57 1 89.88 93 GLN B O 1
ATOM 2737 N N . PRO B 1 94 ? 9.398 12.539 -8.273 1 89 94 PRO B N 1
ATOM 2738 C CA . PRO B 1 94 ? 10.648 12.891 -8.953 1 89 94 PRO B CA 1
ATOM 2739 C C . PRO B 1 94 ? 11.516 13.844 -8.125 1 89 94 PRO B C 1
ATOM 2741 O O . PRO B 1 94 ? 12.742 13.742 -8.156 1 89 94 PRO B O 1
ATOM 2744 N N . VAL B 1 95 ? 10.906 14.703 -7.441 1 95 95 VAL B N 1
ATOM 2745 C CA . VAL B 1 95 ? 11.625 15.664 -6.609 1 95 95 VAL B CA 1
ATOM 2746 C C . VAL B 1 95 ? 12.289 14.945 -5.441 1 95 95 VAL B C 1
ATOM 2748 O O . VAL B 1 95 ? 13.43 15.25 -5.086 1 95 95 VAL B O 1
ATOM 2751 N N . LEU B 1 96 ? 11.586 13.984 -4.863 1 93.06 96 LEU B N 1
ATOM 2752 C CA . LEU B 1 96 ? 12.164 13.195 -3.773 1 93.06 96 LEU B CA 1
ATOM 2753 C C . LEU B 1 96 ? 13.391 12.422 -4.254 1 93.06 96 LEU B C 1
ATOM 2755 O O . LEU B 1 96 ? 14.398 12.344 -3.547 1 93.06 96 LEU B O 1
ATOM 2759 N N . TYR B 1 97 ? 13.297 11.93 -5.41 1 85.81 97 TYR B N 1
ATOM 2760 C CA . TYR B 1 97 ? 14.43 11.203 -5.977 1 85.81 97 TYR B CA 1
ATOM 2761 C C . TYR B 1 97 ? 15.633 12.125 -6.164 1 85.81 97 TYR B C 1
ATOM 2763 O O . TYR B 1 97 ? 16.766 11.75 -5.836 1 85.81 97 TYR B O 1
ATOM 2771 N N . ARG B 1 98 ? 15.414 13.227 -6.688 1 91.56 98 ARG B N 1
ATOM 2772 C CA . ARG B 1 98 ? 16.484 14.195 -6.902 1 91.56 98 ARG B CA 1
ATOM 2773 C C . ARG B 1 98 ? 17.141 14.586 -5.582 1 91.56 98 ARG B C 1
ATOM 2775 O O . ARG B 1 98 ? 18.359 14.641 -5.48 1 91.56 98 ARG B O 1
ATOM 2782 N N . LEU B 1 99 ? 16.344 14.836 -4.574 1 93.81 99 LEU B N 1
ATOM 2783 C CA . LEU B 1 99 ? 16.859 15.195 -3.262 1 93.81 99 LEU B CA 1
ATOM 2784 C C . LEU B 1 99 ? 17.703 14.062 -2.68 1 93.81 99 LEU B C 1
ATOM 2786 O O . LEU B 1 99 ? 18.781 14.305 -2.117 1 93.81 99 LEU B O 1
ATOM 2790 N N . ALA B 1 100 ? 17.172 12.898 -2.814 1 89.06 100 ALA B N 1
ATOM 2791 C CA . ALA B 1 100 ? 17.891 11.734 -2.309 1 89.06 100 ALA B CA 1
ATOM 2792 C C . ALA B 1 100 ? 19.219 11.555 -3.023 1 89.06 100 ALA B C 1
ATOM 2794 O O . ALA B 1 100 ? 20.234 11.273 -2.389 1 89.06 100 ALA B O 1
ATOM 2795 N N . ALA B 1 101 ? 19.203 11.711 -4.289 1 83.38 101 ALA B N 1
ATOM 2796 C CA . ALA B 1 101 ? 20.422 11.586 -5.086 1 83.38 101 ALA B CA 1
ATOM 2797 C C . ALA B 1 101 ? 21.438 12.648 -4.691 1 83.38 101 ALA B C 1
ATOM 2799 O O . ALA B 1 101 ? 22.641 12.367 -4.625 1 83.38 101 ALA B O 1
ATOM 2800 N N . GLN B 1 102 ? 20.984 13.75 -4.43 1 88.75 102 GLN B N 1
ATOM 2801 C CA . GLN B 1 102 ? 21.828 14.891 -4.109 1 88.75 102 GLN B CA 1
ATOM 2802 C C . GLN B 1 102 ? 22.422 14.758 -2.709 1 88.75 102 GLN B C 1
ATOM 2804 O O . GLN B 1 102 ? 23.547 15.188 -2.463 1 88.75 102 GLN B O 1
ATOM 2809 N N . THR B 1 103 ? 21.688 14.102 -1.817 1 89.94 103 THR B N 1
ATOM 2810 C CA . THR B 1 103 ? 22.078 14.203 -0.415 1 89.94 103 THR B CA 1
ATOM 2811 C C . THR B 1 103 ? 22.438 12.836 0.151 1 89.94 103 THR B C 1
ATOM 2813 O O . THR B 1 103 ? 23.031 12.734 1.227 1 89.94 103 THR B O 1
ATOM 2816 N N . GLN B 1 104 ? 21.922 11.805 -0.48 1 83.31 104 GLN B N 1
ATOM 2817 C CA . GLN B 1 104 ? 22.047 10.43 -0.009 1 83.31 104 GLN B CA 1
ATOM 2818 C C . GLN B 1 104 ? 21.266 10.219 1.282 1 83.31 104 GLN B C 1
ATOM 2820 O O . GLN B 1 104 ? 21.703 9.492 2.174 1 83.31 104 GLN B O 1
ATOM 2825 N N . LEU B 1 105 ? 20.25 10.977 1.435 1 87 105 LEU B N 1
ATOM 2826 C CA . LEU B 1 105 ? 19.312 10.859 2.557 1 87 105 LEU B CA 1
ATOM 2827 C C . LEU B 1 105 ? 17.922 10.492 2.072 1 87 105 LEU B C 1
ATOM 2829 O O . LEU B 1 105 ? 17.656 10.508 0.868 1 87 105 LEU B O 1
ATOM 2833 N N . SER B 1 106 ? 17.016 10.109 3.012 1 86.25 106 SER B N 1
ATOM 2834 C CA . SER B 1 106 ? 15.648 9.711 2.666 1 86.25 106 SER B CA 1
ATOM 2835 C C . SER B 1 106 ? 14.664 10.852 2.916 1 86.25 106 SER B C 1
ATOM 2837 O O . SER B 1 106 ? 14.68 11.469 3.982 1 86.25 106 SER B O 1
ATOM 2839 N N . PHE B 1 107 ? 13.867 11.047 1.921 1 92.75 107 PHE B N 1
ATOM 2840 C CA . PHE B 1 107 ? 12.852 12.094 1.992 1 92.75 107 PHE B CA 1
ATOM 2841 C C . PHE B 1 107 ? 11.453 11.5 1.83 1 92.75 107 PHE B C 1
ATOM 2843 O O . PHE B 1 107 ? 11.289 10.438 1.227 1 92.75 107 PHE B O 1
ATOM 2850 N N . SER B 1 108 ? 10.484 12.203 2.396 1 94.38 108 SER B N 1
ATOM 2851 C CA . SER B 1 108 ? 9.102 11.727 2.299 1 94.38 108 SER B CA 1
ATOM 2852 C C . SER B 1 108 ? 8.133 12.891 2.137 1 94.38 108 SER B C 1
ATOM 2854 O O . SER B 1 108 ? 8.469 14.039 2.428 1 94.38 108 SER B O 1
ATOM 2856 N N . CYS B 1 109 ? 7.035 12.609 1.573 1 96.44 109 CYS B N 1
ATOM 2857 C CA . CYS B 1 109 ? 5.859 13.469 1.541 1 96.44 109 CYS B CA 1
ATOM 2858 C C . CYS B 1 109 ? 4.723 12.867 2.363 1 96.44 109 CYS B C 1
ATOM 2860 O O . CYS B 1 109 ? 4.41 11.688 2.227 1 96.44 109 CYS B O 1
ATOM 2862 N N . VAL B 1 110 ? 4.172 13.727 3.152 1 96.94 110 VAL B N 1
ATOM 2863 C CA . VAL B 1 110 ? 3.256 13.227 4.172 1 96.94 110 VAL B CA 1
ATOM 2864 C C . VAL B 1 110 ? 1.985 14.078 4.184 1 96.94 110 VAL B C 1
ATOM 2866 O O . VAL B 1 110 ? 2.047 15.297 4.043 1 96.94 110 VAL B O 1
ATOM 2869 N N . VAL B 1 111 ? 0.848 13.375 4.328 1 96.19 111 VAL B N 1
ATOM 2870 C CA . VAL B 1 111 ? -0.429 14.07 4.441 1 96.19 111 VAL B CA 1
ATOM 2871 C C . VAL B 1 111 ? -1.078 13.742 5.785 1 96.19 111 VAL B C 1
ATOM 2873 O O . VAL B 1 111 ? -0.691 12.781 6.453 1 96.19 111 VAL B O 1
ATOM 2876 N N . ARG B 1 112 ? -1.981 14.578 6.156 1 94 112 ARG B N 1
ATOM 2877 C CA . ARG B 1 112 ? -2.689 14.359 7.41 1 94 112 ARG B CA 1
ATOM 2878 C C . ARG B 1 112 ? -3.924 13.484 7.199 1 94 112 ARG B C 1
ATOM 2880 O O . ARG B 1 112 ? -4.641 13.648 6.207 1 94 112 ARG B O 1
ATOM 2887 N N . ASP B 1 113 ? -4.16 12.617 8.117 1 89.25 113 ASP B N 1
ATOM 2888 C CA . ASP B 1 113 ? -5.371 11.812 8.227 1 89.25 113 ASP B CA 1
ATOM 2889 C C . ASP B 1 113 ? -5.816 11.68 9.68 1 89.25 113 ASP B C 1
ATOM 2891 O O . ASP B 1 113 ? -5.387 10.758 10.391 1 89.25 113 ASP B O 1
ATOM 2895 N N . GLY B 1 114 ? -6.77 12.586 10 1 87.31 114 GLY B N 1
ATOM 2896 C CA . GLY B 1 114 ? -7.211 12.625 11.383 1 87.31 114 GLY B CA 1
ATOM 2897 C C . GLY B 1 114 ? -6.109 13.008 12.352 1 87.31 114 GLY B C 1
ATOM 2898 O O . GLY B 1 114 ? -5.512 14.086 12.219 1 87.31 114 GLY B O 1
ATOM 2899 N N . HIS B 1 115 ? -5.793 12.023 13.273 1 89.25 115 HIS B N 1
ATOM 2900 C CA . HIS B 1 115 ? -4.812 12.305 14.312 1 89.25 115 HIS B CA 1
ATOM 2901 C C . HIS B 1 115 ? -3.422 11.828 13.906 1 89.25 115 HIS B C 1
ATOM 2903 O O . HIS B 1 115 ? -2.455 12.008 14.648 1 89.25 115 HIS B O 1
ATOM 2909 N N . GLU B 1 116 ? -3.379 11.281 12.734 1 92.25 116 GLU B N 1
ATOM 2910 C CA . GLU B 1 116 ? -2.109 10.758 12.242 1 92.25 116 GLU B CA 1
ATOM 2911 C C . GLU B 1 116 ? -1.729 11.398 10.906 1 92.25 116 GLU B C 1
ATOM 2913 O O . GLU B 1 116 ? -2.502 12.18 10.344 1 92.25 116 GLU B O 1
ATOM 2918 N N . VAL B 1 117 ? -0.481 11.164 10.578 1 94.75 117 VAL B N 1
ATOM 2919 C CA . VAL B 1 117 ? -0.006 11.508 9.242 1 94.75 117 VAL B CA 1
ATOM 2920 C C . VAL B 1 117 ? 0.404 10.242 8.492 1 94.75 117 VAL B C 1
ATOM 2922 O O . VAL B 1 117 ? 0.753 9.234 9.117 1 94.75 117 VAL B O 1
ATOM 2925 N N . VAL B 1 118 ? 0.272 10.305 7.191 1 92.06 118 VAL B N 1
ATOM 2926 C CA . VAL B 1 118 ? 0.522 9.141 6.348 1 92.06 118 VAL B CA 1
ATOM 2927 C C . VAL B 1 118 ? 1.577 9.484 5.297 1 92.06 118 VAL B C 1
ATOM 2929 O O . VAL B 1 118 ? 1.49 10.523 4.637 1 92.06 118 VAL B O 1
ATOM 2932 N N . ILE B 1 119 ? 2.57 8.594 5.164 1 91.38 119 ILE B N 1
ATOM 2933 C CA . ILE B 1 119 ? 3.574 8.773 4.121 1 91.38 119 ILE B CA 1
ATOM 2934 C C . ILE B 1 119 ? 2.996 8.359 2.77 1 91.38 119 ILE B C 1
ATOM 2936 O O . ILE B 1 119 ? 2.637 7.191 2.574 1 91.38 119 ILE B O 1
ATOM 2940 N N . VAL B 1 120 ? 2.977 9.297 1.795 1 91.5 120 VAL B N 1
ATOM 2941 C CA . VAL B 1 120 ? 2.322 9 0.525 1 91.5 120 VAL B CA 1
ATOM 2942 C C . VAL B 1 120 ? 3.365 8.914 -0.586 1 91.5 120 VAL B C 1
ATOM 2944 O O . VAL B 1 120 ? 3.08 8.414 -1.678 1 91.5 120 VAL B O 1
ATOM 2947 N N . ALA B 1 121 ? 4.531 9.383 -0.342 1 89.44 121 ALA B N 1
ATOM 2948 C CA . ALA B 1 121 ? 5.676 9.266 -1.238 1 89.44 121 ALA B CA 1
ATOM 2949 C C . ALA B 1 121 ? 6.984 9.227 -0.453 1 89.44 121 ALA B C 1
ATOM 2951 O O . ALA B 1 121 ? 7.09 9.82 0.623 1 89.44 121 ALA B O 1
ATOM 2952 N N . ARG B 1 122 ? 7.902 8.484 -1.016 1 87.94 122 ARG B N 1
ATOM 2953 C CA . ARG B 1 122 ? 9.156 8.344 -0.291 1 87.94 122 ARG B CA 1
ATOM 2954 C C . ARG B 1 122 ? 10.289 7.934 -1.23 1 87.94 122 ARG B C 1
ATOM 2956 O O . ARG B 1 122 ? 10.062 7.207 -2.199 1 87.94 122 ARG B O 1
ATOM 2963 N N . SER B 1 123 ? 11.492 8.492 -1 1 81.12 123 SER B N 1
ATOM 2964 C CA . SER B 1 123 ? 12.695 8.086 -1.729 1 81.12 123 SER B CA 1
ATOM 2965 C C . SER B 1 123 ? 13.539 7.121 -0.907 1 81.12 123 SER B C 1
ATOM 2967 O O . SER B 1 123 ? 13.898 7.418 0.235 1 81.12 123 SER B O 1
ATOM 2969 N N . ALA B 1 124 ? 13.227 5.961 -0.528 1 60.44 124 ALA B N 1
ATOM 2970 C CA . ALA B 1 124 ? 14.039 5.137 0.368 1 60.44 124 ALA B CA 1
ATOM 2971 C C . ALA B 1 124 ? 15.391 4.816 -0.256 1 60.44 124 ALA B C 1
ATOM 2973 O O . ALA B 1 124 ? 15.469 4.465 -1.435 1 60.44 124 ALA B O 1
ATOM 2974 N N . LEU B 1 125 ? 16.594 5.477 0.286 1 54.41 125 LEU B N 1
ATOM 2975 C CA . LEU B 1 125 ? 17.953 5.086 -0.101 1 54.41 125 LEU B CA 1
ATOM 2976 C C . LEU B 1 125 ? 18.312 3.725 0.482 1 54.41 125 LEU B C 1
ATOM 2978 O O . LEU B 1 125 ? 17.859 3.375 1.577 1 54.41 125 LEU B O 1
ATOM 2982 N N . HIS B 1 126 ? 18.5 2.688 -0.397 1 48.06 126 HIS B N 1
ATOM 2983 C CA . HIS B 1 126 ? 19.109 1.461 0.099 1 48.06 126 HIS B CA 1
ATOM 2984 C C . HIS B 1 126 ? 20.406 1.758 0.857 1 48.06 126 HIS B C 1
ATOM 2986 O O . HIS B 1 126 ? 21.375 2.215 0.266 1 48.06 126 HIS B O 1
ATOM 2992 N N . GLU B 1 127 ? 20.5 2.445 1.804 1 41.19 127 GLU B N 1
ATOM 2993 C CA . GLU B 1 127 ? 21.797 2.561 2.455 1 41.19 127 GLU B CA 1
ATOM 2994 C C . GLU B 1 127 ? 22.469 1.197 2.59 1 41.19 127 GLU B C 1
ATOM 2996 O O . GLU B 1 127 ? 21.828 0.214 2.957 1 41.19 127 GLU B O 1
ATOM 3001 N N . ARG B 1 128 ? 23.594 0.922 1.875 1 36.59 128 ARG B N 1
ATOM 3002 C CA . ARG B 1 128 ? 24.594 -0.106 2.152 1 36.59 128 ARG B CA 1
ATOM 3003 C C . ARG B 1 128 ? 24.75 -0.33 3.652 1 36.59 128 ARG B C 1
ATOM 3005 O O . ARG B 1 128 ? 24.906 0.626 4.418 1 36.59 128 ARG B O 1
ATOM 3012 N N . GLY B 1 129 ? 24.641 -1.784 4.102 1 37.56 129 GLY B N 1
ATOM 3013 C CA . GLY B 1 129 ? 24.844 -2.303 5.445 1 37.56 129 GLY B CA 1
ATOM 3014 C C . GLY B 1 129 ? 23.703 -1.966 6.391 1 37.56 129 GLY B C 1
ATOM 3015 O O . GLY B 1 129 ? 23.547 -2.604 7.434 1 37.56 129 GLY B O 1
ATOM 3016 N N . GLN B 1 130 ? 23.969 -0.637 6.738 1 34.19 130 GLN B N 1
ATOM 3017 C CA . GLN B 1 130 ? 23.188 -0.294 7.926 1 34.19 130 GLN B CA 1
ATOM 3018 C C . GLN B 1 130 ? 21.719 -0.641 7.742 1 34.19 130 GLN B C 1
ATOM 3020 O O . GLN B 1 130 ? 21.219 -0.701 6.613 1 34.19 130 GLN B O 1
ATOM 3025 N N . ARG B 1 131 ? 21.031 -0.881 8.891 1 34.12 131 ARG B N 1
ATOM 3026 C CA . ARG B 1 131 ? 19.656 -1.171 9.281 1 34.12 131 ARG B CA 1
ATOM 3027 C C . ARG B 1 131 ? 18.672 -0.546 8.305 1 34.12 131 ARG B C 1
ATOM 3029 O O . ARG B 1 131 ? 18.922 0.524 7.746 1 34.12 131 ARG B O 1
ATOM 3036 N N . LEU B 1 132 ? 17.594 -1.4 7.699 1 36.91 132 LEU B N 1
ATOM 3037 C CA . LEU B 1 132 ? 16.297 -1.137 7.098 1 36.91 132 LEU B CA 1
ATOM 3038 C C . LEU B 1 132 ? 15.984 0.355 7.109 1 36.91 132 LEU B C 1
ATOM 3040 O O . LEU B 1 132 ? 16.562 1.107 7.902 1 36.91 132 LEU B O 1
ATOM 3044 N N . MET B 1 133 ? 14.852 0.77 6.27 1 41.84 133 MET B N 1
ATOM 3045 C CA . MET B 1 133 ? 14.266 2.104 6.309 1 41.84 133 MET B CA 1
ATOM 3046 C C . MET B 1 133 ? 14.547 2.787 7.645 1 41.84 133 MET B C 1
ATOM 3048 O O . MET B 1 133 ? 14.461 2.156 8.695 1 41.84 133 MET B O 1
ATOM 3052 N N . ALA B 1 134 ? 15.484 3.76 7.641 1 40.06 134 ALA B N 1
ATOM 3053 C CA . ALA B 1 134 ? 15.414 4.656 8.789 1 40.06 134 ALA B CA 1
ATOM 3054 C C . ALA B 1 134 ? 14.047 4.586 9.461 1 40.06 134 ALA B C 1
ATOM 3056 O O . ALA B 1 134 ? 13.039 4.965 8.867 1 40.06 134 ALA B O 1
ATOM 3057 N N . HIS B 1 135 ? 14.148 3.773 10.383 1 54.69 135 HIS B N 1
ATOM 3058 C CA . HIS B 1 135 ? 13.164 3.812 11.461 1 54.69 135 HIS B CA 1
ATOM 3059 C C . HIS B 1 135 ? 11.922 2.996 11.102 1 54.69 135 HIS B C 1
ATOM 3061 O O . HIS B 1 135 ? 10.852 3.217 11.664 1 54.69 135 HIS B O 1
ATOM 3067 N N . GLY B 1 136 ? 12.086 2.109 9.938 1 64.94 136 GLY B N 1
ATOM 3068 C CA . GLY B 1 136 ? 10.961 1.232 9.633 1 64.94 136 GLY B CA 1
ATOM 3069 C C . GLY B 1 136 ? 9.836 1.935 8.891 1 64.94 136 GLY B C 1
ATOM 3070 O O . GLY B 1 136 ? 8.711 1.436 8.844 1 64.94 136 GLY B O 1
ATOM 3071 N N . LEU B 1 137 ? 10.234 3.076 8.305 1 74.31 137 LEU B N 1
ATOM 3072 C CA . LEU B 1 137 ? 9.211 3.855 7.625 1 74.31 137 LEU B CA 1
ATOM 3073 C C . LEU B 1 137 ? 9.031 3.375 6.188 1 74.31 137 LEU B C 1
ATOM 3075 O O . LEU B 1 137 ? 10.008 3.051 5.508 1 74.31 137 LEU B O 1
ATOM 3079 N N . HIS B 1 138 ? 7.82 3.27 5.727 1 75.75 138 HIS B N 1
ATOM 3080 C CA . HIS B 1 138 ? 7.445 2.873 4.375 1 75.75 138 HIS B CA 1
ATOM 3081 C C . HIS B 1 138 ? 6.207 3.621 3.9 1 75.75 138 HIS B C 1
ATOM 3083 O O . HIS B 1 138 ? 5.566 4.332 4.684 1 75.75 138 HIS B O 1
ATOM 3089 N N . LEU B 1 139 ? 6.004 3.537 2.623 1 79.5 139 LEU B N 1
ATOM 3090 C CA . LEU B 1 139 ? 4.766 4.109 2.107 1 79.5 139 LEU B CA 1
ATOM 3091 C C . LEU B 1 139 ? 3.561 3.582 2.879 1 79.5 139 LEU B C 1
ATOM 3093 O O . LEU B 1 139 ? 3.467 2.383 3.152 1 79.5 139 LEU B O 1
ATOM 3097 N N . GLY B 1 140 ? 2.727 4.551 3.355 1 81.62 140 GLY B N 1
ATOM 3098 C CA . GLY B 1 140 ? 1.547 4.176 4.117 1 81.62 140 GLY B CA 1
ATOM 3099 C C . GLY B 1 140 ? 1.781 4.176 5.617 1 81.62 140 GLY B C 1
ATOM 3100 O O . GLY B 1 140 ? 0.833 4.074 6.398 1 81.62 140 GLY B O 1
ATOM 3101 N N . SER B 1 141 ? 3.021 4.305 6.027 1 83.81 141 SER B N 1
ATOM 3102 C CA . SER B 1 141 ? 3.291 4.426 7.457 1 83.81 141 SER B CA 1
ATOM 3103 C C . SER B 1 141 ? 2.475 5.555 8.078 1 83.81 141 SER B C 1
ATOM 3105 O O . SER B 1 141 ? 2.346 6.633 7.492 1 83.81 141 SER B O 1
ATOM 3107 N N . ARG B 1 142 ? 1.936 5.191 9.234 1 87.75 142 ARG B N 1
ATOM 3108 C CA . ARG B 1 142 ? 1.158 6.172 9.992 1 87.75 142 ARG B CA 1
ATOM 3109 C C . ARG B 1 142 ? 1.886 6.582 11.266 1 87.75 142 ARG B C 1
ATOM 3111 O O . ARG B 1 142 ? 2.441 5.738 11.969 1 87.75 142 ARG B O 1
ATOM 3118 N N . LEU B 1 143 ? 1.927 7.859 11.445 1 91.44 143 LEU B N 1
ATOM 3119 C CA . LEU B 1 143 ? 2.65 8.414 12.586 1 91.44 143 LEU B CA 1
ATOM 3120 C C . LEU B 1 143 ? 1.799 9.438 13.32 1 91.44 143 LEU B C 1
ATOM 3122 O O . LEU B 1 143 ? 0.954 10.102 12.719 1 91.44 143 LEU B O 1
ATOM 3126 N N . PRO B 1 144 ? 2.031 9.555 14.594 1 94.44 144 PRO B N 1
ATOM 3127 C CA . PRO B 1 144 ? 1.273 10.562 15.344 1 94.44 144 PRO B CA 1
ATOM 3128 C C . PRO B 1 144 ? 1.615 11.992 14.922 1 94.44 144 PRO B C 1
ATOM 3130 O O . PRO B 1 144 ? 2.787 12.383 14.938 1 94.44 144 PRO B O 1
ATOM 3133 N N . ALA B 1 145 ? 0.59 12.75 14.688 1 96.62 145 ALA B N 1
ATOM 3134 C CA . ALA B 1 145 ? 0.789 14.094 14.148 1 96.62 145 ALA B CA 1
ATOM 3135 C C . ALA B 1 145 ? 1.462 15 15.172 1 96.62 145 ALA B C 1
ATOM 3137 O O . ALA B 1 145 ? 2.326 15.812 14.828 1 96.62 145 ALA B O 1
ATOM 3138 N N . HIS B 1 146 ? 1.18 14.805 16.438 1 97.31 146 HIS B N 1
ATOM 3139 C CA . HIS B 1 146 ? 1.634 15.742 17.453 1 97.31 146 HIS B CA 1
ATOM 3140 C C . HIS B 1 146 ? 3.123 15.57 17.734 1 97.31 146 HIS B C 1
ATOM 3142 O O . HIS B 1 146 ? 3.75 16.453 18.328 1 97.31 146 HIS B O 1
ATOM 3148 N N . ALA B 1 147 ? 3.709 14.445 17.281 1 96.94 147 ALA B N 1
ATOM 3149 C CA . ALA B 1 147 ? 5.062 14.109 17.719 1 96.94 147 ALA B CA 1
ATOM 3150 C C . ALA B 1 147 ? 6.008 13.992 16.531 1 96.94 147 ALA B C 1
ATOM 3152 O O . ALA B 1 147 ? 7.125 13.484 16.656 1 96.94 147 ALA B O 1
ATOM 3153 N N . THR B 1 148 ? 5.578 14.391 15.367 1 96.81 148 THR B N 1
ATOM 3154 C CA . THR B 1 148 ? 6.41 14.312 14.172 1 96.81 148 THR B CA 1
ATOM 3155 C C . THR B 1 148 ? 6.539 15.688 13.516 1 96.81 148 THR B C 1
ATOM 3157 O O . THR B 1 148 ? 5.648 16.531 13.648 1 96.81 148 THR B O 1
ATOM 3160 N N . SER B 1 149 ? 7.703 15.891 12.836 1 97.69 149 SER B N 1
ATOM 3161 C CA . SER B 1 149 ? 7.922 17.172 12.156 1 97.69 149 SER B CA 1
ATOM 3162 C C . SER B 1 149 ? 6.832 17.438 11.125 1 97.69 149 SER B C 1
ATOM 3164 O O . SER B 1 149 ? 6.285 18.547 11.07 1 97.69 149 SER B O 1
ATOM 3166 N N . THR B 1 150 ? 6.473 16.422 10.344 1 98.12 150 THR B N 1
ATOM 3167 C CA . THR B 1 150 ? 5.457 16.578 9.312 1 98.12 150 THR B CA 1
ATOM 3168 C C . THR B 1 150 ? 4.086 16.844 9.93 1 98.12 150 THR B C 1
ATOM 3170 O O . THR B 1 150 ? 3.334 17.703 9.453 1 98.12 150 THR B O 1
ATOM 3173 N N . GLY B 1 151 ? 3.77 16.109 10.992 1 97.88 151 GLY B N 1
ATOM 3174 C CA . GLY B 1 151 ? 2.508 16.328 11.68 1 97.88 151 GLY B CA 1
ATOM 3175 C C . GLY B 1 151 ? 2.359 17.734 12.219 1 97.88 151 GLY B C 1
ATOM 3176 O O . GLY B 1 151 ? 1.312 18.375 12.039 1 97.88 151 GLY B O 1
ATOM 3177 N N . ARG B 1 152 ? 3.398 18.234 12.781 1 98.25 152 ARG B N 1
ATOM 3178 C CA . ARG B 1 152 ? 3.361 19.578 13.352 1 98.25 152 ARG B CA 1
ATOM 3179 C C . ARG B 1 152 ? 3.227 20.625 12.266 1 98.25 152 ARG B C 1
ATOM 3181 O O . ARG B 1 152 ? 2.5 21.609 12.438 1 98.25 152 ARG B O 1
ATOM 3188 N N . VAL B 1 153 ? 3.893 20.438 11.172 1 98.56 153 VAL B N 1
ATOM 3189 C CA . VAL B 1 153 ? 3.764 21.344 10.031 1 98.56 153 VAL B CA 1
ATOM 3190 C C . VAL B 1 153 ? 2.316 21.375 9.547 1 98.56 153 VAL B C 1
ATOM 3192 O O . VAL B 1 153 ? 1.758 22.438 9.281 1 98.56 153 VAL B O 1
ATOM 3195 N N . LEU B 1 154 ? 1.699 20.266 9.484 1 98.31 154 LEU B N 1
ATOM 3196 C CA . LEU B 1 154 ? 0.344 20.156 8.961 1 98.31 154 LEU B CA 1
ATOM 3197 C C . LEU B 1 154 ? -0.677 20.672 9.969 1 98.31 154 LEU B C 1
ATOM 3199 O O . LEU B 1 154 ? -1.673 21.281 9.586 1 98.31 154 LEU B O 1
ATOM 3203 N N . LEU B 1 155 ? -0.416 20.391 11.234 1 97.62 155 LEU B N 1
ATOM 3204 C CA . LEU B 1 155 ? -1.291 20.922 12.281 1 97.62 155 LEU B CA 1
ATOM 3205 C C . LEU B 1 155 ? -1.203 22.438 12.352 1 97.62 155 LEU B C 1
ATOM 3207 O O . LEU B 1 155 ? -2.215 23.109 12.547 1 97.62 155 LEU B O 1
ATOM 3211 N N . ALA B 1 156 ? 0.021 22.969 12.234 1 98.12 156 ALA B N 1
ATOM 3212 C CA . ALA B 1 156 ? 0.241 24.406 12.305 1 98.12 156 ALA B CA 1
ATOM 3213 C C . ALA B 1 156 ? -0.524 25.125 11.195 1 98.12 156 ALA B C 1
ATOM 3215 O O . ALA B 1 156 ? -0.819 26.312 11.312 1 98.12 156 ALA B O 1
ATOM 3216 N N . ALA B 1 157 ? -0.861 24.453 10.125 1 97.44 157 ALA B N 1
ATOM 3217 C CA . ALA B 1 157 ? -1.512 25.047 8.969 1 97.44 157 ALA B CA 1
ATOM 3218 C C . ALA B 1 157 ? -3.027 25.062 9.133 1 97.44 157 ALA B C 1
ATOM 3220 O O . ALA B 1 157 ? -3.74 25.688 8.344 1 97.44 157 ALA B O 1
ATOM 3221 N N . LEU B 1 158 ? -3.521 24.438 10.156 1 95.75 158 LEU B N 1
ATOM 3222 C CA . LEU B 1 158 ? -4.965 24.391 10.375 1 95.75 158 LEU B CA 1
ATOM 3223 C C . LEU B 1 158 ? -5.488 25.75 10.836 1 95.75 158 LEU B C 1
ATOM 3225 O O . LEU B 1 158 ? -4.824 26.453 11.609 1 95.75 158 LEU B O 1
ATOM 3229 N N . PRO B 1 159 ? -6.707 26.047 10.406 1 94.56 159 PRO B N 1
ATOM 3230 C CA . PRO B 1 159 ? -7.371 27.172 11.055 1 94.56 159 PRO B CA 1
ATOM 3231 C C . PRO B 1 159 ? -7.52 27 12.562 1 94.56 159 PRO B C 1
ATOM 3233 O O . PRO B 1 159 ? -7.664 25.875 13.039 1 94.56 159 PRO B O 1
ATOM 3236 N N . ALA B 1 160 ? -7.578 28.078 13.227 1 94 160 ALA B N 1
ATOM 3237 C CA . ALA B 1 160 ? -7.57 28.078 14.688 1 94 160 ALA B CA 1
ATOM 3238 C C . ALA B 1 160 ? -8.703 27.219 15.25 1 94 160 ALA B C 1
ATOM 3240 O O . ALA B 1 160 ? -8.508 26.453 16.188 1 94 160 ALA B O 1
ATOM 3241 N N . ALA B 1 161 ? -9.859 27.328 14.719 1 94.19 161 ALA B N 1
ATOM 3242 C CA . ALA B 1 161 ? -11.023 26.594 15.195 1 94.19 161 ALA B CA 1
ATOM 3243 C C . ALA B 1 161 ? -10.828 25.094 15.023 1 94.19 161 ALA B C 1
ATOM 3245 O O . ALA B 1 161 ? -11.156 24.297 15.914 1 94.19 161 ALA B O 1
ATOM 3246 N N . GLU B 1 162 ? -10.266 24.703 13.891 1 93.25 162 GLU B N 1
ATOM 3247 C CA . GLU B 1 162 ? -10.016 23.281 13.609 1 93.25 162 GLU B CA 1
ATOM 3248 C C . GLU B 1 162 ? -8.922 22.734 14.516 1 93.25 162 GLU B C 1
ATOM 3250 O O . GLU B 1 162 ? -9 21.578 14.961 1 93.25 162 GLU B O 1
ATOM 3255 N N . LEU B 1 163 ? -7.945 23.5 14.758 1 94.88 163 LEU B N 1
ATOM 3256 C CA . LEU B 1 163 ? -6.871 23.078 15.648 1 94.88 163 LEU B CA 1
ATOM 3257 C C . LEU B 1 163 ? -7.391 22.859 17.062 1 94.88 163 LEU B C 1
ATOM 3259 O O . LEU B 1 163 ? -7.039 21.875 17.719 1 94.88 163 LEU B O 1
ATOM 3263 N N . ARG B 1 164 ? -8.203 23.734 17.531 1 93.88 164 ARG B N 1
ATOM 3264 C CA . ARG B 1 164 ? -8.789 23.609 18.859 1 93.88 164 ARG B CA 1
ATOM 3265 C C . ARG B 1 164 ? -9.602 22.328 18.984 1 93.88 164 ARG B C 1
ATOM 3267 O O . ARG B 1 164 ? -9.508 21.609 19.984 1 93.88 164 ARG B O 1
ATOM 3274 N N . GLN B 1 165 ? -10.391 22.109 17.953 1 92.75 165 GLN B N 1
ATOM 3275 C CA . GLN B 1 165 ? -11.18 20.875 17.953 1 92.75 165 GLN B CA 1
ATOM 3276 C C . GLN B 1 165 ? -10.273 19.641 17.953 1 92.75 165 GLN B C 1
ATOM 3278 O O . GLN B 1 165 ? -10.562 18.656 18.641 1 92.75 165 GLN B O 1
ATOM 3283 N N . TRP B 1 166 ? -9.227 19.688 17.141 1 93.5 166 TRP B N 1
ATOM 3284 C CA . TRP B 1 166 ? -8.266 18.594 17.078 1 93.5 166 TRP B CA 1
ATOM 3285 C C . TRP B 1 166 ? -7.637 18.344 18.438 1 93.5 166 TRP B C 1
ATOM 3287 O O . TRP B 1 166 ? -7.574 17.203 18.906 1 93.5 166 TRP B O 1
ATOM 3297 N N . LEU B 1 167 ? -7.258 19.375 19.109 1 93.88 167 LEU B N 1
ATOM 3298 C CA . LEU B 1 167 ? -6.605 19.281 20.422 1 93.88 167 LEU B CA 1
ATOM 3299 C C . LEU B 1 167 ? -7.574 18.75 21.469 1 93.88 167 LEU B C 1
ATOM 3301 O O . LEU B 1 167 ? -7.164 18.047 22.391 1 93.88 167 LEU B O 1
ATOM 3305 N N . ALA B 1 168 ? -8.805 19.016 21.266 1 91.75 168 ALA B N 1
ATOM 3306 C CA . ALA B 1 168 ? -9.82 18.609 22.234 1 91.75 168 ALA B CA 1
ATOM 3307 C C . ALA B 1 168 ? -10.164 17.125 22.078 1 91.75 168 ALA B C 1
ATOM 3309 O O . ALA B 1 168 ? -10.609 16.484 23.031 1 91.75 168 ALA B O 1
ATOM 3310 N N . SER B 1 169 ? -9.953 16.672 20.922 1 88.38 169 SER B N 1
ATOM 3311 C CA . SER B 1 169 ? -10.453 15.336 20.609 1 88.38 169 SER B CA 1
ATOM 3312 C C . SER B 1 169 ? -9.328 14.297 20.656 1 88.38 169 SER B C 1
ATOM 3314 O O . SER B 1 169 ? -9.57 13.109 20.453 1 88.38 169 SER B O 1
ATOM 3316 N N . HIS B 1 170 ? -8.164 14.688 20.922 1 83.75 170 HIS B N 1
ATOM 3317 C CA . HIS B 1 170 ? -7.047 13.758 20.797 1 83.75 170 HIS B CA 1
ATOM 3318 C C . HIS B 1 170 ? -6.117 13.859 22 1 83.75 170 HIS B C 1
ATOM 3320 O O . HIS B 1 170 ? -5.727 14.953 22.406 1 83.75 170 HIS B O 1
ATOM 3326 N N . ASP B 1 171 ? -5.852 12.633 22.5 1 87.69 171 ASP B N 1
ATOM 3327 C CA . ASP B 1 171 ? -4.844 12.57 23.562 1 87.69 171 ASP B CA 1
ATOM 3328 C C . ASP B 1 171 ? -3.434 12.648 22.984 1 87.69 171 ASP B C 1
ATOM 3330 O O . ASP B 1 171 ? -3.141 12.023 21.953 1 87.69 171 ASP B O 1
ATOM 3334 N N . LEU B 1 172 ? -2.617 13.445 23.609 1 95.12 172 LEU B N 1
ATOM 3335 C CA . LEU B 1 172 ? -1.219 13.555 23.203 1 95.12 172 LEU B CA 1
ATOM 3336 C C . LEU B 1 172 ? -0.361 12.523 23.938 1 95.12 172 LEU B C 1
ATOM 3338 O O . LEU B 1 172 ? 0.266 12.844 24.953 1 95.12 172 LEU B O 1
ATOM 3342 N N . ARG B 1 173 ? -0.312 11.414 23.422 1 93.31 173 ARG B N 1
ATOM 3343 C CA . ARG B 1 173 ? 0.376 10.289 24.047 1 93.31 173 ARG B CA 1
ATOM 3344 C C . ARG B 1 173 ? 1.879 10.539 24.109 1 93.31 173 ARG B C 1
ATOM 3346 O O . ARG B 1 173 ? 2.48 11.016 23.156 1 93.31 173 ARG B O 1
ATOM 3353 N N . ARG B 1 174 ? 2.459 10.141 25.266 1 96.44 174 ARG B N 1
ATOM 3354 C CA . ARG B 1 174 ? 3.912 10.203 25.406 1 96.44 174 ARG B CA 1
ATOM 3355 C C . ARG B 1 174 ? 4.574 9.023 24.703 1 96.44 174 ARG B C 1
ATOM 3357 O O . ARG B 1 174 ? 4.281 7.863 25 1 96.44 174 ARG B O 1
ATOM 3364 N N . LEU B 1 175 ? 5.445 9.289 23.828 1 95.06 175 LEU B N 1
ATOM 3365 C CA . LEU B 1 175 ? 6.145 8.242 23.109 1 95.06 175 LEU B CA 1
ATOM 3366 C C . LEU B 1 175 ? 7.59 8.117 23.578 1 95.06 175 LEU B C 1
ATOM 3368 O O . LEU B 1 175 ? 8.141 7.016 23.625 1 95.06 175 LEU B O 1
ATOM 3372 N N . THR B 1 176 ? 8.227 9.211 23.875 1 96.06 176 THR B N 1
ATOM 3373 C CA . THR B 1 176 ? 9.555 9.312 24.453 1 96.06 176 THR B CA 1
ATOM 3374 C C . THR B 1 176 ? 9.586 10.367 25.547 1 96.06 176 THR B C 1
ATOM 3376 O O . THR B 1 176 ? 8.578 11.039 25.812 1 96.06 176 THR B O 1
ATOM 3379 N N . ALA B 1 177 ? 10.711 10.484 26.172 1 96.19 177 ALA B N 1
ATOM 3380 C CA . ALA B 1 177 ? 10.883 11.492 27.219 1 96.19 177 ALA B CA 1
ATOM 3381 C C . ALA B 1 177 ? 10.797 12.898 26.641 1 96.19 177 ALA B C 1
ATOM 3383 O O . ALA B 1 177 ? 10.594 13.867 27.375 1 96.19 177 ALA B O 1
ATOM 3384 N N . HIS B 1 178 ? 10.93 13.047 25.328 1 96.31 178 HIS B N 1
ATOM 3385 C CA . HIS B 1 178 ? 10.992 14.352 24.688 1 96.31 178 HIS B CA 1
ATOM 3386 C C . HIS B 1 178 ? 9.656 14.734 24.078 1 96.31 178 HIS B C 1
ATOM 3388 O O . HIS B 1 178 ? 9.484 15.852 23.578 1 96.31 178 HIS B O 1
ATOM 3394 N N . THR B 1 179 ? 8.625 13.875 24.125 1 97.5 179 THR B N 1
ATOM 3395 C CA . THR B 1 179 ? 7.336 14.117 23.484 1 97.5 179 THR B CA 1
ATOM 3396 C C . THR B 1 179 ? 6.586 15.242 24.188 1 97.5 179 THR B C 1
ATOM 3398 O O . THR B 1 179 ? 6.516 15.273 25.422 1 97.5 179 THR B O 1
ATOM 3401 N N . VAL B 1 180 ? 6.109 16.188 23.422 1 96.88 180 VAL B N 1
ATOM 3402 C CA . VAL B 1 180 ? 5.223 17.203 23.969 1 96.88 180 VAL B CA 1
ATOM 3403 C C . VAL B 1 180 ? 3.838 16.609 24.219 1 96.88 180 VAL B C 1
ATOM 3405 O O . VAL B 1 180 ? 3.176 16.156 23.281 1 96.88 180 VAL B O 1
ATOM 3408 N N . THR B 1 181 ? 3.344 16.594 25.438 1 95.81 181 THR B N 1
ATOM 3409 C CA . THR B 1 181 ? 2.105 15.891 25.766 1 95.81 181 THR B CA 1
ATOM 3410 C C . THR B 1 181 ? 1.06 16.859 26.297 1 95.81 181 THR B C 1
ATOM 3412 O O . THR B 1 181 ? -0.041 16.453 26.672 1 95.81 181 THR B O 1
ATOM 3415 N N . ASP B 1 182 ? 1.446 18.078 26.359 1 94.81 182 ASP B N 1
ATOM 3416 C CA . ASP B 1 182 ? 0.552 19.125 26.844 1 94.81 182 ASP B CA 1
ATOM 3417 C C . ASP B 1 182 ? 0.014 19.953 25.688 1 94.81 182 ASP B C 1
ATOM 3419 O O . ASP B 1 182 ? 0.778 20.406 24.812 1 94.81 182 ASP B O 1
ATOM 3423 N N . SER B 1 183 ? -1.302 20.203 25.766 1 95.69 183 SER B N 1
ATOM 3424 C CA . SER B 1 183 ? -1.949 20.891 24.656 1 95.69 183 SER B CA 1
ATOM 3425 C C . SER B 1 183 ? -1.423 22.312 24.5 1 95.69 183 SER B C 1
ATOM 3427 O O . SER B 1 183 ? -1.188 22.766 23.391 1 95.69 183 SER B O 1
ATOM 3429 N N . ALA B 1 184 ? -1.284 22.969 25.562 1 95.44 184 ALA B N 1
ATOM 3430 C CA . ALA B 1 184 ? -0.798 24.344 25.5 1 95.44 184 ALA B CA 1
ATOM 3431 C C . ALA B 1 184 ? 0.636 24.406 24.984 1 95.44 184 ALA B C 1
ATOM 3433 O O . ALA B 1 184 ? 0.984 25.281 24.203 1 95.44 184 ALA B O 1
ATOM 3434 N N . ALA B 1 185 ? 1.44 23.5 25.5 1 96.88 185 ALA B N 1
ATOM 3435 C CA . ALA B 1 185 ? 2.82 23.422 25.031 1 96.88 185 ALA B CA 1
ATOM 3436 C C . ALA B 1 185 ? 2.873 23.125 23.531 1 96.88 185 ALA B C 1
ATOM 3438 O O . ALA B 1 185 ? 3.686 23.703 22.812 1 96.88 185 ALA B O 1
ATOM 3439 N N . LEU B 1 186 ? 2.037 22.219 23.078 1 97.56 186 LEU B N 1
ATOM 3440 C CA . LEU B 1 186 ? 1.991 21.891 21.656 1 97.56 186 LEU B CA 1
ATOM 3441 C C . LEU B 1 186 ? 1.56 23.109 20.844 1 97.56 186 LEU B C 1
ATOM 3443 O O . LEU B 1 186 ? 2.119 23.375 19.781 1 97.56 186 LEU B O 1
ATOM 3447 N N . GLU B 1 187 ? 0.586 23.812 21.312 1 96.69 187 GLU B N 1
ATOM 3448 C CA . GLU B 1 187 ? 0.148 25.016 20.625 1 96.69 187 GLU B CA 1
ATOM 3449 C C . GLU B 1 187 ? 1.3 26.016 20.453 1 96.69 187 GLU B C 1
ATOM 3451 O O . GLU B 1 187 ? 1.414 26.672 19.422 1 96.69 187 GLU B O 1
ATOM 3456 N N . GLY B 1 188 ? 2.066 26.156 21.531 1 97.12 188 GLY B N 1
ATOM 3457 C CA . GLY B 1 188 ? 3.248 27 21.422 1 97.12 188 GLY B CA 1
ATOM 3458 C C . GLY B 1 188 ? 4.207 26.547 20.344 1 97.12 188 GLY B C 1
ATOM 3459 O O . GLY B 1 188 ? 4.703 27.375 19.562 1 97.12 188 GLY B O 1
ATOM 3460 N N . VAL B 1 189 ? 4.445 25.281 20.312 1 97.56 189 VAL B N 1
ATOM 3461 C CA . VAL B 1 189 ? 5.309 24.703 19.281 1 97.56 189 VAL B CA 1
ATOM 3462 C C . VAL B 1 189 ? 4.73 25 17.906 1 97.56 189 VAL B C 1
ATOM 3464 O O . VAL B 1 189 ? 5.457 25.406 16.984 1 97.56 189 VAL B O 1
ATOM 3467 N N . LEU B 1 190 ? 3.447 24.859 17.719 1 98.38 190 LEU B N 1
ATOM 3468 C CA . LEU B 1 190 ? 2.791 25.047 16.422 1 98.38 190 LEU B CA 1
ATOM 3469 C C . LEU B 1 190 ? 2.848 26.516 16 1 98.38 190 LEU B C 1
ATOM 3471 O O . LEU B 1 190 ? 2.971 26.812 14.82 1 98.38 190 LEU B O 1
ATOM 3475 N N . ASP B 1 191 ? 2.732 27.391 16.969 1 97.62 191 ASP B N 1
ATOM 3476 C CA . ASP B 1 191 ? 2.879 28.812 16.672 1 97.62 191 ASP B CA 1
ATOM 3477 C C . ASP B 1 191 ? 4.266 29.125 16.109 1 97.62 191 ASP B C 1
ATOM 3479 O O . ASP B 1 191 ? 4.402 29.906 15.172 1 97.62 191 ASP B O 1
ATOM 3483 N N . GLU B 1 192 ? 5.234 28.547 16.75 1 97.69 192 GLU B N 1
ATOM 3484 C CA . GLU B 1 192 ? 6.598 28.719 16.266 1 97.69 192 GLU B CA 1
ATOM 3485 C C .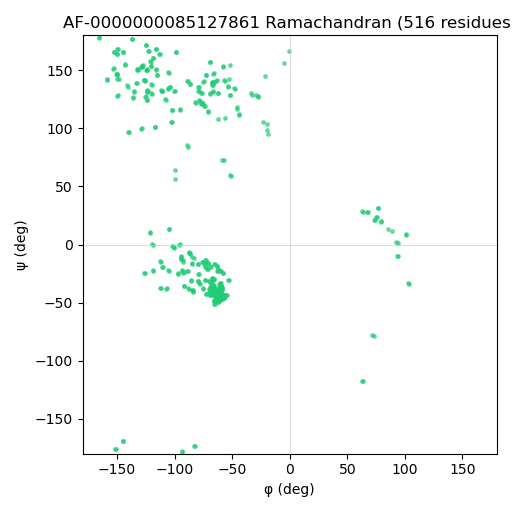 GLU B 1 192 ? 6.75 28.172 14.852 1 97.69 192 GLU B C 1
ATOM 3487 O O . GLU B 1 192 ? 7.391 28.797 14 1 97.69 192 GLU B O 1
ATOM 3492 N N . VAL B 1 193 ? 6.191 27 14.578 1 98.31 193 VAL B N 1
ATOM 3493 C CA . VAL B 1 193 ? 6.242 26.375 13.266 1 98.31 193 VAL B CA 1
ATOM 3494 C C . VAL B 1 193 ? 5.578 27.281 12.234 1 98.31 193 VAL B C 1
ATOM 3496 O O . VAL B 1 193 ? 6.082 27.422 11.117 1 98.31 193 VAL B O 1
ATOM 3499 N N . ARG B 1 194 ? 4.48 27.891 12.633 1 96.75 194 ARG B N 1
ATOM 3500 C CA . ARG B 1 194 ? 3.775 28.812 11.734 1 96.75 194 ARG B CA 1
ATOM 3501 C C . ARG B 1 194 ? 4.648 30 11.375 1 96.75 194 ARG B C 1
ATOM 3503 O O . ARG B 1 194 ? 4.676 30.438 10.219 1 96.75 194 ARG B O 1
ATOM 3510 N N . ARG B 1 195 ? 5.348 30.469 12.328 1 96.5 195 ARG B N 1
ATOM 3511 C CA . ARG B 1 195 ? 6.168 31.656 12.141 1 96.5 195 ARG B CA 1
ATOM 3512 C C . ARG B 1 195 ? 7.391 31.344 11.289 1 96.5 195 ARG B C 1
ATOM 3514 O O . ARG B 1 195 ? 7.723 32.094 10.375 1 96.5 195 ARG B O 1
ATOM 3521 N N . GLN B 1 196 ? 8.023 30.266 11.523 1 96.5 196 GLN B N 1
ATOM 3522 C CA . GLN B 1 196 ? 9.297 30 10.867 1 96.5 196 GLN B CA 1
ATOM 3523 C C . GLN B 1 196 ? 9.094 29.188 9.586 1 96.5 196 GLN B C 1
ATOM 3525 O O . GLN B 1 196 ? 9.992 29.094 8.75 1 96.5 196 GLN B O 1
ATOM 3530 N N . ASP B 1 197 ? 7.934 28.484 9.539 1 97.31 197 ASP B N 1
ATOM 3531 C CA . ASP B 1 197 ? 7.5 27.781 8.344 1 97.31 197 ASP B CA 1
ATOM 3532 C C . ASP B 1 197 ? 8.297 26.484 8.148 1 97.31 197 ASP B C 1
ATOM 3534 O O . ASP B 1 197 ? 8.516 26.047 7.016 1 97.31 197 ASP B O 1
ATOM 3538 N N . PHE B 1 198 ? 8.82 25.969 9.172 1 98.31 198 PHE B N 1
ATOM 3539 C CA . PHE B 1 198 ? 9.422 24.641 9.211 1 98.31 198 PHE B CA 1
ATOM 3540 C C . PHE B 1 198 ? 9.352 24.062 10.617 1 98.31 198 PHE B C 1
ATOM 3542 O O . PHE B 1 198 ? 9.023 24.766 11.57 1 98.31 198 PHE B O 1
ATOM 3549 N N . CYS B 1 199 ? 9.594 22.734 10.734 1 98.44 199 CYS B N 1
ATOM 3550 C CA . CYS B 1 199 ? 9.617 22.078 12.039 1 98.44 199 CYS B CA 1
ATOM 3551 C C . CYS B 1 199 ? 10.797 21.125 12.141 1 98.44 199 CYS B C 1
ATOM 3553 O O . CYS B 1 199 ? 11.023 20.312 11.25 1 98.44 199 CYS B O 1
ATOM 3555 N N . LEU B 1 200 ? 11.539 21.312 13.148 1 96.88 200 LEU B N 1
ATOM 3556 C CA . LEU B 1 200 ? 12.555 20.359 13.555 1 96.88 200 LEU B CA 1
ATOM 3557 C C . LEU B 1 200 ? 12.086 19.531 14.75 1 96.88 200 LEU B C 1
ATOM 3559 O O . LEU B 1 200 ? 11.734 20.094 15.797 1 96.88 200 LEU B O 1
ATOM 3563 N N . ALA B 1 201 ? 11.938 18.266 14.578 1 96 201 ALA B N 1
ATOM 3564 C CA . ALA B 1 201 ? 11.562 17.359 15.664 1 96 201 ALA B CA 1
ATOM 3565 C C . ALA B 1 201 ? 12.742 16.484 16.062 1 96 201 ALA B C 1
ATOM 3567 O O . ALA B 1 201 ? 13.312 15.773 15.234 1 96 201 ALA B O 1
ATOM 3568 N N . LEU B 1 202 ? 13.07 16.516 17.312 1 95.12 202 LEU B N 1
ATOM 3569 C CA . LEU B 1 202 ? 14.234 15.805 17.812 1 95.12 202 LEU B CA 1
ATOM 3570 C C . LEU B 1 202 ? 13.828 14.734 18.812 1 95.12 202 LEU B C 1
ATOM 3572 O O . LEU B 1 202 ? 13.57 15.039 19.984 1 95.12 202 LEU B O 1
ATOM 3576 N N . GLU B 1 203 ? 13.789 13.484 18.359 1 94.19 203 GLU B N 1
ATOM 3577 C CA . GLU B 1 203 ? 13.641 12.297 19.203 1 94.19 203 GLU B CA 1
ATOM 3578 C C . GLU B 1 203 ? 12.297 12.297 19.938 1 94.19 203 GLU B C 1
ATOM 3580 O O . GLU B 1 203 ? 12.211 11.844 21.078 1 94.19 203 GLU B O 1
ATOM 3585 N N . GLU B 1 204 ? 11.32 12.906 19.375 1 94.38 204 GLU B N 1
ATOM 3586 C CA . GLU B 1 204 ? 10.016 13.023 20.016 1 94.38 204 GLU B CA 1
ATOM 3587 C C . GLU B 1 204 ? 9.125 11.828 19.688 1 94.38 204 GLU B C 1
ATOM 3589 O O . GLU B 1 204 ? 8.32 11.398 20.516 1 94.38 204 GLU B O 1
ATOM 3594 N N . HIS B 1 205 ? 9.234 11.359 18.438 1 93.88 205 HIS B N 1
ATOM 3595 C CA . HIS B 1 205 ? 8.477 10.188 18.031 1 93.88 205 HIS B CA 1
ATOM 3596 C C . HIS B 1 205 ? 9.195 8.898 18.422 1 93.88 205 HIS B C 1
ATOM 3598 O O . HIS B 1 205 ? 8.57 7.945 18.891 1 93.88 205 HIS B O 1
ATOM 3604 N N . GLU B 1 206 ? 10.406 8.875 18.266 1 92.31 206 GLU B N 1
ATOM 3605 C CA . GLU B 1 206 ? 11.305 7.766 18.562 1 92.31 206 GLU B CA 1
ATOM 3606 C C . GLU B 1 206 ? 12.688 8.273 18.984 1 92.31 206 GLU B C 1
ATOM 3608 O O . GLU B 1 206 ? 13.188 9.25 18.422 1 92.31 206 GLU B O 1
ATOM 3613 N N . LEU B 1 207 ? 13.258 7.531 19.969 1 91.69 207 LEU B N 1
ATOM 3614 C CA . LEU B 1 207 ? 14.609 7.902 20.375 1 91.69 207 LEU B CA 1
ATOM 3615 C C . LEU B 1 207 ? 15.602 7.719 19.219 1 91.69 207 LEU B C 1
ATOM 3617 O O . LEU B 1 207 ? 15.445 6.805 18.406 1 91.69 207 LEU B O 1
ATOM 3621 N N . ALA B 1 208 ? 16.531 8.555 19.047 1 90.44 208 ALA B N 1
ATOM 3622 C CA . ALA B 1 208 ? 17.625 8.508 18.078 1 90.44 208 ALA B CA 1
ATOM 3623 C C . ALA B 1 208 ? 17.125 8.805 16.656 1 90.44 208 ALA B C 1
ATOM 3625 O O . ALA B 1 208 ? 17.75 8.414 15.68 1 90.44 208 ALA B O 1
ATOM 3626 N N . VAL B 1 209 ? 15.961 9.461 16.594 1 91.25 209 VAL B N 1
ATOM 3627 C CA . VAL B 1 209 ? 15.422 9.867 15.305 1 91.25 209 VAL B CA 1
ATOM 3628 C C . VAL B 1 209 ? 15.188 11.375 15.297 1 91.25 209 VAL B C 1
ATOM 3630 O O . VAL B 1 209 ? 14.641 11.93 16.25 1 91.25 209 VAL B O 1
ATOM 3633 N N . GLN B 1 210 ? 15.641 12 14.266 1 93.75 210 GLN B N 1
ATOM 3634 C CA . GLN B 1 210 ? 15.367 13.422 14.047 1 93.75 210 GLN B CA 1
ATOM 3635 C C . GLN B 1 210 ? 14.781 13.656 12.656 1 93.75 210 GLN B C 1
ATOM 3637 O O . GLN B 1 210 ? 15.008 12.867 11.734 1 93.75 210 GLN B O 1
ATOM 3642 N N . ALA B 1 211 ? 14.031 14.75 12.57 1 95.94 211 ALA B N 1
ATOM 3643 C CA . ALA B 1 211 ? 13.375 15.031 11.297 1 95.94 211 ALA B CA 1
ATOM 3644 C C . ALA B 1 211 ? 13.18 16.531 11.102 1 95.94 211 ALA B C 1
ATOM 3646 O O . ALA B 1 211 ? 13.008 17.281 12.07 1 95.94 211 ALA B O 1
ATOM 3647 N N . LEU B 1 212 ? 13.25 16.938 9.914 1 97.56 212 LEU B N 1
ATOM 3648 C CA . LEU B 1 212 ? 13.023 18.312 9.469 1 97.56 212 LEU B CA 1
ATOM 3649 C C . LEU B 1 212 ? 11.969 18.359 8.375 1 97.56 212 LEU B C 1
ATOM 3651 O O . LEU B 1 212 ? 12.055 17.641 7.387 1 97.56 212 LEU B O 1
ATOM 3655 N N . ALA B 1 213 ? 10.922 19.219 8.578 1 98.56 213 ALA B N 1
ATOM 3656 C CA . ALA B 1 213 ? 9.828 19.234 7.613 1 98.56 213 ALA B CA 1
ATOM 3657 C C . ALA B 1 213 ? 9.469 20.672 7.223 1 98.56 213 ALA B C 1
ATOM 3659 O O . ALA B 1 213 ? 9.641 21.594 8.016 1 98.56 213 ALA B O 1
ATOM 3660 N N . VAL B 1 214 ? 8.977 20.844 6.012 1 98.81 214 VAL B N 1
ATOM 3661 C CA . VAL B 1 214 ? 8.422 22.094 5.504 1 98.81 214 VAL B CA 1
ATOM 3662 C C . VAL B 1 214 ? 7.043 21.844 4.898 1 98.81 214 VAL B C 1
ATOM 3664 O O . VAL B 1 214 ? 6.742 20.719 4.48 1 98.81 214 VAL B O 1
ATOM 3667 N N . PRO B 1 215 ? 6.188 22.891 4.902 1 98.75 215 PRO B N 1
ATOM 3668 C CA . PRO B 1 215 ? 4.867 22.719 4.289 1 98.75 215 PRO B CA 1
ATOM 3669 C C . PRO B 1 215 ? 4.922 22.719 2.764 1 98.75 215 PRO B C 1
ATOM 3671 O O . PRO B 1 215 ? 5.754 23.406 2.172 1 98.75 215 PRO B O 1
ATOM 3674 N N . LEU B 1 216 ? 4.176 21.891 2.164 1 98.44 216 LEU B N 1
ATOM 3675 C CA . LEU B 1 216 ? 3.879 21.984 0.737 1 98.44 216 LEU B CA 1
ATOM 3676 C C . LEU B 1 216 ? 2.566 22.719 0.496 1 98.44 216 LEU B C 1
ATOM 3678 O O . LEU B 1 216 ? 1.498 22.234 0.881 1 98.44 216 LEU B O 1
ATOM 3682 N N . ARG B 1 217 ? 2.713 23.891 -0.187 1 97.88 217 ARG B N 1
ATOM 3683 C CA . ARG B 1 217 ? 1.54 24.719 -0.416 1 97.88 217 ARG B CA 1
ATOM 3684 C C . ARG B 1 217 ? 1.225 24.828 -1.904 1 97.88 217 ARG B C 1
ATOM 3686 O O . ARG B 1 217 ? 2.131 24.797 -2.74 1 97.88 217 ARG B O 1
ATOM 3693 N N . ASN B 1 218 ? -0.096 24.891 -2.141 1 96.38 218 ASN B N 1
ATOM 3694 C CA . ASN B 1 218 ? -0.491 25.172 -3.518 1 96.38 218 ASN B CA 1
ATOM 3695 C C . ASN B 1 218 ? -0.454 26.656 -3.822 1 96.38 218 ASN B C 1
ATOM 3697 O O . ASN B 1 218 ? -0.012 27.453 -2.992 1 96.38 218 ASN B O 1
ATOM 3701 N N . MET B 1 219 ? -0.933 27.047 -5.008 1 95.69 219 MET B N 1
ATOM 3702 C CA . MET B 1 219 ? -0.847 28.438 -5.461 1 95.69 219 MET B CA 1
ATOM 3703 C C . MET B 1 219 ? -1.763 29.344 -4.637 1 95.69 219 MET B C 1
ATOM 3705 O O . MET B 1 219 ? -1.554 30.547 -4.57 1 95.69 219 MET B O 1
ATOM 3709 N N . GLU B 1 220 ? -2.717 28.797 -3.955 1 95.88 220 GLU B N 1
ATOM 3710 C CA . GLU B 1 220 ? -3.631 29.562 -3.109 1 95.88 220 GLU B CA 1
ATOM 3711 C C . GLU B 1 220 ? -3.064 29.734 -1.705 1 95.88 220 GLU B C 1
ATOM 3713 O O . GLU B 1 220 ? -3.666 30.422 -0.87 1 95.88 220 GLU B O 1
ATOM 3718 N N . GLY B 1 221 ? -1.982 29.109 -1.422 1 95.56 221 GLY B N 1
ATOM 3719 C CA . GLY B 1 221 ? -1.344 29.25 -0.122 1 95.56 221 GLY B CA 1
ATOM 3720 C C . GLY B 1 221 ? -1.795 28.188 0.875 1 95.56 221 GLY B C 1
ATOM 3721 O O . GLY B 1 221 ? -1.387 28.219 2.037 1 95.56 221 GLY B O 1
ATOM 3722 N N . ARG B 1 222 ? -2.631 27.312 0.401 1 95.94 222 ARG B N 1
ATOM 3723 C CA . ARG B 1 222 ? -3.117 26.25 1.272 1 95.94 222 ARG B CA 1
ATOM 3724 C C . ARG B 1 222 ? -2.084 25.141 1.401 1 95.94 222 ARG B C 1
ATOM 3726 O O . ARG B 1 222 ? -1.537 24.672 0.4 1 95.94 222 ARG B O 1
ATOM 3733 N N . THR B 1 223 ? -1.808 24.703 2.633 1 97.75 223 THR B N 1
ATOM 3734 C CA . THR B 1 223 ? -0.905 23.578 2.869 1 97.75 223 THR B CA 1
ATOM 3735 C C . THR B 1 223 ? -1.594 22.266 2.549 1 97.75 223 THR B C 1
ATOM 3737 O O . THR B 1 223 ? -2.586 21.906 3.186 1 97.75 223 THR B O 1
ATOM 3740 N N . VAL B 1 224 ? -1.025 21.469 1.614 1 96.56 224 VAL B N 1
ATOM 3741 C CA . VAL B 1 224 ? -1.691 20.266 1.15 1 96.56 224 VAL B CA 1
ATOM 3742 C C . VAL B 1 224 ? -0.931 19.031 1.643 1 96.56 224 VAL B C 1
ATOM 3744 O O . VAL B 1 224 ? -1.46 17.922 1.626 1 96.56 224 VAL B O 1
ATOM 3747 N N . ALA B 1 225 ? 0.283 19.172 2.02 1 98.31 225 ALA B N 1
ATOM 3748 C CA . ALA B 1 225 ? 1.153 18.109 2.518 1 98.31 225 ALA B CA 1
ATOM 3749 C C . ALA B 1 225 ? 2.393 18.688 3.193 1 98.31 225 ALA B C 1
ATOM 3751 O O . ALA B 1 225 ? 2.518 19.906 3.338 1 98.31 225 ALA B O 1
ATOM 3752 N N . ALA B 1 226 ? 3.209 17.812 3.699 1 98.69 226 ALA B N 1
ATOM 3753 C CA . ALA B 1 226 ? 4.508 18.188 4.254 1 98.69 226 ALA B CA 1
ATOM 3754 C C . ALA B 1 226 ? 5.633 17.359 3.621 1 98.69 226 ALA B C 1
ATOM 3756 O O . ALA B 1 226 ? 5.457 16.188 3.322 1 98.69 226 ALA B O 1
ATOM 3757 N N . LEU B 1 227 ? 6.688 18.016 3.408 1 98.31 227 LEU B N 1
ATOM 3758 C CA . LEU B 1 227 ? 7.922 17.422 2.912 1 98.31 227 LEU B CA 1
ATOM 3759 C C . LEU B 1 227 ? 8.961 17.312 4.023 1 98.31 227 LEU B C 1
ATOM 3761 O O . LEU B 1 227 ? 9.18 18.266 4.77 1 98.31 227 LEU B O 1
ATOM 3765 N N . ASN B 1 228 ? 9.602 16.094 4.086 1 97.06 228 ASN B N 1
ATOM 3766 C CA . ASN B 1 228 ? 10.547 16.031 5.195 1 97.06 228 ASN B CA 1
ATOM 3767 C C . ASN B 1 228 ? 11.727 15.117 4.891 1 97.06 228 ASN B C 1
ATOM 3769 O O . ASN B 1 228 ? 11.719 14.406 3.879 1 97.06 228 ASN B O 1
ATOM 3773 N N . ILE B 1 229 ? 12.711 15.195 5.703 1 94.94 229 ILE B N 1
ATOM 3774 C CA . ILE B 1 229 ? 13.828 14.273 5.816 1 94.94 229 ILE B CA 1
ATOM 3775 C C . ILE B 1 229 ? 13.883 13.688 7.227 1 94.94 229 ILE B C 1
ATOM 3777 O O . ILE B 1 229 ? 13.617 14.391 8.203 1 94.94 229 ILE B O 1
ATOM 3781 N N . VAL B 1 230 ? 14.141 12.43 7.297 1 91.25 230 VAL B N 1
ATOM 3782 C CA . VAL B 1 230 ? 14.32 11.734 8.57 1 91.25 230 VAL B CA 1
ATOM 3783 C C . VAL B 1 230 ? 15.711 11.117 8.625 1 91.25 230 VAL B C 1
ATOM 3785 O O . VAL B 1 230 ? 16.156 10.477 7.664 1 91.25 230 VAL B O 1
ATOM 3788 N N . THR B 1 231 ? 16.406 11.344 9.664 1 89 231 THR B N 1
ATOM 3789 C CA . THR B 1 231 ? 17.734 10.781 9.844 1 89 231 THR B CA 1
ATOM 3790 C C . THR B 1 231 ? 18.047 10.602 11.328 1 89 231 THR B C 1
ATOM 3792 O O . THR B 1 231 ? 17.156 10.695 12.172 1 89 231 THR B O 1
ATOM 3795 N N . SER B 1 232 ? 19.234 10.18 11.617 1 89.38 232 SER B N 1
ATOM 3796 C CA . SER B 1 232 ? 19.688 10.008 12.992 1 89.38 232 SER B CA 1
ATOM 3797 C C . SER B 1 232 ? 20.641 11.125 13.398 1 89.38 232 SER B C 1
ATOM 3799 O O . SER B 1 232 ? 21.422 11.609 12.578 1 89.38 232 SER B O 1
ATOM 3801 N N . PRO B 1 233 ? 20.578 11.469 14.68 1 88.31 233 PRO B N 1
ATOM 3802 C CA . PRO B 1 233 ? 21.562 12.445 15.164 1 88.31 233 PRO B CA 1
ATOM 3803 C C . PRO B 1 233 ? 23 11.961 15.023 1 88.31 233 PRO B C 1
ATOM 3805 O O . PRO B 1 233 ? 23.922 12.773 15 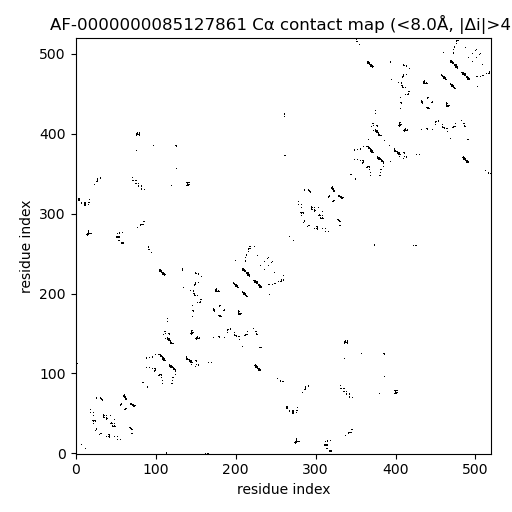1 88.31 233 PRO B O 1
ATOM 3808 N N . GLN B 1 234 ? 23.172 10.68 14.938 1 86.81 234 GLN B N 1
ATOM 3809 C CA . GLN B 1 234 ? 24.5 10.109 14.75 1 86.81 234 GLN B CA 1
ATOM 3810 C C . GLN B 1 234 ? 25.031 10.414 13.352 1 86.81 234 GLN B C 1
ATOM 3812 O O . GLN B 1 234 ? 26.234 10.617 13.172 1 86.81 234 GLN B O 1
ATOM 3817 N N . ARG B 1 235 ? 24.188 10.5 12.461 1 85.75 235 ARG B N 1
ATOM 3818 C CA . ARG B 1 235 ? 24.594 10.75 11.078 1 85.75 235 ARG B CA 1
ATOM 3819 C C . ARG B 1 235 ? 24.781 12.242 10.828 1 85.75 235 ARG B C 1
ATOM 3821 O O . ARG B 1 235 ? 25.672 12.641 10.062 1 85.75 235 ARG B O 1
ATOM 3828 N N . MET B 1 236 ? 23.906 13.016 11.414 1 88.56 236 MET B N 1
ATOM 3829 C CA . MET B 1 236 ? 23.953 14.461 11.203 1 88.56 236 MET B CA 1
ATOM 3830 C C . MET B 1 236 ? 23.453 15.203 12.445 1 88.56 236 MET B C 1
ATOM 3832 O O . MET B 1 236 ? 22.359 14.93 12.938 1 88.56 236 MET B O 1
ATOM 3836 N N . ALA B 1 237 ? 24.266 16.109 12.844 1 90.69 237 ALA B N 1
ATOM 3837 C CA . ALA B 1 237 ? 23.828 16.938 13.969 1 90.69 237 ALA B CA 1
ATOM 3838 C C . ALA B 1 237 ? 22.641 17.812 13.594 1 90.69 237 ALA B C 1
ATOM 3840 O O . ALA B 1 237 ? 22.562 18.312 12.469 1 90.69 237 ALA B O 1
ATOM 3841 N N . PRO B 1 238 ? 21.734 18.062 14.57 1 88.5 238 PRO B N 1
ATOM 3842 C CA . PRO B 1 238 ? 20.531 18.844 14.273 1 88.5 238 PRO B CA 1
ATOM 3843 C C . PRO B 1 238 ? 20.844 20.203 13.648 1 88.5 238 PRO B C 1
ATOM 3845 O O . PRO B 1 238 ? 20.156 20.641 12.727 1 88.5 238 PRO B O 1
ATOM 3848 N N . ALA B 1 239 ? 21.781 20.875 14.133 1 89.06 239 ALA B N 1
ATOM 3849 C CA . ALA B 1 239 ? 22.141 22.203 13.609 1 89.06 239 ALA B CA 1
ATOM 3850 C C . ALA B 1 239 ? 22.594 22.109 12.156 1 89.06 239 ALA B C 1
ATOM 3852 O O . ALA B 1 239 ? 22.266 22.969 11.344 1 89.06 239 ALA B O 1
ATOM 3853 N N . ASP B 1 240 ? 23.312 21.094 11.867 1 92.31 240 ASP B N 1
ATOM 3854 C CA . ASP B 1 240 ? 23.766 20.891 10.5 1 92.31 240 ASP B CA 1
ATOM 3855 C C . ASP B 1 240 ? 22.609 20.547 9.578 1 92.31 240 ASP B C 1
ATOM 3857 O O . ASP B 1 240 ? 22.578 20.969 8.422 1 92.31 240 ASP B O 1
ATOM 3861 N N . MET B 1 241 ? 21.703 19.812 10.141 1 91.62 241 MET B N 1
ATOM 3862 C CA . MET B 1 241 ? 20.547 19.422 9.352 1 91.62 241 MET B CA 1
ATOM 3863 C C . MET B 1 241 ? 19.75 20.656 8.914 1 91.62 241 MET B C 1
ATOM 3865 O O . MET B 1 241 ? 19.438 20.812 7.727 1 91.62 241 MET B O 1
ATOM 3869 N N . ALA B 1 242 ? 19.484 21.531 9.844 1 93.31 242 ALA B N 1
ATOM 3870 C CA . ALA B 1 242 ? 18.734 22.75 9.523 1 93.31 242 ALA B CA 1
ATOM 3871 C C . ALA B 1 242 ? 19.484 23.625 8.531 1 93.31 242 ALA B C 1
ATOM 3873 O O . ALA B 1 242 ? 18.906 24.109 7.555 1 93.31 242 ALA B O 1
ATOM 3874 N N . ALA B 1 243 ? 20.734 23.734 8.742 1 94.44 243 ALA B N 1
ATOM 3875 C CA . ALA B 1 243 ? 21.562 24.625 7.918 1 94.44 243 ALA B CA 1
ATOM 3876 C C . ALA B 1 243 ? 21.703 24.078 6.504 1 94.44 243 ALA B C 1
ATOM 3878 O O . ALA B 1 243 ? 21.641 24.828 5.527 1 94.44 243 ALA B O 1
ATOM 3879 N N . GLU B 1 244 ? 21.875 22.812 6.398 1 95.5 244 GLU B N 1
ATOM 3880 C CA . GLU B 1 244 ? 22.219 22.219 5.113 1 95.5 244 GLU B CA 1
ATOM 3881 C C . GLU B 1 244 ? 20.969 21.797 4.344 1 95.5 244 GLU B C 1
ATOM 3883 O O . GLU B 1 244 ? 20.938 21.891 3.117 1 95.5 244 GLU B O 1
ATOM 3888 N N . LEU B 1 245 ? 20.016 21.344 5.082 1 96.81 245 LEU B N 1
ATOM 3889 C CA . LEU B 1 245 ? 18.938 20.641 4.379 1 96.81 245 LEU B CA 1
ATOM 3890 C C . LEU B 1 245 ? 17.688 21.516 4.281 1 96.81 245 LEU B C 1
ATOM 3892 O O . LEU B 1 245 ? 16.859 21.312 3.402 1 96.81 245 LEU B O 1
ATOM 3896 N N . LEU B 1 246 ? 17.562 22.484 5.156 1 97.56 246 LEU B N 1
ATOM 3897 C CA . LEU B 1 246 ? 16.375 23.328 5.125 1 97.56 246 LEU B CA 1
ATOM 3898 C C . LEU B 1 246 ? 16.25 24.062 3.797 1 97.56 246 LEU B C 1
ATOM 3900 O O . LEU B 1 246 ? 15.195 24.062 3.166 1 97.56 246 LEU B O 1
ATOM 3904 N N . PRO B 1 247 ? 17.359 24.672 3.287 1 97.81 247 PRO B N 1
ATOM 3905 C CA . PRO B 1 247 ? 17.234 25.359 2 1 97.81 247 PRO B CA 1
ATOM 3906 C C . PRO B 1 247 ? 16.828 24.422 0.862 1 97.81 247 PRO B C 1
ATOM 3908 O O . PRO B 1 247 ? 16.078 24.828 -0.03 1 97.81 247 PRO B O 1
ATOM 3911 N N . LEU B 1 248 ? 17.297 23.219 0.937 1 97.75 248 LEU B N 1
ATOM 3912 C CA . LEU B 1 248 ? 16.953 22.25 -0.097 1 97.75 248 LEU B CA 1
ATOM 3913 C C . LEU B 1 248 ? 15.477 21.891 -0.043 1 97.75 248 LEU B C 1
ATOM 3915 O O . LEU B 1 248 ? 14.812 21.797 -1.081 1 97.75 248 LEU B O 1
ATOM 3919 N N . LEU B 1 249 ? 14.953 21.672 1.162 1 98.25 249 LEU B N 1
ATOM 3920 C CA . LEU B 1 249 ? 13.539 21.359 1.341 1 98.25 249 LEU B CA 1
ATOM 3921 C C . LEU B 1 249 ? 12.664 22.516 0.89 1 98.25 249 LEU B C 1
ATOM 3923 O O . LEU B 1 249 ? 11.641 22.312 0.225 1 98.25 249 LEU B O 1
ATOM 3927 N N . GLN B 1 250 ? 13.062 23.688 1.242 1 98.25 250 GLN B N 1
ATOM 3928 C CA . GLN B 1 250 ? 12.289 24.875 0.891 1 98.25 250 GLN B CA 1
ATOM 3929 C C . GLN B 1 250 ? 12.289 25.109 -0.618 1 98.25 250 GLN B C 1
ATOM 3931 O O . GLN B 1 250 ? 11.266 25.484 -1.193 1 98.25 250 GLN B O 1
ATOM 3936 N N . GLU B 1 251 ? 13.422 24.875 -1.23 1 98.19 251 GLU B N 1
ATOM 3937 C CA . GLU B 1 251 ? 13.5 25 -2.684 1 98.19 251 GLU B CA 1
ATOM 3938 C C . GLU B 1 251 ? 12.609 23.969 -3.369 1 98.19 251 GLU B C 1
ATOM 3940 O O . GLU B 1 251 ? 11.906 24.281 -4.328 1 98.19 251 GLU B O 1
ATOM 3945 N N . ALA B 1 252 ? 12.672 22.781 -2.869 1 98.12 252 ALA B N 1
ATOM 3946 C CA . ALA B 1 252 ? 11.82 21.719 -3.408 1 98.12 252 ALA B CA 1
ATOM 3947 C C . ALA B 1 252 ? 10.344 22.094 -3.266 1 98.12 252 ALA B C 1
ATOM 3949 O O . ALA B 1 252 ? 9.555 21.891 -4.195 1 98.12 252 ALA B O 1
ATOM 3950 N N . ALA B 1 253 ? 9.977 22.594 -2.113 1 98.38 253 ALA B N 1
ATOM 3951 C CA . ALA B 1 253 ? 8.594 23 -1.869 1 98.38 253 ALA B CA 1
ATOM 3952 C C . ALA B 1 253 ? 8.164 24.094 -2.838 1 98.38 253 ALA B C 1
ATOM 3954 O O . ALA B 1 253 ? 7.043 24.078 -3.352 1 98.38 253 ALA B O 1
ATOM 3955 N N . ARG B 1 254 ? 9.07 25.016 -3.098 1 97.5 254 ARG B N 1
ATOM 3956 C CA . ARG B 1 254 ? 8.773 26.094 -4.031 1 97.5 254 ARG B CA 1
ATOM 3957 C C . ARG B 1 254 ? 8.578 25.562 -5.445 1 97.5 254 ARG B C 1
ATOM 3959 O O . ARG B 1 254 ? 7.668 25.984 -6.16 1 97.5 254 ARG B O 1
ATOM 3966 N N . GLU B 1 255 ? 9.43 24.688 -5.812 1 97.25 255 GLU B N 1
ATOM 3967 C CA . GLU B 1 255 ? 9.367 24.078 -7.137 1 97.25 255 GLU B CA 1
ATOM 3968 C C . GLU B 1 255 ? 8.047 23.344 -7.344 1 97.25 255 GLU B C 1
ATOM 3970 O O . GLU B 1 255 ? 7.5 23.328 -8.445 1 97.25 255 GLU B O 1
ATOM 3975 N N . LEU B 1 256 ? 7.52 22.781 -6.289 1 97.75 256 LEU B N 1
ATOM 3976 C CA . LEU B 1 256 ? 6.336 21.922 -6.375 1 97.75 256 LEU B CA 1
ATOM 3977 C C . LEU B 1 256 ? 5.062 22.766 -6.34 1 97.75 256 LEU B C 1
ATOM 3979 O O . LEU B 1 256 ? 3.992 22.297 -6.73 1 97.75 256 LEU B O 1
ATOM 3983 N N . ARG B 1 257 ? 5.152 23.984 -5.93 1 97 257 ARG B N 1
ATOM 3984 C CA . ARG B 1 257 ? 3.996 24.812 -5.617 1 97 257 ARG B CA 1
ATOM 3985 C C . ARG B 1 257 ? 3.072 24.953 -6.82 1 97 257 ARG B C 1
ATOM 3987 O O . ARG B 1 257 ? 1.865 24.719 -6.715 1 97 257 ARG B O 1
ATOM 3994 N N . PRO B 1 258 ? 3.602 25.203 -8.055 1 96.38 258 PRO B N 1
ATOM 3995 C CA . PRO B 1 258 ? 2.701 25.375 -9.195 1 96.38 258 PRO B CA 1
ATOM 3996 C C . PRO B 1 258 ? 2.029 24.078 -9.633 1 96.38 258 PRO B C 1
ATOM 3998 O O . PRO B 1 258 ? 1.072 24.109 -10.414 1 96.38 258 PRO B O 1
ATOM 4001 N N . LEU B 1 259 ? 2.557 23.016 -9.18 1 94.44 259 LEU B N 1
ATOM 4002 C CA . LEU B 1 259 ? 2.049 21.719 -9.625 1 94.44 259 LEU B CA 1
ATOM 4003 C C . LEU B 1 259 ? 1.003 21.172 -8.656 1 94.44 259 LEU B C 1
ATOM 4005 O O . LEU B 1 259 ? 0.347 20.172 -8.938 1 94.44 259 LEU B O 1
ATOM 4009 N N . LEU B 1 260 ? 0.874 21.812 -7.492 1 92.19 260 LEU B N 1
ATOM 4010 C CA . LEU B 1 260 ? 0.022 21.312 -6.418 1 92.19 260 LEU B CA 1
ATOM 4011 C C . LEU B 1 260 ? -1.366 21.953 -6.488 1 92.19 260 LEU B C 1
ATOM 4013 O O . LEU B 1 260 ? -1.516 23.078 -6.949 1 92.19 260 LEU B O 1
#

Sequence (520 aa):
MNQPFPIDPDDFIAGLAKGLAVLESFDTERQRLNATMAAERSGITRTAARRHLLTLTHLGYLETDGSHFWLAPKVLRLSGSYLASARLPRIVQPVLYRLAAQTQLSFSCVVRDGHEVVIVARSALHERGQRLMAHGLHLGSRLPAHATSTGRVLLAALPAAELRQWLASHDLRRLTAHTVTDSAALEGVLDEVRRQDFCLALEEHELAVQALAVPLRNMEGRTVAALNIVTSPQRMAPADMAAELLPLLQEAARELRPLLMNQPFPIDPDDFIAGLAKGLAVLESFDTERQRLNATMAAERSGITRTAARRHLLTLTHLGYLETDGSHFWLAPKVLRLSGSYLASARLPRIVQPVLYRLAAQTQLSFSCVVRDGHEVVIVARSALHERGQRLMAHGLHLGSRLPAHATSTGRVLLAALPAAELRQWLASHDLRRLTAHTVTDSAALEGVLDEVRRQDFCLALEEHELAVQALAVPLRNMEGRTVAALNIVTSPQRMAPADMAAELLPLLQEAARELRPLL

pLDDT: mean 90.16, std 12.91, range [32.69, 98.81]

Organism: Delftia acidovorans (strain DSM 14801 / SPH-1) (NCBI:txid398578)

Solvent-accessible surface area (backbone atoms only — not comparable to full-atom values): 27014 Å² total; per-residue (Å²): 92,85,64,62,46,86,72,58,74,87,43,50,50,63,54,30,54,52,38,52,35,42,61,63,48,44,28,68,89,39,50,63,36,33,40,63,56,36,7,67,67,44,72,50,53,46,69,57,31,38,26,43,52,49,34,37,25,34,72,44,42,26,44,66,82,86,64,39,33,30,75,29,76,57,39,20,44,54,28,27,25,38,62,65,45,40,62,64,40,61,66,46,42,64,55,28,42,53,50,20,70,74,66,75,44,36,28,38,32,32,33,79,55,87,73,26,23,30,29,64,28,66,27,78,64,81,58,82,89,57,77,69,51,80,87,73,58,47,71,20,36,72,42,56,17,82,39,33,20,44,25,36,41,55,52,38,65,43,56,69,71,37,40,52,51,51,58,72,73,49,84,51,71,74,65,35,94,59,28,65,53,44,68,68,61,43,49,53,52,25,52,51,25,55,71,72,55,39,26,78,31,71,24,17,59,39,79,72,35,30,30,43,16,33,55,28,33,26,82,86,65,48,69,72,35,18,39,33,39,58,50,34,54,87,80,44,48,68,70,54,44,52,69,64,44,43,61,55,53,52,50,50,30,58,70,44,15,82,79,83,94,86,66,60,47,85,70,60,75,89,44,50,49,62,55,29,53,52,38,53,35,43,60,62,49,44,29,68,88,39,48,64,36,35,40,63,56,38,7,67,67,43,72,50,52,47,69,58,30,38,26,41,52,49,34,37,25,34,72,44,41,27,43,66,83,84,67,40,32,29,76,30,74,58,39,20,45,55,29,26,24,37,63,65,44,39,64,64,41,60,66,46,40,64,56,28,44,51,50,21,71,74,66,74,44,35,29,38,33,32,33,81,55,88,72,25,23,31,29,64,29,69,27,77,65,79,60,82,89,57,79,69,50,82,88,73,56,48,70,20,35,73,44,55,17,81,39,33,20,45,24,37,42,56,53,39,66,42,55,68,70,37,41,53,52,50,58,71,74,48,84,49,71,72,65,35,96,59,28,64,51,44,68,68,61,42,49,52,52,27,52,49,26,54,72,71,53,40,27,79,31,70,23,17,60,39,79,70,34,28,30,43,17,34,54,28,33,26,81,85,66,48,71,72,32,17,38,33,40,55,49,34,56,87,81,44,47,67,70,54,44,52,68,65,43,43,62,56,53,53,48,52,31,59,70,43,15,83,78,83

Nearest PDB structures (foldseek):
  8ejv-assembly1_B  TM=9.238E-01  e=2.997E-29  Pseudomonas putida KT2440
  2ia2-assembly3_D  TM=8.279E-01  e=7.046E-29  Rhodococcus jostii RHA1
  2ia2-assembly1_A  TM=6.742E-01  e=2.943E-30  Rhodococcus jostii RHA1
  2ia2-assembly3_B  TM=6.859E-01  e=8.835E-30  Rhodococcus jostii RHA1
  5hpi-assembly1_A  TM=9.442E-01  e=3.065E-21  Acinetobacter baylyi ADP1

Radius of gyration: 23.47 Å; Cα contacts (8 Å, |Δi|>4): 1006; chains: 2; bounding box: 55×62×57 Å